Protein AF-0000000080256801 (afdb_homodimer)

pLDDT: mean 70.45, std 25.29, range [20.96, 97.7]

Radius of gyration: 27.66 Å; Cα contacts (8 Å, |Δi|>4): 1009; chains: 2; bounding box: 77×70×56 Å

InterPro domains:
  IPR000994 Peptidase M24 [PF00557] (257-322)
  IPR007865 Aminopeptidase P, N-terminal [PF05195] (69-191)
  IPR007865 Aminopeptidase P, N-terminal [SM01011] (62-204)
  IPR029149 Creatinase/Aminopeptidase P/Spt16, N-terminal [G3DSA:3.40.350.10] (63-247)
  IPR029149 Creatinase/Aminopeptidase P/Spt16, N-terminal [SSF53092] (61-250)
  IPR036005 Creatinase/aminopeptidase-like [G3DSA:3.90.230.10] (248-324)
  IPR036005 Creatinase/aminopeptidase-like [SSF55920] (249-323)
  IPR052433 Xaa-Pro dipeptidase-like [PTHR43226] (52-323)

Structure (mmCIF, N/CA/C/O backbone):
data_AF-0000000080256801-model_v1
#
loop_
_entity.id
_entity.type
_entity.pdbx_description
1 polymer 'Aminopeptidase P N-terminal domain-containing protein'
#
loop_
_atom_site.group_PDB
_atom_site.id
_atom_site.type_symbol
_atom_site.label_atom_id
_atom_site.label_alt_id
_atom_site.label_comp_id
_atom_site.label_asym_id
_atom_site.label_entity_id
_atom_site.label_seq_id
_atom_site.pdbx_PDB_ins_code
_atom_site.Cartn_x
_atom_site.Cartn_y
_atom_site.Cartn_z
_atom_site.occupancy
_atom_site.B_iso_or_equiv
_atom_site.auth_seq_id
_atom_site.auth_comp_id
_atom_site.auth_asym_id
_atom_site.auth_atom_id
_atom_site.pdbx_PDB_model_num
ATOM 1 N N . MET A 1 1 ? 8.638 17.352 -9.196 1 21.95 1 MET A N 1
ATOM 2 C CA . MET A 1 1 ? 9.673 17.448 -10.221 1 21.95 1 MET A CA 1
ATOM 3 C C . MET A 1 1 ? 9.98 16.078 -10.815 1 21.95 1 MET A C 1
ATOM 5 O O . MET A 1 1 ? 10.297 15.137 -10.085 1 21.95 1 MET A O 1
ATOM 9 N N . VAL A 1 2 ? 9.232 15.78 -11.795 1 25.19 2 VAL A N 1
ATOM 10 C CA . VAL A 1 2 ? 9.469 14.595 -12.612 1 25.19 2 VAL A CA 1
ATOM 11 C C . VAL A 1 2 ? 10.803 14.729 -13.343 1 25.19 2 VAL A C 1
ATOM 13 O O . VAL A 1 2 ? 11.047 15.727 -14.024 1 25.19 2 VAL A O 1
ATOM 16 N N . VAL A 1 3 ? 11.816 14.315 -12.749 1 25.26 3 VAL A N 1
ATOM 17 C CA . VAL A 1 3 ? 13.072 14.301 -13.49 1 25.26 3 VAL A CA 1
ATOM 18 C C . VAL A 1 3 ? 13.06 13.161 -14.506 1 25.26 3 VAL A C 1
ATOM 20 O O . VAL A 1 3 ? 12.772 12.014 -14.157 1 25.26 3 VAL A O 1
ATOM 23 N N . MET A 1 4 ? 12.731 13.602 -15.665 1 25.12 4 MET A N 1
ATOM 24 C CA . MET A 1 4 ? 12.805 12.647 -16.767 1 25.12 4 MET A CA 1
ATOM 25 C C . MET A 1 4 ? 14.249 12.436 -17.208 1 25.12 4 MET A C 1
ATOM 27 O O . MET A 1 4 ? 14.971 13.4 -17.465 1 25.12 4 MET A O 1
ATOM 31 N N . LEU A 1 5 ? 14.737 11.381 -16.824 1 28.13 5 LEU A N 1
ATOM 32 C CA . LEU A 1 5 ? 16.022 11.002 -17.401 1 28.13 5 LEU A CA 1
ATOM 33 C C . LEU A 1 5 ? 15.831 10.314 -18.749 1 28.13 5 LEU A C 1
ATOM 35 O O . LEU A 1 5 ? 15.152 9.288 -18.836 1 28.13 5 LEU A O 1
ATOM 39 N N . ASN A 1 6 ? 15.885 11.129 -19.812 1 26.08 6 ASN A N 1
ATOM 40 C CA . ASN A 1 6 ? 15.836 10.593 -21.168 1 26.08 6 ASN A CA 1
ATOM 41 C C . ASN A 1 6 ? 17.178 9.999 -21.586 1 26.08 6 ASN A C 1
ATOM 43 O O . ASN A 1 6 ? 18.187 10.705 -21.628 1 26.08 6 ASN A O 1
ATOM 47 N N . ALA A 1 7 ? 17.294 8.764 -21.337 1 29.44 7 ALA A N 1
ATOM 48 C CA . ALA A 1 7 ? 18.517 8.144 -21.839 1 29.44 7 ALA A CA 1
ATOM 49 C C . ALA A 1 7 ? 18.282 7.487 -23.197 1 29.44 7 ALA A C 1
ATOM 51 O O . ALA A 1 7 ? 17.227 6.893 -23.432 1 29.44 7 ALA A O 1
ATOM 52 N N . CYS A 1 8 ? 18.85 8.016 -24.273 1 26.58 8 CYS A N 1
ATOM 53 C CA . CYS A 1 8 ? 18.81 7.419 -25.603 1 26.58 8 CYS A CA 1
ATOM 54 C C . CYS A 1 8 ? 19.749 6.222 -25.692 1 26.58 8 CYS A C 1
ATOM 56 O O . CYS A 1 8 ? 20.941 6.34 -25.406 1 26.58 8 CYS A O 1
ATOM 58 N N . CYS A 1 9 ? 19.168 4.999 -25.738 1 28.13 9 CYS A N 1
ATOM 59 C CA . CYS A 1 9 ? 19.953 3.774 -25.835 1 28.13 9 CYS A CA 1
ATOM 60 C C . CYS A 1 9 ? 20.013 3.276 -27.274 1 28.13 9 CYS A C 1
ATOM 62 O O . CYS A 1 9 ? 19 3.269 -27.975 1 28.13 9 CYS A O 1
ATOM 64 N N . GLN A 1 10 ? 21.088 3.466 -27.921 1 29.06 10 GLN A N 1
ATOM 65 C CA . GLN A 1 10 ? 21.307 2.78 -29.19 1 29.06 10 GLN A CA 1
ATOM 66 C C . GLN A 1 10 ? 22.091 1.486 -28.989 1 29.06 10 GLN A C 1
ATOM 68 O O . GLN A 1 10 ? 23.2 1.503 -28.451 1 29.06 10 GLN A O 1
ATOM 73 N N . LYS A 1 11 ? 21.725 0.385 -29.58 1 36.53 11 LYS A N 1
ATOM 74 C CA . LYS A 1 11 ? 22.274 -0.968 -29.612 1 36.53 11 LYS A CA 1
ATOM 75 C C . LYS A 1 11 ? 22.63 -1.45 -28.209 1 36.53 11 LYS A C 1
ATOM 77 O O . LYS A 1 11 ? 23.699 -2.027 -27.997 1 36.53 11 LYS A O 1
ATOM 82 N N . GLY A 1 12 ? 21.955 -1.125 -27.191 1 32.61 12 GLY A N 1
ATOM 83 C CA . GLY A 1 12 ? 22.095 -1.633 -25.836 1 32.61 12 GLY A CA 1
ATOM 84 C C . GLY A 1 12 ? 22.946 -0.742 -24.95 1 32.61 12 GLY A C 1
ATOM 85 O O . GLY A 1 12 ? 23.181 -1.06 -23.783 1 32.61 12 GLY A O 1
ATOM 86 N N . VAL A 1 13 ? 23.737 0.177 -25.505 1 29.28 13 VAL A N 1
ATOM 87 C CA . VAL A 1 13 ? 24.659 1.073 -24.813 1 29.28 13 VAL A CA 1
ATOM 88 C C . VAL A 1 13 ? 24.029 2.457 -24.675 1 29.28 13 VAL A C 1
ATOM 90 O O . VAL A 1 13 ? 23.472 2.991 -25.637 1 29.28 13 VAL A O 1
ATOM 93 N N . VAL A 1 14 ? 23.853 2.89 -23.444 1 30.59 14 VAL A N 1
ATOM 94 C CA . VAL A 1 14 ? 23.447 4.276 -23.238 1 30.59 14 VAL A CA 1
ATOM 95 C C . VAL A 1 14 ? 24.475 5.214 -23.868 1 30.59 14 VAL A C 1
ATOM 97 O O . VAL A 1 14 ? 25.649 5.201 -23.491 1 30.59 14 VAL A O 1
ATOM 100 N N . ARG A 1 15 ? 24.216 5.844 -24.885 1 34.59 15 ARG A N 1
ATOM 101 C CA . ARG A 1 15 ? 25.122 6.763 -25.567 1 34.59 15 ARG A CA 1
ATOM 102 C C . ARG A 1 15 ? 25.025 8.166 -24.977 1 34.59 15 ARG A C 1
ATOM 104 O O . ARG A 1 15 ? 26.021 8.89 -24.916 1 34.59 15 ARG A O 1
ATOM 111 N N . SER A 1 16 ? 23.855 8.727 -24.698 1 29.38 16 SER A N 1
ATOM 112 C CA . SER A 1 16 ? 23.706 10.075 -24.16 1 29.38 16 SER A CA 1
ATOM 113 C C . SER A 1 16 ? 22.553 10.148 -23.165 1 29.38 16 SER A C 1
ATOM 115 O O . SER A 1 16 ? 21.594 9.379 -23.26 1 29.38 16 SER A O 1
ATOM 117 N N . ALA A 1 17 ? 22.828 10.48 -21.868 1 31.73 17 ALA A N 1
ATOM 118 C CA . ALA A 1 17 ? 21.737 10.714 -20.926 1 31.73 17 ALA A CA 1
ATOM 119 C C . ALA A 1 17 ? 21.54 12.206 -20.675 1 31.73 17 ALA A C 1
ATOM 121 O O . ALA A 1 17 ? 22.512 12.958 -20.569 1 31.73 17 ALA A O 1
ATOM 122 N N . ARG A 1 18 ? 20.42 12.758 -21.144 1 30.55 18 ARG A N 1
ATOM 123 C CA . ARG A 1 18 ? 20.075 14.156 -20.907 1 30.55 18 ARG A CA 1
ATOM 124 C C . ARG A 1 18 ? 19.08 14.287 -19.759 1 30.55 18 ARG A C 1
ATOM 126 O O . ARG A 1 18 ? 18.14 13.497 -19.652 1 30.55 18 ARG A O 1
ATOM 133 N N . ILE A 1 19 ? 19.529 15.015 -18.776 1 31.46 19 ILE A N 1
ATOM 134 C CA . ILE A 1 19 ? 18.597 15.396 -17.72 1 31.46 19 ILE A CA 1
ATOM 135 C C . ILE A 1 19 ? 17.804 16.627 -18.152 1 31.46 19 ILE A C 1
ATOM 137 O O . ILE A 1 19 ? 18.385 17.642 -18.542 1 31.46 19 ILE A O 1
ATOM 141 N N . CYS A 1 20 ? 16.684 16.355 -18.633 1 30.45 20 CYS A N 1
ATOM 142 C CA . CYS A 1 20 ? 15.888 17.511 -19.029 1 30.45 20 CYS A CA 1
ATOM 143 C C . CYS A 1 20 ? 15.007 17.987 -17.881 1 30.45 20 CYS A C 1
ATOM 145 O O . CYS A 1 20 ? 14.404 17.174 -17.177 1 30.45 20 CYS A O 1
ATOM 147 N N . GLU A 1 21 ? 15.303 19.176 -17.472 1 31.12 21 GLU A N 1
ATOM 148 C CA . GLU A 1 21 ? 14.326 19.826 -16.603 1 31.12 21 GLU A CA 1
ATOM 149 C C . GLU A 1 21 ? 12.962 19.92 -17.281 1 31.12 21 GLU A C 1
ATOM 151 O O . GLU A 1 21 ? 12.873 20.259 -18.463 1 31.12 21 GLU A O 1
ATOM 156 N N . ILE A 1 22 ? 12.015 19.421 -16.739 1 31.25 22 ILE A N 1
ATOM 157 C CA . ILE A 1 22 ? 10.69 19.6 -17.322 1 31.25 22 ILE A CA 1
ATOM 158 C C . ILE A 1 22 ? 10.353 21.088 -17.388 1 31.25 22 ILE A C 1
ATOM 160 O O . ILE A 1 22 ? 10.456 21.8 -16.386 1 31.25 22 ILE A O 1
ATOM 164 N N . GLY A 1 23 ? 10.055 21.73 -18.578 1 30.56 23 GLY A N 1
ATOM 165 C CA . GLY A 1 23 ? 9.77 23.083 -19.028 1 30.56 23 GLY A CA 1
ATOM 166 C C . GLY A 1 23 ? 10.955 23.75 -19.701 1 30.56 23 GLY A C 1
ATOM 167 O O . GLY A 1 23 ? 10.828 24.849 -20.245 1 30.56 23 GLY A O 1
ATOM 168 N N . SER A 1 24 ? 12.203 23.39 -19.226 1 28.2 24 SER A N 1
ATOM 169 C CA . SER A 1 24 ? 13.278 24.119 -19.89 1 28.2 24 SER A CA 1
ATOM 170 C C . SER A 1 24 ? 13.651 23.466 -21.217 1 28.2 24 SER A C 1
ATOM 172 O O . SER A 1 24 ? 13.55 22.246 -21.365 1 28.2 24 SER A O 1
ATOM 174 N N . THR A 1 25 ? 13.491 24.105 -22.355 1 30.94 25 THR A N 1
ATOM 175 C CA . THR A 1 25 ? 13.93 23.771 -23.705 1 30.94 25 THR A CA 1
ATOM 176 C C . THR A 1 25 ? 15.425 23.468 -23.729 1 30.94 25 THR A C 1
ATOM 178 O O . THR A 1 25 ? 15.966 23.061 -24.759 1 30.94 25 THR A O 1
ATOM 181 N N . ARG A 1 26 ? 16.208 24.02 -22.832 1 28.46 26 ARG A N 1
ATOM 182 C CA . ARG A 1 26 ? 17.653 23.955 -23.02 1 28.46 26 ARG A CA 1
ATOM 183 C C . ARG A 1 26 ? 18.223 22.663 -22.445 1 28.46 26 ARG A C 1
ATOM 185 O O . ARG A 1 26 ? 18.063 22.383 -21.255 1 28.46 26 ARG A O 1
ATOM 192 N N . CYS A 1 27 ? 18.219 21.627 -23.203 1 28.21 27 CYS A N 1
ATOM 193 C CA . CYS A 1 27 ? 18.828 20.356 -22.824 1 28.21 27 CYS A CA 1
ATOM 194 C C . CYS A 1 27 ? 20.348 20.434 -22.906 1 28.21 27 CYS A C 1
ATOM 196 O O . CYS A 1 27 ? 20.897 20.915 -23.899 1 28.21 27 CYS A O 1
ATOM 198 N N . ARG A 1 28 ? 21.059 20.773 -21.857 1 26.93 28 ARG A N 1
ATOM 199 C CA . ARG A 1 28 ? 22.514 20.801 -21.976 1 26.93 28 ARG A CA 1
ATOM 200 C C . ARG A 1 28 ? 23.067 19.407 -22.253 1 26.93 28 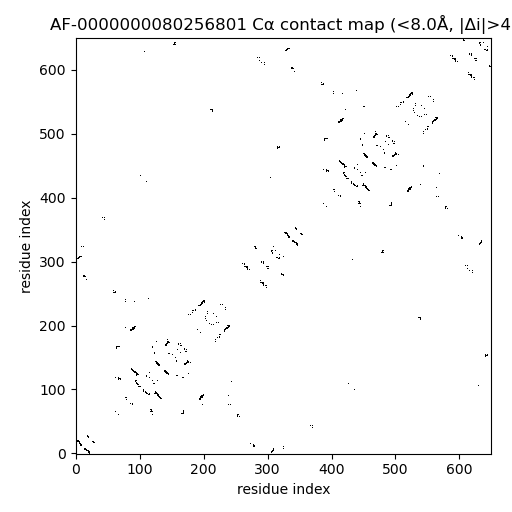ARG A C 1
ATOM 202 O O . ARG A 1 28 ? 22.718 18.446 -21.564 1 26.93 28 ARG A O 1
ATOM 209 N N . ALA A 1 29 ? 23.552 19.191 -23.417 1 28.1 29 ALA A N 1
ATOM 210 C CA . ALA A 1 29 ? 24.213 18.002 -23.951 1 28.1 29 ALA A CA 1
ATOM 211 C C . ALA A 1 29 ? 25.553 17.763 -23.263 1 28.1 29 ALA A C 1
ATOM 213 O O . ALA A 1 29 ? 26.356 18.687 -23.114 1 28.1 29 ALA A O 1
ATOM 214 N N . THR A 1 30 ? 25.694 16.974 -22.236 1 26.91 30 THR A N 1
ATOM 215 C CA . THR A 1 30 ? 27.069 16.696 -21.839 1 26.91 30 THR A CA 1
ATOM 216 C C . THR A 1 30 ? 27.727 15.722 -22.812 1 26.91 30 THR A C 1
ATOM 218 O O . THR A 1 30 ? 27.15 14.686 -23.148 1 26.91 30 THR A O 1
ATOM 221 N N . SER A 1 31 ? 28.476 16.173 -23.797 1 24.55 31 SER A N 1
ATOM 222 C CA . SER A 1 31 ? 29.257 15.444 -24.791 1 24.55 31 SER A CA 1
ATOM 223 C C . SER A 1 31 ? 30.285 14.533 -24.128 1 24.55 31 SER A C 1
ATOM 225 O O . SER A 1 31 ? 31.056 14.976 -23.275 1 24.55 31 SER A O 1
ATOM 227 N N . ALA A 1 32 ? 29.981 13.286 -24.036 1 27.27 32 ALA A N 1
ATOM 228 C CA . ALA A 1 32 ? 30.987 12.305 -23.638 1 27.27 32 ALA A CA 1
ATOM 229 C C . ALA A 1 32 ? 32.101 12.211 -24.677 1 27.27 32 ALA A C 1
ATOM 231 O O . ALA A 1 32 ? 31.835 12.032 -25.867 1 27.27 32 ALA A O 1
ATOM 232 N N . GLY A 1 33 ? 33.186 13.004 -24.577 1 23.32 33 GLY A N 1
ATOM 233 C CA . GLY A 1 33 ? 34.372 12.839 -25.402 1 23.32 33 GLY A CA 1
ATOM 234 C C . GLY A 1 33 ? 34.815 11.393 -25.527 1 23.32 33 GLY A C 1
ATOM 235 O O . GLY A 1 33 ? 34.421 10.546 -24.724 1 23.32 33 GLY A O 1
ATOM 236 N N . THR A 1 34 ? 35.571 11.044 -26.706 1 23.46 34 THR A N 1
ATOM 237 C CA . THR A 1 34 ? 36.05 9.819 -27.337 1 23.46 34 THR A CA 1
ATOM 238 C C . THR A 1 34 ? 36.771 8.935 -26.323 1 23.46 34 THR A C 1
ATOM 240 O O . THR A 1 34 ? 36.509 7.733 -26.243 1 23.46 34 THR A O 1
ATOM 243 N N . GLY A 1 35 ? 38.111 9.239 -26.111 1 20.96 35 GLY A N 1
ATOM 244 C CA . GLY A 1 35 ? 39.237 8.331 -25.961 1 20.96 35 GLY A CA 1
ATOM 245 C C . GLY A 1 35 ? 39.23 7.585 -24.639 1 20.96 35 GLY A C 1
ATOM 246 O O . GLY A 1 35 ? 39.441 6.371 -24.605 1 20.96 35 GLY A O 1
ATOM 247 N N . LYS A 1 36 ? 39.696 8.369 -23.47 1 22.21 36 LYS A N 1
ATOM 248 C CA . LYS A 1 36 ? 40.352 7.864 -22.267 1 22.21 36 LYS A CA 1
ATOM 249 C C . LYS A 1 36 ? 39.345 7.21 -21.326 1 22.21 36 LYS A C 1
ATOM 251 O O . LYS A 1 36 ? 38.663 7.897 -20.562 1 22.21 36 LYS A O 1
ATOM 256 N N . THR A 1 37 ? 38.605 6.282 -21.579 1 22.19 37 THR A N 1
ATOM 257 C CA . THR A 1 37 ? 37.393 5.597 -21.142 1 22.19 37 THR A CA 1
ATOM 258 C C . THR A 1 37 ? 37.591 4.974 -19.763 1 22.19 37 THR A C 1
ATOM 260 O O . THR A 1 37 ? 36.619 4.66 -19.073 1 22.19 37 THR A O 1
ATOM 263 N N . LEU A 1 38 ? 38.82 4.578 -19.419 1 23.33 38 LEU A N 1
ATOM 264 C CA . LEU A 1 38 ? 39.199 3.605 -18.4 1 23.33 38 LEU A CA 1
ATOM 265 C C . LEU A 1 38 ? 39.114 4.218 -17.006 1 23.33 38 LEU A C 1
ATOM 267 O O . LEU A 1 38 ? 38.755 3.535 -16.044 1 23.33 38 LEU A O 1
ATOM 271 N N . GLY A 1 39 ? 39.655 5.477 -16.837 1 22.94 39 GLY A N 1
ATOM 272 C CA . GLY A 1 39 ? 40.184 6.031 -15.601 1 22.94 39 GLY A CA 1
ATOM 273 C C . GLY A 1 39 ? 39.102 6.483 -14.639 1 22.94 39 GLY A C 1
ATOM 274 O O . GLY A 1 39 ? 39.393 6.849 -13.498 1 22.94 39 GLY A O 1
ATOM 275 N N . ILE A 1 40 ? 38.068 6.938 -15.195 1 23.06 40 ILE A N 1
ATOM 276 C CA . ILE A 1 40 ? 37.315 7.886 -14.382 1 23.06 40 ILE A CA 1
ATOM 277 C C . ILE A 1 40 ? 36.581 7.143 -13.269 1 23.06 40 ILE A C 1
ATOM 279 O O . ILE A 1 40 ? 35.856 7.753 -12.479 1 23.06 40 ILE A O 1
ATOM 283 N N . PHE A 1 41 ? 36.579 5.805 -13.275 1 25.96 41 PHE A N 1
ATOM 284 C CA . PHE A 1 41 ? 35.778 5.133 -12.257 1 25.96 41 PHE A CA 1
ATOM 285 C C . PHE A 1 41 ? 36.361 5.366 -10.869 1 25.96 41 PHE A C 1
ATOM 287 O O . PHE A 1 41 ? 35.846 4.845 -9.878 1 25.96 41 PHE A O 1
ATOM 294 N N . LYS A 1 42 ? 37.587 6.003 -10.745 1 23.96 42 LYS A N 1
ATOM 295 C CA . LYS A 1 42 ? 38.313 6.15 -9.487 1 23.96 42 LYS A CA 1
ATOM 296 C C . LYS A 1 42 ? 37.558 7.055 -8.518 1 23.96 42 LYS A C 1
ATOM 298 O O . LYS A 1 42 ? 37.564 6.82 -7.308 1 23.96 42 LYS A O 1
ATOM 303 N N . ARG A 1 43 ? 37.194 8.223 -8.885 1 23.86 43 ARG A N 1
ATOM 304 C CA . ARG A 1 43 ? 37.117 9.348 -7.96 1 23.86 43 ARG A CA 1
ATOM 305 C C . ARG A 1 43 ? 35.866 9.259 -7.092 1 23.86 43 ARG A C 1
ATOM 307 O O . ARG A 1 43 ? 35.756 9.954 -6.08 1 23.86 43 ARG A O 1
ATOM 314 N N . HIS A 1 44 ? 34.781 8.767 -7.529 1 25.63 44 HIS A N 1
ATOM 315 C CA . HIS A 1 44 ? 33.655 9.303 -6.772 1 25.63 44 HIS A CA 1
ATOM 316 C C . HIS A 1 44 ? 33.52 8.608 -5.421 1 25.63 44 HIS A C 1
ATOM 318 O O . HIS A 1 44 ? 32.449 8.631 -4.811 1 25.63 44 HIS A O 1
ATOM 324 N N . LEU A 1 45 ? 34.519 7.872 -4.904 1 28.06 45 LEU A N 1
ATOM 325 C CA . LEU A 1 45 ? 34.585 7.321 -3.555 1 28.06 45 LEU A CA 1
ATOM 326 C C . LEU A 1 45 ? 34.3 8.399 -2.514 1 28.06 45 LEU A C 1
ATOM 328 O O . LEU A 1 45 ? 34.597 8.218 -1.331 1 28.06 45 LEU A O 1
ATOM 332 N N . GLY A 1 46 ? 34.034 9.67 -2.909 1 27.62 46 GLY A N 1
ATOM 333 C CA . GLY A 1 46 ? 33.808 10.721 -1.93 1 27.62 46 GLY A CA 1
ATOM 334 C C . GLY A 1 46 ? 32.634 10.439 -1.011 1 27.62 46 GLY A C 1
ATOM 335 O O . GLY A 1 46 ? 31.635 11.161 -1.033 1 27.62 46 GLY A O 1
ATOM 336 N N . PHE A 1 47 ? 32.305 9.228 -0.929 1 28.62 47 PHE A N 1
ATOM 337 C CA . PHE A 1 47 ? 31.078 9.078 -0.156 1 28.62 47 PHE A CA 1
ATOM 338 C C . PHE A 1 47 ? 31.283 9.541 1.281 1 28.62 47 PHE A C 1
ATOM 340 O O . PHE A 1 47 ? 30.317 9.837 1.988 1 28.62 47 PHE A O 1
ATOM 347 N N . GLY A 1 48 ? 32.412 9.102 1.897 1 28.89 48 GLY A N 1
ATOM 348 C CA . GLY A 1 48 ? 32.613 9.473 3.289 1 28.89 48 GLY A CA 1
ATOM 349 C C . GLY A 1 48 ? 32.488 10.965 3.533 1 28.89 48 GLY A C 1
ATOM 350 O O . GLY A 1 48 ? 32.802 11.45 4.622 1 28.89 48 GLY A O 1
ATOM 351 N N . LEU A 1 49 ? 32.921 11.751 2.544 1 27.03 49 LEU A N 1
ATOM 352 C CA . LEU A 1 49 ? 32.81 13.155 2.922 1 27.03 49 LEU A CA 1
ATOM 353 C C . LEU A 1 49 ? 31.389 13.489 3.361 1 27.03 49 LEU A C 1
ATOM 355 O O . LEU A 1 49 ? 30.453 13.413 2.562 1 27.03 49 LEU A O 1
ATOM 359 N N . ALA A 1 50 ? 30.98 13.022 4.384 1 30.05 50 ALA A N 1
ATOM 360 C CA . ALA A 1 50 ? 30.142 14.079 4.943 1 30.05 50 ALA A CA 1
ATOM 361 C C . ALA A 1 50 ? 30.453 15.426 4.296 1 30.05 50 ALA A C 1
ATOM 363 O O . ALA A 1 50 ? 31.556 15.956 4.451 1 30.05 50 ALA A O 1
ATOM 364 N N . ARG A 1 51 ? 30.433 15.57 2.895 1 31.85 51 ARG A N 1
ATOM 365 C CA . ARG A 1 51 ? 30.78 16.861 2.31 1 31.85 51 ARG A CA 1
ATOM 366 C C . ARG A 1 51 ? 30.671 17.978 3.343 1 31.85 51 ARG A C 1
ATOM 368 O O . ARG A 1 51 ? 29.578 18.274 3.831 1 31.85 51 ARG A O 1
ATOM 375 N N . LYS A 1 52 ? 31.493 17.99 4.218 1 32.86 52 LYS A N 1
ATOM 376 C CA . LYS A 1 52 ? 31.761 19.129 5.091 1 32.86 52 LYS A CA 1
ATOM 377 C C . LYS A 1 52 ? 31.209 20.42 4.493 1 32.86 52 LYS A C 1
ATOM 379 O O . LYS A 1 52 ? 31.042 21.416 5.201 1 32.86 52 LYS A O 1
ATOM 384 N N . ASP A 1 53 ? 31.449 20.544 3.169 1 36.31 53 ASP A N 1
ATOM 385 C CA . ASP A 1 53 ? 31.193 21.915 2.737 1 36.31 53 ASP A CA 1
ATOM 386 C C . ASP A 1 53 ? 29.716 22.271 2.888 1 36.31 53 ASP A C 1
ATOM 388 O O . ASP A 1 53 ? 29.379 23.344 3.393 1 36.31 53 ASP A O 1
ATOM 392 N N . SER A 1 54 ? 28.804 21.774 1.858 1 38.25 54 SER A N 1
ATOM 393 C CA . SER A 1 54 ? 27.543 22.497 1.978 1 38.25 54 SER A CA 1
ATOM 394 C C . SER A 1 54 ? 26.729 21.997 3.167 1 38.25 54 SER A C 1
ATOM 396 O O . SER A 1 54 ? 25.888 21.108 3.02 1 38.25 54 SER A O 1
ATOM 398 N N . GLN A 1 55 ? 27.362 21.552 4.213 1 40.65 55 GLN A N 1
ATOM 399 C CA . GLN A 1 55 ? 26.666 21.329 5.476 1 40.65 55 GLN A CA 1
ATOM 400 C C . GLN A 1 55 ? 25.414 22.195 5.575 1 40.65 55 GLN A C 1
ATOM 402 O O . GLN A 1 55 ? 25.427 23.243 6.225 1 40.65 55 GLN A O 1
ATOM 407 N N . LYS A 1 56 ? 24.853 22.339 4.46 1 52.62 56 LYS A N 1
ATOM 408 C CA . LYS A 1 56 ? 23.658 23.122 4.759 1 52.62 56 LYS A CA 1
ATOM 409 C C . LYS A 1 56 ? 22.917 22.555 5.967 1 52.62 56 LYS A C 1
ATOM 411 O O . LYS A 1 56 ? 22.616 21.36 6.012 1 52.62 56 LYS A O 1
ATOM 416 N N . THR A 1 57 ? 23.151 23.023 7.072 1 64.08 57 THR A N 1
ATOM 417 C CA . THR A 1 57 ? 22.488 22.813 8.354 1 64.08 57 THR A CA 1
ATOM 418 C C . THR A 1 57 ? 21.032 22.406 8.149 1 64.08 57 THR A C 1
ATOM 420 O O . THR A 1 57 ? 20.33 22.989 7.32 1 64.08 57 THR A O 1
ATOM 423 N N . GLN A 1 58 ? 20.703 21.121 8.59 1 77.37 58 GLN A N 1
ATOM 424 C CA . GLN A 1 58 ? 19.31 20.687 8.601 1 77.37 58 GLN A CA 1
ATOM 425 C C . GLN A 1 58 ? 18.391 21.8 9.098 1 77.37 58 GLN A C 1
ATOM 427 O O . GLN A 1 58 ? 18.672 22.437 10.115 1 77.37 58 GLN A O 1
ATOM 432 N N . PRO A 1 59 ? 17.548 22.137 8.186 1 82.92 59 PRO A N 1
ATOM 433 C CA . PRO A 1 59 ? 16.606 23.171 8.623 1 82.92 59 PRO A CA 1
ATOM 434 C C . PRO A 1 59 ? 15.854 22.784 9.894 1 82.92 59 PRO A C 1
ATOM 436 O O . PRO A 1 59 ? 15.857 21.615 10.287 1 82.92 59 PRO A O 1
ATOM 439 N N . LYS A 1 60 ? 15.335 23.817 10.525 1 83.71 60 LYS A N 1
ATOM 440 C CA . LYS A 1 60 ? 14.481 23.586 11.686 1 83.71 60 LYS A CA 1
ATOM 441 C C . LYS A 1 60 ? 13.257 22.755 11.312 1 83.71 60 LYS A C 1
ATOM 443 O O . LYS A 1 60 ? 12.685 22.933 10.235 1 83.71 60 LYS A O 1
ATOM 448 N N . LYS A 1 61 ? 12.873 21.947 12.251 1 87.07 61 LYS A N 1
ATOM 449 C CA 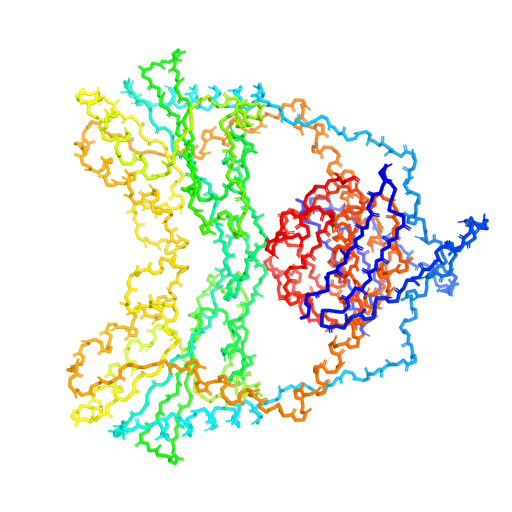. LYS A 1 61 ? 11.665 21.148 12.065 1 87.07 61 LYS A CA 1
ATOM 450 C C . LYS A 1 61 ? 10.411 22.002 12.227 1 87.07 61 LYS A C 1
ATOM 452 O O . LYS A 1 61 ? 10.422 23 12.951 1 87.07 61 LYS A O 1
ATOM 457 N N . ILE A 1 62 ? 9.436 21.686 11.528 1 92.34 62 ILE A N 1
ATOM 458 C CA . ILE A 1 62 ? 8.141 22.333 11.709 1 92.34 62 ILE A CA 1
ATOM 459 C C . ILE A 1 62 ? 7.603 22.028 13.106 1 92.34 62 ILE A C 1
ATOM 461 O O . ILE A 1 62 ? 7.506 20.864 13.5 1 92.34 62 ILE A O 1
ATOM 465 N N . GLY A 1 63 ? 7.299 23.033 13.865 1 91.92 63 GLY A N 1
ATOM 466 C CA . GLY A 1 63 ? 6.927 22.851 15.259 1 91.92 63 GLY A CA 1
ATOM 467 C C . GLY A 1 63 ? 5.441 23.025 15.508 1 91.92 63 GLY A C 1
ATOM 468 O O . GLY A 1 63 ? 4.68 23.312 14.581 1 91.92 63 GLY A O 1
ATOM 469 N N . ALA A 1 64 ? 5.067 22.883 16.729 1 95.2 64 ALA A N 1
ATOM 470 C CA . ALA A 1 64 ? 3.679 22.907 17.183 1 95.2 64 ALA A CA 1
ATOM 471 C C . ALA A 1 64 ? 3.007 24.228 16.82 1 95.2 64 ALA A C 1
ATOM 473 O O . ALA A 1 64 ? 1.852 24.246 16.386 1 95.2 64 ALA A O 1
ATOM 474 N N . ASP A 1 65 ? 3.728 25.29 16.952 1 95.52 65 ASP A N 1
ATO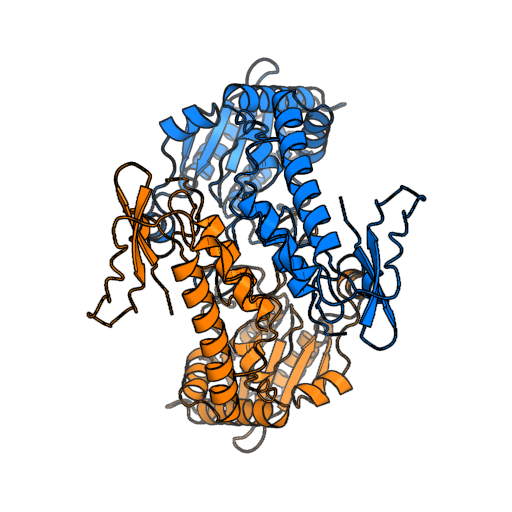M 475 C CA . ASP A 1 65 ? 3.166 26.61 16.686 1 95.52 65 ASP A CA 1
ATOM 476 C C . ASP A 1 65 ? 2.78 26.757 15.216 1 95.52 65 ASP A C 1
ATOM 478 O O . ASP A 1 65 ? 1.735 27.329 14.897 1 95.52 65 ASP A O 1
ATOM 482 N N . GLU A 1 66 ? 3.597 26.296 14.402 1 96.36 66 GLU A N 1
ATOM 483 C CA . GLU A 1 66 ? 3.314 26.387 12.973 1 96.36 66 GLU A CA 1
ATOM 484 C C . GLU A 1 66 ? 2.115 25.524 12.592 1 96.36 66 GLU A C 1
ATOM 486 O O . GLU A 1 66 ? 1.297 25.921 11.758 1 96.36 66 GLU A O 1
ATOM 491 N N . PHE A 1 67 ? 2.026 24.347 13.163 1 97.53 67 PHE A N 1
ATOM 492 C CA . PHE A 1 67 ? 0.862 23.511 12.892 1 97.53 67 PHE A CA 1
ATOM 493 C C . PHE A 1 67 ? -0.419 24.206 13.336 1 97.53 67 PHE A C 1
ATOM 495 O O . PHE A 1 67 ? -1.441 24.134 12.65 1 97.53 67 PHE A O 1
ATOM 502 N N . LYS A 1 68 ? -0.386 24.87 14.458 1 96.74 68 LYS A N 1
ATOM 503 C CA . LYS A 1 68 ? -1.543 25.623 14.933 1 96.74 68 LYS A CA 1
ATOM 504 C C . LYS A 1 68 ? -1.91 26.739 13.958 1 96.74 68 LYS A C 1
ATOM 506 O O . LYS A 1 68 ? -3.087 26.942 13.653 1 96.74 68 LYS A O 1
ATOM 511 N N . LEU A 1 69 ? -0.891 27.439 13.491 1 96.5 69 LEU A N 1
ATOM 512 C CA . LEU A 1 69 ? -1.127 28.518 12.537 1 96.5 69 LEU A CA 1
ATOM 513 C C . LEU A 1 69 ? -1.794 27.988 11.272 1 96.5 69 LEU A C 1
ATOM 515 O O . LEU A 1 69 ? -2.684 28.636 10.716 1 96.5 69 LEU A O 1
ATOM 519 N N . ARG A 1 70 ? -1.37 26.84 10.797 1 97.57 70 ARG A N 1
ATOM 520 C CA . ARG A 1 70 ? -1.954 26.21 9.617 1 97.57 70 ARG A CA 1
ATOM 521 C C . ARG A 1 70 ? -3.422 25.869 9.848 1 97.57 70 ARG A C 1
ATOM 523 O O . ARG A 1 70 ? -4.265 26.115 8.983 1 97.57 70 ARG A O 1
ATOM 530 N N . ARG A 1 71 ? -3.735 25.338 11.001 1 97.7 71 ARG A N 1
ATOM 531 C CA . ARG A 1 71 ? -5.117 25.004 11.328 1 97.7 71 ARG A CA 1
ATOM 532 C C . ARG A 1 71 ? -5.973 26.261 11.436 1 97.7 71 ARG A C 1
ATOM 534 O O . ARG A 1 71 ? -7.108 26.289 10.954 1 97.7 71 ARG A O 1
ATOM 541 N N . ASP A 1 72 ? -5.415 27.327 12.044 1 96.95 72 ASP A N 1
ATOM 542 C CA . ASP A 1 72 ? -6.113 28.607 12.117 1 96.95 72 ASP A CA 1
ATOM 543 C C . ASP A 1 72 ? -6.51 29.097 10.726 1 96.95 72 ASP A C 1
ATOM 545 O O . ASP A 1 72 ? -7.658 29.486 10.503 1 96.95 72 ASP A O 1
ATOM 549 N N . LYS A 1 73 ? -5.583 29.02 9.872 1 96.59 73 LYS A N 1
ATOM 550 C CA . LYS A 1 73 ? -5.808 29.512 8.517 1 96.59 73 LYS A CA 1
ATOM 551 C C . LYS A 1 73 ? -6.904 28.714 7.816 1 96.59 73 LYS A C 1
ATOM 553 O O . LYS A 1 73 ? -7.781 29.289 7.169 1 96.59 73 LYS A O 1
ATOM 558 N N . VAL A 1 74 ? -6.859 27.407 7.905 1 96.85 74 VAL A N 1
ATOM 559 C CA . VAL A 1 74 ? -7.823 26.549 7.223 1 96.85 74 VAL A CA 1
ATOM 560 C C . VAL A 1 74 ? -9.218 26.78 7.8 1 96.85 74 VAL A C 1
ATOM 562 O O . VAL A 1 74 ? -10.2 26.849 7.057 1 96.85 74 VAL A O 1
ATOM 565 N N . VAL A 1 75 ? -9.34 26.932 9.137 1 96.79 75 VAL A N 1
ATOM 566 C CA . VAL A 1 75 ? -10.623 27.195 9.781 1 96.79 75 VAL A CA 1
ATOM 567 C C . VAL A 1 75 ? -11.165 28.546 9.32 1 96.79 75 VAL A C 1
ATOM 569 O O . VAL A 1 75 ? -12.351 28.67 9.004 1 96.79 75 VAL A O 1
ATOM 572 N N . ASP A 1 76 ? -10.259 29.518 9.25 1 95.59 76 ASP A N 1
ATOM 573 C CA . ASP A 1 76 ? -10.657 30.841 8.777 1 95.59 76 ASP A CA 1
ATOM 574 C C . ASP A 1 76 ? -11.208 30.773 7.354 1 95.59 76 ASP A C 1
ATOM 576 O O . ASP A 1 76 ? -12.23 31.39 7.048 1 95.59 76 ASP A O 1
ATOM 580 N N . LEU A 1 77 ? -10.556 30.052 6.539 1 94.63 77 LEU A N 1
ATOM 581 C CA . LEU A 1 77 ? -10.982 29.903 5.152 1 94.63 77 LEU A CA 1
ATOM 582 C C . LEU A 1 77 ? -12.335 29.202 5.071 1 94.63 77 LEU A C 1
ATOM 584 O O . LEU A 1 77 ? -13.175 29.561 4.243 1 94.63 77 LEU A O 1
ATOM 588 N N . ALA A 1 78 ? -12.569 28.212 5.902 1 94.54 78 ALA A N 1
ATOM 589 C CA . ALA A 1 78 ? -13.843 27.498 5.921 1 94.54 78 ALA A CA 1
ATOM 590 C C . ALA A 1 78 ? -14.985 28.425 6.329 1 94.54 78 ALA A C 1
ATOM 592 O O . ALA A 1 78 ? -16.075 28.366 5.755 1 94.54 78 ALA A O 1
ATOM 593 N N . TRP A 1 79 ? -14.708 29.293 7.296 1 94.74 79 TRP A N 1
ATOM 594 C CA . TRP A 1 79 ? -15.715 30.246 7.752 1 94.74 79 TRP A CA 1
ATOM 595 C C . TRP A 1 79 ? -16.028 31.268 6.664 1 94.74 79 TRP A C 1
ATOM 597 O O . TRP A 1 79 ? -17.11 31.86 6.653 1 94.74 79 TRP A O 1
ATOM 607 N N . SER A 1 80 ? -15.075 31.453 5.79 1 90.19 80 SER A N 1
ATOM 608 C CA . SER A 1 80 ? -15.22 32.486 4.769 1 90.19 80 SER A CA 1
ATOM 609 C C . SER A 1 80 ? -15.842 31.921 3.496 1 90.19 80 SER A C 1
ATOM 611 O O . SER A 1 80 ? -15.925 32.613 2.48 1 90.19 80 SER A O 1
ATOM 613 N N . GLU A 1 81 ? -16.168 30.594 3.558 1 85.5 81 GLU A N 1
ATOM 614 C CA . GLU A 1 81 ? -16.817 29.991 2.398 1 85.5 81 GLU A CA 1
ATOM 615 C C . GLU A 1 81 ? -18.023 30.812 1.95 1 85.5 81 GLU A C 1
ATOM 617 O O . GLU A 1 81 ? -18.855 31.201 2.772 1 85.5 81 GLU A O 1
ATOM 622 N N . PRO A 1 82 ? -18.014 31.05 0.671 1 76.11 82 PRO A N 1
ATOM 623 C CA . PRO A 1 82 ? -19.089 31.92 0.191 1 76.11 82 PRO A CA 1
ATOM 624 C C . PRO A 1 82 ? -20.472 31.291 0.345 1 76.11 82 PRO A C 1
ATOM 626 O O . PRO A 1 82 ? -20.616 30.072 0.221 1 76.11 82 PRO A O 1
ATOM 629 N N . ASP A 1 83 ? -21.522 31.973 0.486 1 69.89 83 ASP A N 1
ATOM 630 C CA . ASP A 1 83 ? -22.948 31.668 0.428 1 69.89 83 ASP A CA 1
ATOM 631 C C . ASP A 1 83 ? -23.371 30.793 1.606 1 69.89 83 ASP A C 1
ATOM 633 O O . ASP A 1 83 ? -24.561 30.54 1.802 1 69.89 83 ASP A O 1
ATOM 637 N N . ALA A 1 84 ? -22.345 30.201 2.304 1 68.38 84 ALA A N 1
ATOM 638 C CA . ALA A 1 84 ? -22.831 29.31 3.354 1 68.38 84 ALA A CA 1
ATOM 639 C C . ALA A 1 84 ? -22.859 30.018 4.706 1 68.38 84 ALA A C 1
ATOM 641 O O . ALA A 1 84 ? -21.92 30.737 5.056 1 68.38 84 ALA A O 1
ATOM 642 N N . LYS A 1 85 ? -23.963 30.109 5.198 1 83.78 85 LYS A N 1
ATOM 643 C CA . LYS A 1 85 ? -24.16 30.654 6.538 1 83.78 85 LYS A CA 1
ATOM 644 C C . LYS A 1 85 ? -24.057 29.56 7.597 1 83.78 85 LYS A C 1
ATOM 646 O O . LYS A 1 85 ? -25.07 28.993 8.011 1 83.78 85 LYS A O 1
ATOM 651 N N . PHE A 1 86 ? -22.884 29.288 7.997 1 92.21 86 PHE A N 1
ATOM 652 C CA . PHE A 1 86 ? -22.661 28.259 9.007 1 92.21 86 PHE A CA 1
ATOM 653 C C . PHE A 1 86 ? -22.727 28.854 10.409 1 92.21 86 PHE A C 1
ATOM 655 O O . PHE A 1 86 ? -22.345 30.007 10.618 1 92.21 86 PHE A O 1
ATOM 662 N N . GLU A 1 87 ? -23.286 28.142 11.231 1 94.22 87 GLU A N 1
ATOM 663 C CA . GLU A 1 87 ? -23.258 28.489 12.649 1 94.22 87 GLU A CA 1
ATOM 664 C C . GLU A 1 87 ? -22.277 27.606 13.414 1 94.22 87 GLU A C 1
ATOM 666 O O . GLU A 1 87 ? -21.87 27.941 14.529 1 94.22 87 GLU A O 1
ATOM 671 N N . GLN A 1 88 ? -21.889 26.504 12.785 1 94.25 88 GLN A N 1
ATOM 672 C CA . GLN A 1 88 ? -20.896 25.572 13.307 1 94.25 88 GLN A CA 1
ATOM 673 C C . GLN A 1 88 ? -20.137 24.885 12.175 1 94.25 88 GLN A C 1
ATOM 675 O O . GLN A 1 88 ? -20.686 24.673 11.092 1 94.25 88 GLN A O 1
ATOM 680 N N . LEU A 1 89 ? -18.913 24.64 12.424 1 95.24 89 LEU A N 1
ATOM 681 C CA . LEU A 1 89 ? -18.081 23.947 11.447 1 95.24 89 LEU A CA 1
ATOM 682 C C . LEU A 1 89 ? -17.481 22.679 12.045 1 95.24 89 LEU A C 1
ATOM 684 O O . LEU A 1 89 ? -17.094 22.662 13.216 1 95.24 89 LEU A O 1
ATOM 688 N N . LEU A 1 90 ? -17.42 21.636 11.257 1 94.31 90 LEU A N 1
ATOM 689 C CA . LEU A 1 90 ? -16.706 20.398 11.549 1 94.31 90 LEU A CA 1
ATOM 690 C C . LEU A 1 90 ? -15.801 20.005 10.386 1 94.31 90 LEU A C 1
ATOM 692 O O . LEU A 1 90 ? -16.285 19.647 9.31 1 94.31 90 LEU A O 1
ATOM 696 N N . LEU A 1 91 ? -14.509 20.113 10.555 1 95.21 91 LEU A N 1
ATOM 697 C CA . LEU A 1 91 ? -13.53 19.706 9.553 1 95.21 91 LEU A CA 1
ATOM 698 C C . LEU A 1 91 ? -12.93 18.347 9.899 1 95.21 91 LEU A C 1
ATOM 700 O O . LEU A 1 91 ? -12.426 18.151 11.007 1 95.21 91 LEU A O 1
ATOM 704 N N . CYS A 1 92 ? -12.999 17.44 9.011 1 92.4 92 CYS A N 1
ATOM 705 C CA . CYS A 1 92 ? -12.555 16.066 9.215 1 92.4 92 CYS A CA 1
ATOM 706 C C . CYS A 1 92 ? -11.356 15.743 8.331 1 92.4 92 CYS A C 1
ATOM 708 O O . CYS A 1 92 ? -11.47 15.73 7.104 1 92.4 92 CYS A O 1
ATOM 710 N N . VAL A 1 93 ? -10.268 15.42 8.97 1 91.81 93 VAL A N 1
ATOM 711 C CA . VAL A 1 93 ? -9.031 15.15 8.244 1 91.81 93 VAL A CA 1
ATOM 712 C C . VAL A 1 93 ? -8.5 13.769 8.624 1 91.81 93 VAL A C 1
ATOM 714 O O . VAL A 1 93 ? -7.819 13.618 9.641 1 91.81 93 VAL A O 1
ATOM 717 N N . PRO A 1 94 ? -8.695 12.808 7.843 1 89.22 94 PRO A N 1
ATOM 718 C CA . PRO A 1 94 ? -8.221 11.458 8.157 1 89.22 94 PRO A CA 1
ATOM 719 C C . PRO A 1 94 ? -6.743 11.26 7.827 1 89.22 94 PRO A C 1
ATOM 721 O O . PRO A 1 94 ? -6.235 11.855 6.873 1 89.22 94 PRO A O 1
ATOM 724 N N . SER A 1 95 ? -6.157 10.409 8.654 1 88.65 95 SER A N 1
ATOM 725 C CA . SER A 1 95 ? -4.82 9.923 8.331 1 88.65 95 SER A CA 1
ATOM 726 C C . SER A 1 95 ? -4.868 8.858 7.24 1 88.65 95 SER A C 1
ATOM 728 O O . SER A 1 95 ? -5.947 8.405 6.854 1 88.65 95 SER A O 1
ATOM 730 N N . SER A 1 96 ? -3.652 8.532 6.776 1 85.12 96 SER A N 1
ATOM 731 C CA . SER A 1 96 ? -3.534 7.33 5.957 1 85.12 96 SER A CA 1
ATOM 732 C C . SER A 1 96 ? -3.65 6.069 6.806 1 85.12 96 SER A C 1
ATOM 734 O O . SER A 1 96 ? -3.507 6.123 8.029 1 85.12 96 SER A O 1
ATOM 736 N N . ARG A 1 97 ? -3.925 5.049 6.144 1 83.05 97 ARG A N 1
ATOM 737 C CA . ARG A 1 97 ? -3.961 3.739 6.787 1 83.05 97 ARG A CA 1
ATOM 738 C C . ARG A 1 97 ? -2.717 2.927 6.445 1 83.05 97 ARG A C 1
ATOM 740 O O . ARG A 1 97 ? -1.983 3.267 5.515 1 83.05 97 ARG A O 1
ATOM 747 N N . THR A 1 98 ? -2.521 1.911 7.222 1 80.03 98 THR A N 1
ATOM 748 C CA . THR A 1 98 ? -1.46 0.963 6.9 1 80.03 98 THR A CA 1
ATOM 749 C C . THR A 1 98 ? -1.919 -0.017 5.824 1 80.03 98 THR A C 1
ATOM 751 O O . THR A 1 98 ? -2.979 -0.633 5.949 1 80.03 98 THR A O 1
ATOM 754 N N . TYR A 1 99 ? -1.133 -0.017 4.773 1 78.92 99 TYR A N 1
ATOM 755 C CA . TYR A 1 99 ? -1.381 -1.001 3.725 1 78.92 99 TYR A CA 1
ATOM 756 C C . TYR A 1 99 ? -0.382 -2.15 3.808 1 78.92 99 TYR A C 1
ATOM 758 O O . TYR A 1 99 ? 0.802 -1.933 4.076 1 78.92 99 TYR A O 1
ATOM 766 N N . TYR A 1 100 ? -0.917 -3.298 3.59 1 77.74 100 TYR A N 1
ATOM 767 C CA . TYR A 1 100 ? -0.066 -4.479 3.676 1 77.74 100 TYR A CA 1
ATOM 768 C C . TYR A 1 100 ? 0.17 -5.083 2.297 1 77.74 100 TYR A C 1
ATOM 770 O O . TYR A 1 100 ? -0.77 -5.25 1.516 1 77.74 100 TYR A O 1
ATOM 778 N N . MET A 1 101 ? 1.387 -5.319 1.992 1 78.11 101 MET A N 1
ATOM 779 C CA . MET A 1 101 ? 1.739 -5.934 0.715 1 78.11 101 MET A CA 1
ATOM 780 C C . MET A 1 101 ? 1.613 -7.452 0.79 1 78.11 101 MET A C 1
ATOM 782 O O . MET A 1 101 ? 1.42 -8.114 -0.232 1 78.11 101 MET A O 1
ATOM 786 N N . ALA A 1 102 ? 1.859 -8.043 1.838 1 74.2 102 ALA A N 1
ATOM 787 C CA . ALA A 1 102 ? 1.678 -9.459 2.149 1 74.2 102 ALA A CA 1
ATOM 788 C C . ALA A 1 102 ? 1.22 -9.649 3.592 1 74.2 102 ALA A C 1
ATOM 790 O O . ALA A 1 102 ? 1.077 -8.677 4.338 1 74.2 102 ALA A O 1
ATOM 791 N N . ARG A 1 103 ? 0.887 -10.872 3.837 1 67.28 103 ARG A N 1
ATOM 792 C CA . ARG A 1 103 ? 0.439 -11.141 5.2 1 67.28 103 ARG A CA 1
ATOM 793 C C . ARG A 1 103 ? 1.442 -10.615 6.22 1 67.28 103 ARG A C 1
ATOM 795 O O . ARG A 1 103 ? 2.618 -10.984 6.189 1 67.28 103 ARG A O 1
ATOM 802 N N . ASP A 1 104 ? 1.091 -9.585 6.956 1 66.35 104 ASP A N 1
ATOM 803 C CA . ASP A 1 104 ? 1.813 -9.006 8.084 1 66.35 104 ASP A CA 1
ATOM 804 C C . ASP A 1 104 ? 3.023 -8.204 7.608 1 66.35 104 ASP A C 1
ATOM 806 O O . ASP A 1 104 ? 3.963 -7.976 8.372 1 66.35 104 ASP A O 1
ATOM 810 N N . ILE A 1 105 ? 3.118 -7.934 6.329 1 75.32 105 ILE A N 1
ATOM 811 C CA . ILE A 1 105 ? 4.189 -7.094 5.803 1 75.32 105 ILE A CA 1
ATOM 812 C C . ILE A 1 105 ? 3.602 -5.798 5.249 1 75.32 105 ILE A C 1
ATOM 814 O O . ILE A 1 105 ? 2.978 -5.796 4.185 1 75.32 105 ILE A O 1
ATOM 818 N N . PRO A 1 106 ? 3.856 -4.772 5.93 1 78.69 106 PRO A N 1
ATOM 819 C CA . PRO A 1 106 ? 3.277 -3.506 5.476 1 78.69 106 PRO A CA 1
ATOM 820 C C . PRO A 1 106 ? 4.131 -2.813 4.417 1 78.69 106 PRO A C 1
ATOM 822 O O . PRO A 1 106 ? 5.339 -3.048 4.342 1 78.69 106 PRO A O 1
ATOM 825 N N . TYR A 1 107 ? 3.478 -2.023 3.547 1 80.17 107 TYR A N 1
ATOM 826 C CA . TYR A 1 107 ? 4.19 -1.011 2.775 1 80.17 107 TYR A CA 1
ATOM 827 C C . TYR A 1 107 ? 4.817 0.033 3.691 1 80.17 107 TYR A C 1
ATOM 829 O O . TYR A 1 107 ? 4.392 0.197 4.838 1 80.17 107 TYR A O 1
ATOM 837 N N . VAL A 1 108 ? 5.815 0.624 3.222 1 81.65 108 VAL A N 1
ATOM 838 C CA . VAL A 1 108 ? 6.338 1.77 3.959 1 81.65 108 VAL A CA 1
ATOM 839 C C . VAL A 1 108 ? 5.249 2.83 4.107 1 81.65 108 VAL A C 1
ATOM 841 O O . VAL A 1 108 ? 4.666 3.272 3.115 1 81.65 108 VAL A O 1
ATOM 844 N N . PHE A 1 109 ? 5.045 3.169 5.298 1 82.53 109 PHE A N 1
ATOM 845 C CA . PHE A 1 109 ? 3.92 4.047 5.596 1 82.53 109 PHE A CA 1
ATOM 846 C C . PHE A 1 109 ? 4.159 5.443 5.033 1 82.53 109 PHE A C 1
ATOM 848 O O . PHE A 1 109 ? 5.246 6.004 5.189 1 82.53 109 PHE A O 1
ATOM 855 N N . ARG A 1 110 ? 3.178 5.909 4.353 1 85.02 110 ARG A N 1
ATOM 856 C CA . ARG A 1 110 ? 3.119 7.302 3.924 1 85.02 110 ARG A CA 1
ATOM 857 C C . ARG A 1 110 ? 1.875 7.993 4.472 1 85.02 110 ARG A C 1
ATOM 859 O O . ARG A 1 110 ? 0.752 7.55 4.223 1 85.02 110 ARG A O 1
ATOM 866 N N . GLN A 1 111 ? 2.055 9.018 5.112 1 88.16 111 GLN A N 1
ATOM 867 C CA . GLN A 1 111 ? 0.954 9.729 5.752 1 88.16 111 GLN A CA 1
ATOM 868 C C . GLN A 1 111 ? 0.152 10.533 4.733 1 88.16 111 GLN A C 1
ATOM 870 O O . GLN A 1 111 ? 0.679 10.923 3.689 1 88.16 111 GLN A O 1
ATOM 875 N N . ASN A 1 112 ? -1.088 10.692 5.036 1 88.57 112 ASN A N 1
ATOM 876 C CA . ASN A 1 112 ? -1.906 11.645 4.293 1 88.57 112 ASN A CA 1
ATOM 877 C C . ASN A 1 112 ? -1.312 13.05 4.34 1 88.57 112 ASN A C 1
ATOM 879 O O . ASN A 1 112 ? -1.035 13.576 5.419 1 88.57 112 ASN A O 1
ATOM 883 N N . ALA A 1 113 ? -1.123 13.628 3.181 1 89.84 113 ALA A N 1
ATOM 884 C CA . ALA A 1 113 ? -0.423 14.907 3.093 1 89.84 113 ALA A CA 1
ATOM 885 C C . ALA A 1 113 ? -1.166 15.993 3.864 1 89.84 113 ALA A C 1
ATOM 887 O O . ALA A 1 113 ? -0.545 16.845 4.503 1 89.84 113 ALA A O 1
ATOM 888 N N . ASN A 1 114 ? -2.493 15.976 3.812 1 92.6 114 ASN A N 1
ATOM 889 C CA . ASN A 1 114 ? -3.282 16.977 4.521 1 92.6 114 ASN A CA 1
ATOM 890 C C . ASN A 1 114 ? -3.216 16.776 6.032 1 92.6 114 ASN A C 1
ATOM 892 O O . ASN A 1 114 ? -3.059 17.74 6.784 1 92.6 114 ASN A O 1
ATOM 896 N N . PHE A 1 115 ? -3.302 15.553 6.445 1 93.01 115 PHE A N 1
ATOM 897 C CA . PHE A 1 115 ? -3.206 15.217 7.861 1 93.01 115 PHE A CA 1
ATOM 898 C C . PHE A 1 115 ? -1.844 15.608 8.419 1 93.01 115 PHE A C 1
ATOM 900 O O . PHE A 1 115 ? -1.757 16.232 9.479 1 93.01 115 PHE A O 1
ATOM 907 N N . ARG A 1 116 ? -0.851 15.294 7.673 1 93.82 116 ARG A N 1
ATOM 908 C CA . ARG A 1 116 ? 0.504 15.63 8.098 1 93.82 116 ARG A CA 1
ATOM 909 C C . ARG A 1 116 ? 0.71 17.14 8.129 1 93.82 116 ARG A C 1
ATOM 911 O O . ARG A 1 116 ? 1.358 17.665 9.037 1 93.82 116 ARG A O 1
ATOM 918 N N . TYR A 1 117 ? 0.226 17.84 7.158 1 95.68 117 TYR A N 1
ATOM 919 C CA . TYR A 1 117 ? 0.354 19.29 7.056 1 95.68 117 TYR A CA 1
ATOM 920 C C . TYR A 1 117 ? -0.264 19.978 8.268 1 95.68 117 TYR A C 1
ATOM 922 O O . TYR A 1 117 ? 0.281 20.96 8.777 1 95.68 117 TYR A O 1
ATOM 930 N N . LEU A 1 118 ? -1.34 19.414 8.767 1 97.25 118 LEU A N 1
ATOM 931 C CA . LEU A 1 118 ? -2.102 20.112 9.797 1 97.25 118 LEU A CA 1
ATOM 932 C C . LEU A 1 118 ? -1.698 19.635 11.188 1 97.25 118 LEU A C 1
ATOM 934 O O . LEU A 1 118 ? -1.998 20.294 12.186 1 97.25 118 LEU A O 1
ATOM 938 N N . SER A 1 119 ? -1.035 18.461 11.299 1 96.72 119 SER A N 1
ATOM 939 C CA . SER A 1 119 ? -0.86 17.898 12.635 1 96.72 119 SER A CA 1
ATOM 940 C C . SER A 1 119 ? 0.584 17.469 12.869 1 96.72 119 SER A C 1
ATOM 942 O O . SER A 1 119 ? 1.02 17.337 14.014 1 96.72 119 SER A O 1
ATOM 944 N N . GLY A 1 120 ? 1.275 17.09 11.785 1 95.15 120 GLY A N 1
ATOM 945 C CA . GLY A 1 120 ? 2.625 16.563 11.916 1 95.15 120 GLY A CA 1
ATOM 946 C C . GLY A 1 120 ? 2.663 15.153 12.475 1 95.15 120 GLY A C 1
ATOM 947 O O . GLY A 1 120 ? 3.737 14.566 12.62 1 95.15 120 GLY A O 1
ATOM 948 N N . ILE A 1 121 ? 1.541 14.561 12.795 1 93.22 121 ILE A N 1
ATOM 949 C CA . ILE A 1 121 ? 1.447 13.248 13.424 1 93.22 121 ILE A CA 1
ATOM 950 C C . ILE A 1 121 ? 1.608 12.157 12.369 1 93.22 121 ILE A C 1
ATOM 952 O O . ILE A 1 121 ? 1.046 12.254 11.275 1 93.22 121 ILE A O 1
ATOM 956 N N . MET A 1 122 ? 2.319 11.057 12.713 1 89.54 122 MET A N 1
ATOM 957 C CA . MET A 1 122 ? 2.64 10.012 11.745 1 89.54 122 MET A CA 1
ATOM 958 C C . MET A 1 122 ? 1.902 8.719 12.076 1 89.54 122 MET A C 1
ATOM 960 O O . MET A 1 122 ? 2.166 7.677 11.475 1 89.54 122 MET A O 1
ATOM 964 N N . GLU A 1 123 ? 0.972 8.801 12.96 1 86.72 123 GLU A N 1
ATOM 965 C CA . GLU A 1 123 ? 0.218 7.611 13.344 1 86.72 123 GLU A CA 1
ATOM 966 C C . GLU A 1 123 ? -0.842 7.269 12.301 1 86.72 123 GLU A C 1
ATOM 968 O O . GLU A 1 123 ? -1.657 8.118 11.935 1 86.72 123 GLU A O 1
ATOM 973 N N . PRO A 1 124 ? -0.802 6.051 11.789 1 84.47 124 PRO A N 1
ATOM 974 C CA . PRO A 1 124 ? -1.849 5.644 10.849 1 84.47 124 PRO A CA 1
ATOM 975 C C . PRO A 1 124 ? -3.215 5.495 11.516 1 84.47 124 PRO A C 1
ATOM 977 O O . PRO A 1 124 ? -3.313 5.527 12.745 1 84.47 124 PRO A O 1
ATOM 980 N N . ASP A 1 125 ? -4.27 5.395 10.658 1 82.71 125 ASP A N 1
ATOM 981 C CA . ASP A 1 125 ? -5.624 5.087 11.108 1 82.71 125 ASP A CA 1
ATOM 982 C C . ASP A 1 125 ? -6.077 6.062 12.193 1 82.71 125 ASP A C 1
ATOM 984 O O . ASP A 1 125 ? -6.636 5.649 13.211 1 82.71 125 ASP A O 1
ATOM 988 N N . SER A 1 126 ? -5.731 7.275 12.026 1 87.33 126 SER A N 1
ATOM 989 C CA . SER A 1 126 ? -6.061 8.363 12.941 1 87.33 126 SER A CA 1
ATOM 990 C C . SER A 1 126 ? -6.996 9.373 12.283 1 87.33 126 SER A C 1
ATOM 992 O O . SER A 1 126 ? -7.245 9.303 11.078 1 87.33 126 SER A O 1
ATOM 994 N N . LEU A 1 127 ? -7.556 10.26 13.081 1 91.48 127 LEU A N 1
ATOM 995 C CA . LEU A 1 127 ? -8.471 11.286 12.592 1 91.48 127 LEU A CA 1
ATOM 996 C C . LEU A 1 127 ? -8.276 12.594 13.351 1 91.48 127 LEU A C 1
ATOM 998 O O . LEU A 1 127 ? -8.274 12.607 14.584 1 91.48 127 LEU A O 1
ATOM 1002 N N . LEU A 1 128 ? -8.042 13.643 12.631 1 94.71 128 LEU A N 1
ATOM 1003 C CA . LEU A 1 128 ? -8.039 14.987 13.197 1 94.71 128 LEU A CA 1
ATOM 1004 C C . LEU A 1 128 ? -9.376 15.68 12.96 1 94.71 128 LEU A C 1
ATOM 1006 O O . LEU A 1 128 ? -9.838 15.774 11.821 1 94.71 128 LEU A O 1
ATOM 1010 N N . LEU A 1 129 ? -10.021 16.126 13.999 1 95.25 129 LEU A N 1
ATOM 1011 C CA . LEU A 1 129 ? -11.26 16.893 13.918 1 95.25 129 LEU A CA 1
ATOM 1012 C C . LEU A 1 129 ? -11.045 18.324 14.398 1 95.25 129 LEU A C 1
ATOM 1014 O O . LEU A 1 129 ? -10.485 18.545 15.474 1 95.25 129 LEU A O 1
ATOM 1018 N N . LEU A 1 130 ? -11.427 19.253 13.592 1 97.15 130 LEU A N 1
ATOM 1019 C CA . LEU A 1 130 ? -11.503 20.651 14.002 1 97.15 130 LEU A CA 1
ATOM 1020 C C . LEU A 1 130 ? -12.955 21.102 14.128 1 97.15 130 LEU A C 1
ATOM 1022 O O . LEU A 1 130 ? -13.69 21.128 13.138 1 97.15 130 LEU A O 1
ATOM 1026 N N . HIS A 1 131 ? -13.38 21.357 15.285 1 96.42 131 HIS A N 1
ATOM 1027 C CA . HIS A 1 131 ? -14.739 21.811 15.554 1 96.42 131 HIS A CA 1
ATOM 1028 C C . HIS A 1 131 ? -14.762 23.285 15.943 1 96.42 131 HIS A C 1
ATOM 1030 O O . HIS A 1 131 ? -14.077 23.694 16.883 1 96.42 131 HIS A O 1
ATOM 1036 N N . SER A 1 132 ? -15.538 24.05 15.236 1 95.89 132 SER A N 1
ATOM 1037 C CA . SER A 1 132 ? -15.626 25.482 15.498 1 95.89 132 SER A CA 1
ATOM 1038 C C . SER A 1 132 ? -17.077 25.928 15.649 1 95.89 132 SER A C 1
ATOM 1040 O O . SER A 1 132 ? -17.9 25.69 14.763 1 95.89 132 SER A O 1
ATOM 1042 N N . ASP A 1 133 ? -17.368 26.541 16.78 1 93.19 133 ASP A N 1
ATOM 1043 C CA . ASP A 1 133 ? -18.72 27.042 17.005 1 93.19 133 ASP A CA 1
ATOM 1044 C C . ASP A 1 133 ? -18.792 28.55 16.775 1 93.19 133 ASP A C 1
ATOM 1046 O O . ASP A 1 133 ? -19.844 29.163 16.967 1 93.19 133 ASP A O 1
ATOM 1050 N N . SER A 1 134 ? -17.668 29.133 16.455 1 90.98 134 SER A N 1
ATOM 1051 C CA . SER A 1 134 ? -17.595 30.55 16.115 1 90.98 134 SER A CA 1
ATOM 1052 C C . SER A 1 134 ? -16.353 30.856 15.284 1 90.98 134 SER A C 1
ATOM 1054 O O . SER A 1 134 ? -15.444 30.029 15.189 1 90.98 134 SER A O 1
ATOM 1056 N N . LYS A 1 135 ? -16.243 32.011 14.753 1 88.6 135 LYS A N 1
ATOM 1057 C CA . LYS A 1 135 ? -15.108 32.426 13.933 1 88.6 135 LYS A CA 1
ATOM 1058 C C . LYS A 1 135 ? -13.86 32.631 14.787 1 88.6 135 LYS A C 1
ATOM 1060 O O . LYS A 1 135 ? -12.741 32.63 14.269 1 88.6 135 LYS A O 1
ATOM 1065 N N . GLU A 1 136 ? -14.059 32.773 16.082 1 89.96 136 GLU A N 1
ATOM 1066 C CA . GLU A 1 136 ? -12.954 33.156 16.955 1 89.96 136 GLU A CA 1
ATOM 1067 C C . GLU A 1 136 ? -12.372 31.942 17.674 1 89.96 136 GLU A C 1
ATOM 1069 O O . GLU A 1 136 ? -11.273 32.009 18.228 1 89.96 136 GLU A O 1
ATOM 1074 N N . HIS A 1 137 ? -13.111 30.898 17.632 1 91.73 137 HIS A N 1
ATOM 1075 C CA . HIS A 1 137 ? -12.694 29.777 18.466 1 91.73 137 HIS A CA 1
ATOM 1076 C C . HIS A 1 137 ? -12.936 28.446 17.762 1 91.73 137 HIS A C 1
ATOM 1078 O O . HIS A 1 137 ? -13.97 28.259 17.117 1 91.73 137 HIS A O 1
ATOM 1084 N N . TYR A 1 138 ? -11.92 27.56 17.912 1 95.83 138 TYR A N 1
ATOM 1085 C CA . TYR A 1 138 ? -12.138 26.178 17.501 1 95.83 138 TYR A CA 1
ATOM 1086 C C . TYR A 1 138 ? -11.361 25.215 18.391 1 95.83 138 TYR A C 1
ATOM 1088 O O . TYR A 1 138 ? -10.409 25.614 19.065 1 95.83 138 TYR A O 1
ATOM 1096 N N . ARG A 1 139 ? -11.816 23.973 18.403 1 95.48 139 ARG A N 1
ATOM 1097 C CA . ARG A 1 139 ? -11.167 22.871 19.105 1 95.48 139 ARG A CA 1
ATOM 1098 C C . ARG A 1 139 ? -10.541 21.888 18.121 1 95.48 139 ARG A C 1
ATOM 1100 O O . ARG A 1 139 ? -11.142 21.56 17.096 1 95.48 139 ARG A O 1
ATOM 1107 N N . SER A 1 140 ? -9.295 21.523 18.448 1 97.36 140 SER A N 1
ATOM 1108 C CA . SER A 1 140 ? -8.625 20.458 17.707 1 97.36 140 SER A CA 1
ATOM 1109 C C . SER A 1 140 ? -8.612 19.156 18.5 1 97.36 140 SER A C 1
ATOM 1111 O O . SER A 1 140 ? -8.091 19.108 19.616 1 97.36 140 SER A O 1
ATOM 1113 N N . VAL A 1 141 ? -9.188 18.131 17.918 1 96.77 141 VAL A N 1
ATOM 1114 C CA . VAL A 1 141 ? -9.275 16.837 18.587 1 96.77 141 VAL A CA 1
ATOM 1115 C C . VAL A 1 141 ? -8.641 15.759 17.711 1 96.77 141 VAL A C 1
ATOM 1117 O O . VAL A 1 141 ? -8.945 15.66 16.52 1 96.77 141 VAL A O 1
ATOM 1120 N N . LEU A 1 142 ? -7.749 14.993 18.323 1 96 142 LEU A N 1
ATOM 1121 C CA . LEU A 1 142 ? -7.072 13.913 17.612 1 96 142 LEU A CA 1
ATOM 1122 C C . LEU A 1 142 ? -7.535 12.553 18.122 1 96 142 LEU A C 1
ATOM 1124 O O . LEU A 1 142 ? -7.558 12.313 19.331 1 96 142 LEU A O 1
ATOM 1128 N N . PHE A 1 143 ? -7.954 11.767 17.225 1 92.59 143 PHE A N 1
ATOM 1129 C CA . PHE A 1 143 ? -8.3 10.386 17.542 1 92.59 143 PHE A CA 1
ATOM 1130 C C . PHE A 1 143 ? -7.219 9.431 17.051 1 92.59 143 PHE A C 1
ATOM 1132 O O . PHE A 1 143 ? -6.885 9.419 15.864 1 92.59 143 PHE A O 1
ATOM 1139 N N . LEU A 1 144 ? -6.711 8.652 17.928 1 89.63 144 LEU A N 1
ATOM 1140 C CA . LEU A 1 144 ? -5.66 7.686 17.631 1 89.63 144 LEU A CA 1
ATOM 1141 C C . LEU A 1 144 ? -6.173 6.258 17.788 1 89.63 144 LEU A C 1
ATOM 1143 O O . LEU A 1 144 ? -7.142 6.019 18.512 1 89.63 144 LEU A O 1
ATOM 1147 N N . PRO A 1 145 ? -5.464 5.339 17.04 1 83.47 145 PRO A N 1
ATOM 1148 C CA . PRO A 1 145 ? -5.864 3.943 17.234 1 83.47 145 PRO A CA 1
ATOM 1149 C C . PRO A 1 145 ? -5.814 3.513 18.699 1 83.47 145 PRO A C 1
ATOM 1151 O O . PRO A 1 145 ? -4.952 3.973 19.452 1 83.47 145 PRO A O 1
ATOM 1154 N N . ASP A 1 146 ? -6.735 2.595 18.993 1 82.2 146 ASP A N 1
ATOM 1155 C CA . ASP A 1 146 ? -6.796 2.104 20.366 1 82.2 146 ASP A CA 1
ATOM 1156 C C . ASP A 1 146 ? -5.49 1.42 20.764 1 82.2 146 ASP A C 1
ATOM 1158 O O . ASP A 1 146 ? -4.865 0.74 19.947 1 82.2 146 ASP A O 1
ATOM 1162 N N . ALA A 1 147 ? -5.011 1.752 21.863 1 72.31 147 ALA A N 1
ATOM 1163 C CA . ALA A 1 147 ? -3.757 1.212 22.382 1 72.31 147 ALA A CA 1
ATOM 1164 C C . ALA A 1 147 ? -3.93 -0.234 22.838 1 72.31 147 ALA A C 1
ATOM 1166 O O . ALA A 1 147 ? -3.972 -0.512 24.039 1 72.31 147 ALA A O 1
ATOM 1167 N N . ASP A 1 148 ? -4.42 -1.047 21.959 1 65.58 148 ASP A N 1
ATOM 1168 C CA . ASP A 1 148 ? -4.527 -2.414 22.459 1 65.58 148 ASP A CA 1
ATOM 1169 C C . ASP A 1 148 ? -3.188 -3.141 22.362 1 65.58 148 ASP A C 1
ATOM 1171 O O . ASP A 1 148 ? -2.27 -2.674 21.685 1 65.58 148 ASP A O 1
ATOM 1175 N N . GLN A 1 149 ? -3.027 -4.066 23.225 1 57.69 149 GLN A N 1
ATOM 1176 C CA . GLN A 1 149 ? -1.789 -4.821 23.382 1 57.69 149 GLN A CA 1
ATOM 1177 C C . GLN A 1 149 ? -1.274 -5.32 22.035 1 57.69 149 GLN A C 1
ATOM 1179 O O . GLN A 1 149 ? -0.068 -5.309 21.782 1 57.69 149 GLN A O 1
ATOM 1184 N N . GLU A 1 150 ? -2.194 -5.672 21.282 1 57.32 150 GLU A N 1
ATOM 1185 C CA . GLU A 1 150 ? -1.795 -6.209 19.985 1 57.32 150 GLU A CA 1
ATOM 1186 C C . GLU A 1 150 ? -1.19 -5.123 19.1 1 57.32 150 GLU A C 1
ATOM 1188 O O . GLU A 1 150 ? -0.196 -5.359 18.41 1 57.32 150 GLU A O 1
ATOM 1193 N N . HIS A 1 151 ? -1.767 -4.046 19.261 1 61.12 151 HIS A N 1
ATOM 1194 C CA . HIS A 1 151 ? -1.258 -2.917 18.49 1 61.12 151 HIS A CA 1
ATOM 1195 C C . HIS A 1 151 ? 0.137 -2.515 18.957 1 61.12 151 HIS A C 1
ATOM 1197 O O . HIS A 1 151 ? 1.012 -2.23 18.137 1 61.12 151 HIS A O 1
ATOM 1203 N N . LYS A 1 152 ? 0.271 -2.501 20.258 1 61.89 152 LYS A N 1
ATOM 1204 C CA . LYS A 1 152 ? 1.543 -2.094 20.848 1 61.89 152 LYS A CA 1
ATOM 1205 C C . LYS A 1 152 ? 2.668 -3.036 20.43 1 61.89 152 LYS A C 1
ATOM 1207 O O . LYS A 1 152 ? 3.792 -2.596 20.18 1 61.89 152 LYS A O 1
ATOM 1212 N N . LYS A 1 153 ? 2.3 -4.277 20.383 1 58.32 153 LYS A N 1
ATOM 1213 C CA . LYS A 1 153 ? 3.292 -5.292 20.039 1 58.32 153 LYS A CA 1
ATOM 1214 C C . LYS A 1 153 ? 3.798 -5.104 18.612 1 58.32 153 LYS A C 1
ATOM 1216 O O . LYS A 1 153 ? 4.997 -5.229 18.352 1 58.32 153 LYS A O 1
ATOM 1221 N N . TRP A 1 154 ? 2.942 -4.701 17.809 1 56.03 154 TRP A N 1
ATOM 1222 C CA . TRP A 1 154 ? 3.282 -4.706 16.39 1 56.03 154 TRP A CA 1
ATOM 1223 C C . TRP A 1 154 ? 3.748 -3.327 15.936 1 56.03 154 TRP A C 1
ATOM 1225 O O . TRP A 1 154 ? 4.626 -3.213 15.077 1 56.03 154 TRP A O 1
ATOM 1235 N N . HIS A 1 155 ? 3.155 -2.382 16.66 1 58.57 155 HIS A N 1
ATOM 1236 C CA . HIS A 1 155 ? 3.374 -1.053 16.099 1 58.57 155 HIS A CA 1
ATOM 1237 C C . HIS A 1 155 ? 4.052 -0.133 17.109 1 58.57 155 HIS A C 1
ATOM 1239 O O . HIS A 1 155 ? 4.449 0.983 16.769 1 58.57 155 HIS A O 1
ATOM 1245 N N . GLY A 1 156 ? 4.321 -0.638 18.262 1 59.36 156 GLY A N 1
ATOM 1246 C CA . GLY A 1 156 ? 4.881 0.209 19.303 1 59.36 156 GLY A CA 1
ATOM 1247 C C . GLY A 1 156 ? 3.832 1.01 20.051 1 59.36 156 GLY A C 1
ATOM 1248 O O . GLY A 1 156 ? 2.641 0.918 19.748 1 59.36 156 GLY A O 1
ATOM 1249 N N . PRO A 1 157 ? 4.3 1.66 21.063 1 62.88 157 PRO A N 1
ATOM 1250 C CA . PRO A 1 157 ? 3.36 2.44 21.872 1 62.88 157 PRO A CA 1
ATOM 1251 C C . PRO A 1 157 ? 2.734 3.597 21.097 1 62.88 157 PRO A C 1
ATOM 1253 O O . PRO A 1 157 ? 3.369 4.16 20.202 1 62.88 157 PRO A O 1
ATOM 1256 N N . SER A 1 158 ? 1.462 3.731 21.369 1 70.13 158 SER A N 1
ATOM 1257 C CA . SER A 1 158 ? 0.777 4.886 20.797 1 70.13 158 SER A CA 1
ATOM 1258 C C . SER A 1 158 ? 1.327 6.191 21.364 1 70.13 158 SER A C 1
ATOM 1260 O O . SER A 1 158 ? 1.885 6.21 22.463 1 70.13 158 SER A O 1
ATOM 1262 N N . LEU A 1 159 ? 1.216 7.241 20.624 1 80.97 159 LEU A N 1
ATOM 1263 C CA . LEU A 1 159 ? 1.655 8.557 21.075 1 80.97 159 LEU A CA 1
ATOM 1264 C C . LEU A 1 159 ? 0.876 8.996 22.311 1 80.97 159 LEU A C 1
ATOM 1266 O O . LEU A 1 159 ? -0.346 8.847 22.365 1 80.97 159 LEU A O 1
ATOM 1270 N N . ALA A 1 160 ? 1.648 9.439 23.237 1 82.47 160 ALA A N 1
ATOM 1271 C CA . ALA A 1 160 ? 1.028 10.009 24.431 1 82.47 160 ALA A CA 1
ATOM 1272 C C . ALA A 1 160 ? 0.544 11.433 24.171 1 82.47 160 ALA A C 1
ATOM 1274 O O . ALA A 1 160 ? 1.024 12.1 23.251 1 82.47 160 ALA A O 1
ATOM 1275 N N . GLN A 1 161 ? -0.435 11.77 25.037 1 87.21 161 GLN A N 1
ATOM 1276 C CA . GLN A 1 161 ? -1.019 13.1 24.897 1 87.21 161 GLN A CA 1
ATOM 1277 C C . GLN A 1 161 ? 0.058 14.18 24.934 1 87.21 161 GLN A C 1
ATOM 1279 O O . GLN A 1 161 ? 0.025 15.126 24.144 1 87.21 161 GLN A O 1
ATOM 1284 N N . ASP A 1 162 ? 0.957 14.067 25.826 1 88.17 162 ASP A N 1
ATOM 1285 C CA . ASP A 1 162 ? 1.997 15.08 25.979 1 88.17 162 ASP A CA 1
ATOM 1286 C C . ASP A 1 162 ? 2.878 15.154 24.734 1 88.17 162 ASP A C 1
ATOM 1288 O O . ASP A 1 162 ? 3.302 16.24 24.331 1 88.17 162 ASP A O 1
ATOM 1292 N N . GLU A 1 163 ? 3.129 14.016 24.165 1 88.68 163 GLU A N 1
ATOM 1293 C CA . GLU A 1 163 ? 3.923 13.969 22.941 1 88.68 163 GLU A CA 1
ATOM 1294 C C . GLU A 1 163 ? 3.197 14.653 21.786 1 88.68 163 GLU A C 1
ATOM 1296 O O . GLU A 1 163 ? 3.81 15.388 21.009 1 88.68 163 GLU A O 1
ATOM 1301 N N . VAL A 1 164 ? 1.935 14.387 21.702 1 92.41 164 VAL A N 1
ATOM 1302 C CA . VAL A 1 164 ? 1.124 14.984 20.646 1 92.41 164 VAL A CA 1
ATOM 1303 C C . VAL A 1 164 ? 1.084 16.501 20.82 1 92.41 164 VAL A C 1
ATOM 1305 O O . VAL A 1 164 ? 1.275 17.248 19.857 1 92.41 164 VAL A O 1
ATOM 1308 N N . GLU A 1 165 ? 0.857 16.922 22.079 1 92.76 165 GLU A N 1
ATOM 1309 C CA . GLU A 1 165 ? 0.787 18.355 22.353 1 92.76 165 GLU A CA 1
ATOM 1310 C C . GLU A 1 165 ? 2.108 19.045 22.022 1 92.76 165 GLU A C 1
ATOM 1312 O O . GLU A 1 165 ? 2.119 20.11 21.402 1 92.76 165 GLU A O 1
ATOM 1317 N N . PHE A 1 166 ? 3.134 18.407 22.382 1 91.77 166 PHE A N 1
ATOM 1318 C CA . PHE A 1 166 ? 4.461 18.971 22.165 1 91.77 166 PHE A CA 1
ATOM 1319 C C . PHE A 1 166 ? 4.776 19.057 20.677 1 91.77 166 PHE A C 1
ATOM 1321 O O . PHE A 1 166 ? 5.323 20.058 20.21 1 91.77 166 PHE A O 1
ATOM 1328 N N . SER A 1 167 ? 4.377 18.131 19.96 1 91.73 167 SER A N 1
ATOM 1329 C CA . SER A 1 167 ? 4.812 18.028 18.571 1 91.73 167 SER A CA 1
ATOM 1330 C C . SER A 1 167 ? 3.823 18.709 17.63 1 91.73 167 SER A C 1
ATOM 1332 O O . SER A 1 167 ? 4.204 19.183 16.558 1 91.73 167 SER A O 1
ATOM 1334 N N . SER A 1 168 ? 2.517 18.828 18.007 1 95.67 168 SER A N 1
ATOM 1335 C CA . SER A 1 168 ? 1.51 19.25 17.039 1 95.67 168 SER A CA 1
ATOM 1336 C C . SER A 1 168 ? 0.674 20.406 17.58 1 95.67 168 SER A C 1
ATOM 1338 O O . SER A 1 168 ? -0.049 21.062 16.827 1 95.67 168 SER A O 1
ATOM 1340 N N . GLY A 1 169 ? 0.736 20.636 18.895 1 95.74 169 GLY A N 1
ATOM 1341 C CA . GLY A 1 169 ? -0.082 21.667 19.515 1 95.74 169 GLY A CA 1
ATOM 1342 C C . GLY A 1 169 ? -1.509 21.221 19.772 1 95.74 169 GLY A C 1
ATOM 1343 O O . GLY A 1 169 ? -2.334 22.006 20.246 1 95.74 169 GLY A O 1
ATOM 1344 N N . ILE A 1 170 ? -1.807 19.969 19.517 1 96.96 170 ILE A N 1
ATOM 1345 C CA . ILE A 1 170 ? -3.136 19.432 19.788 1 96.96 170 ILE A CA 1
ATOM 1346 C C . ILE A 1 170 ? -3.217 18.961 21.238 1 96.96 170 ILE A C 1
ATOM 1348 O O . ILE A 1 170 ? -2.386 18.167 21.687 1 96.96 170 ILE A O 1
ATOM 1352 N N . THR A 1 171 ? -4.203 19.435 21.958 1 93.15 171 THR A N 1
ATOM 1353 C CA . THR A 1 171 ? -4.225 19.187 23.395 1 93.15 171 THR A CA 1
ATOM 1354 C C . THR A 1 171 ? -5.307 18.172 23.752 1 93.15 171 THR A C 1
ATOM 1356 O O . THR A 1 171 ? -5.419 17.756 24.907 1 93.15 171 THR A O 1
ATOM 1359 N N . GLU A 1 172 ? -6.146 17.756 22.88 1 96.36 172 GLU A N 1
ATOM 1360 C CA . GLU A 1 172 ? -7.188 16.766 23.133 1 96.36 172 GLU A CA 1
ATOM 1361 C C . GLU A 1 172 ? -6.994 15.527 22.263 1 96.36 172 GLU A C 1
ATOM 1363 O O . GLU A 1 172 ? -7.075 15.605 21.035 1 96.36 172 GLU A O 1
ATOM 1368 N N . VAL A 1 173 ? -6.723 14.409 22.919 1 95.3 173 VAL A N 1
ATOM 1369 C CA . VAL A 1 173 ? -6.462 13.149 22.232 1 95.3 173 VAL A CA 1
ATOM 1370 C C . VAL A 1 173 ? -7.354 12.051 22.809 1 95.3 173 VAL A C 1
ATOM 1372 O O . VAL A 1 173 ? -7.474 11.918 24.029 1 95.3 173 VAL A O 1
ATOM 1375 N N . HIS A 1 174 ? -8.031 11.339 21.952 1 93.71 174 HIS A N 1
ATOM 1376 C CA . HIS A 1 174 ? -8.905 10.244 22.356 1 93.71 174 HIS A CA 1
ATOM 1377 C C . HIS A 1 174 ? -8.67 9.005 21.498 1 93.71 174 HIS A C 1
ATOM 1379 O O . HIS A 1 174 ? -8.123 9.103 20.397 1 93.71 174 HIS A O 1
ATOM 1385 N N . PRO A 1 175 ? -9.031 7.843 22.03 1 90.36 175 PRO A N 1
ATOM 1386 C CA . PRO A 1 175 ? -9.02 6.654 21.175 1 90.36 175 PRO A CA 1
ATOM 1387 C C . PRO A 1 175 ? -10.129 6.672 20.125 1 90.36 175 PRO A C 1
ATOM 1389 O O . PRO A 1 175 ? -11.193 7.252 20.356 1 90.36 175 PRO A O 1
ATOM 1392 N N . VAL A 1 176 ? -9.875 6.084 19.056 1 87.73 176 VAL A N 1
ATOM 1393 C CA . VAL A 1 176 ? -10.834 6.038 17.958 1 87.73 176 VAL A CA 1
ATOM 1394 C C . VAL A 1 176 ? -12.137 5.4 18.436 1 87.73 176 VAL A C 1
ATOM 1396 O O . VAL A 1 176 ? -13.218 5.744 17.952 1 87.73 176 VAL A O 1
ATOM 1399 N N . SER A 1 177 ? -12.117 4.557 19.384 1 86.67 177 SER A N 1
ATOM 1400 C CA . SER A 1 177 ? -13.311 3.904 19.91 1 86.67 177 SER A CA 1
ATOM 1401 C C . SER A 1 177 ? -14.264 4.916 20.537 1 86.67 177 SER A C 1
ATOM 1403 O O . SER A 1 177 ? -15.454 4.637 20.7 1 86.67 177 SER A O 1
ATOM 1405 N N . TYR A 1 178 ? -13.747 6.09 20.906 1 92.64 178 TYR A N 1
ATOM 1406 C CA . TYR A 1 178 ? -14.548 7.139 21.526 1 92.64 178 TYR A CA 1
ATOM 1407 C C . TYR A 1 178 ? -15.163 8.052 20.472 1 92.64 178 TYR A C 1
ATOM 1409 O O . TYR A 1 178 ? -15.966 8.93 20.794 1 92.64 178 TYR A O 1
ATOM 1417 N N . LEU A 1 179 ? -14.849 7.895 19.229 1 92.74 179 LEU A N 1
ATOM 1418 C CA . LEU A 1 179 ? -15.229 8.8 18.15 1 92.74 179 LEU A CA 1
ATOM 1419 C C . LEU A 1 179 ? -16.746 8.91 18.041 1 92.74 179 LEU A C 1
ATOM 1421 O O . LEU A 1 179 ? -17.286 10.012 17.922 1 92.74 179 LEU A O 1
ATOM 1425 N N . GLU A 1 180 ? -17.406 7.797 18.037 1 91.6 180 GLU A N 1
ATOM 1426 C CA . GLU A 1 180 ? -18.857 7.804 17.878 1 91.6 180 GLU A CA 1
ATOM 1427 C C . GLU A 1 180 ? -19.529 8.613 18.983 1 91.6 180 GLU A C 1
ATOM 1429 O O . GLU A 1 180 ? -20.385 9.457 18.709 1 91.6 180 GLU A O 1
ATOM 1434 N N . GLU A 1 181 ? -19.183 8.319 20.211 1 94.55 181 GLU A N 1
ATOM 1435 C CA . GLU A 1 181 ? -19.728 9.048 21.352 1 94.55 181 GLU A CA 1
ATOM 1436 C C . GLU A 1 181 ? -19.431 10.541 21.246 1 94.55 181 GLU A C 1
ATOM 1438 O O . GLU A 1 181 ? -20.307 11.372 21.493 1 94.55 181 GLU A O 1
ATOM 1443 N N . PHE A 1 182 ? -18.266 10.864 20.921 1 94.82 182 PHE A N 1
ATOM 1444 C CA . PHE A 1 182 ? -17.845 12.251 20.768 1 94.82 182 PHE A CA 1
ATOM 1445 C C . PHE A 1 182 ? -18.708 12.968 19.737 1 94.82 182 PHE A C 1
ATOM 1447 O O . PHE A 1 182 ? -19.206 14.067 19.993 1 94.82 182 PHE A O 1
ATOM 1454 N N . LEU A 1 183 ? -18.899 12.34 18.57 1 93.72 183 LEU A N 1
ATOM 1455 C CA . LEU A 1 183 ? -19.664 12.94 17.483 1 93.72 183 LEU A CA 1
ATOM 1456 C C . LEU A 1 183 ? -21.132 13.086 17.866 1 93.72 183 LEU A C 1
ATOM 1458 O O . LEU A 1 183 ? -21.765 14.095 17.547 1 93.72 183 LEU A O 1
ATOM 1462 N N . GLN A 1 184 ? -21.67 12.113 18.5 1 92.92 184 GLN A N 1
ATOM 1463 C CA . GLN A 1 184 ? -23.058 12.194 18.943 1 92.92 184 GLN A CA 1
ATOM 1464 C C . GLN A 1 184 ? -23.265 13.37 19.893 1 92.92 184 GLN A C 1
ATOM 1466 O O . GLN A 1 184 ? -24.24 14.113 19.767 1 92.92 184 GLN A O 1
ATOM 1471 N N . ASP A 1 185 ? -22.318 13.466 20.82 1 94.21 185 ASP A N 1
ATOM 1472 C CA . ASP A 1 185 ? -22.384 14.581 21.76 1 94.21 185 ASP A CA 1
ATOM 1473 C C . ASP A 1 185 ? -22.289 15.92 21.032 1 94.21 185 ASP A C 1
ATOM 1475 O O . ASP A 1 185 ? -23.08 16.83 21.29 1 94.21 185 ASP A O 1
ATOM 1479 N N . LEU A 1 186 ? -21.382 16.059 20.143 1 92.5 186 LEU A N 1
ATOM 1480 C CA . LEU A 1 186 ? -21.166 17.288 19.387 1 92.5 186 LEU A CA 1
ATOM 1481 C C . LEU A 1 186 ? -22.396 17.636 18.554 1 92.5 186 LEU A C 1
ATOM 1483 O O . LEU A 1 186 ? -22.852 18.781 18.563 1 92.5 186 LEU A O 1
ATOM 1487 N N . LEU A 1 187 ? -22.952 16.672 17.892 1 89.96 187 LEU A N 1
ATOM 1488 C CA . LEU A 1 187 ? -24.061 16.903 16.974 1 89.96 187 LEU A CA 1
ATOM 1489 C C . LEU A 1 187 ? -25.35 17.187 17.738 1 89.96 187 LEU A C 1
ATOM 1491 O O . LEU A 1 187 ? -26.219 17.913 17.251 1 89.96 187 LEU A O 1
ATOM 1495 N N . SER A 1 188 ? -25.452 16.574 18.906 1 90.56 188 SER A N 1
ATOM 1496 C CA . SER A 1 188 ? -26.599 16.885 19.753 1 90.56 188 SER A CA 1
ATOM 1497 C C . SER A 1 188 ? -26.596 18.352 20.171 1 90.56 188 SER A C 1
ATOM 1499 O O . SER A 1 188 ? -27.655 18.975 20.274 1 90.56 188 SER A O 1
ATOM 1501 N N . GLN A 1 189 ? -25.424 18.864 20.351 1 88.31 189 GLN A N 1
ATOM 1502 C CA . GLN A 1 189 ? -25.279 20.263 20.741 1 88.31 189 GLN A CA 1
ATOM 1503 C C . GLN A 1 189 ? -25.515 21.192 19.553 1 88.31 189 GLN A C 1
ATOM 1505 O O . GLN A 1 189 ? -25.763 22.386 19.733 1 88.31 189 GLN A O 1
ATOM 1510 N N . SER A 1 190 ? -25.506 20.658 18.36 1 86.71 190 SER A N 1
ATOM 1511 C CA . SER A 1 190 ? -25.639 21.457 17.146 1 86.71 190 SER A CA 1
ATOM 1512 C C . SER A 1 190 ? -27.052 21.368 16.578 1 86.71 190 SER A C 1
ATOM 1514 O O . SER A 1 190 ? -27.298 21.789 15.446 1 86.71 190 SER A O 1
ATOM 1516 N N . LYS A 1 191 ? -27.879 20.817 17.326 1 87.08 191 LYS A N 1
ATOM 1517 C CA . LYS A 1 191 ? -29.256 20.694 16.857 1 87.08 191 LYS A CA 1
ATOM 1518 C C . LYS A 1 191 ? -29.856 22.062 16.548 1 87.08 191 LYS A C 1
ATOM 1520 O O . LYS A 1 191 ? -29.754 22.988 17.356 1 87.08 191 LYS A O 1
ATOM 1525 N N . GLY A 1 192 ? -30.461 22.203 15.354 1 88.2 192 GLY A N 1
ATOM 1526 C CA . GLY A 1 192 ? -31.109 23.441 14.951 1 88.2 192 GLY A CA 1
ATOM 1527 C C . GLY A 1 192 ? -30.138 24.475 14.412 1 88.2 192 GLY A C 1
ATOM 1528 O O . GLY A 1 192 ? -30.523 25.614 14.141 1 88.2 192 GLY A O 1
ATOM 1529 N N . LEU A 1 193 ? -28.893 24.171 14.386 1 93.2 193 LEU A N 1
ATOM 1530 C CA . LEU A 1 193 ? -27.871 25.07 13.859 1 93.2 193 LEU A CA 1
ATOM 1531 C C . LEU A 1 193 ? -27.417 24.624 12.473 1 93.2 193 LEU A C 1
ATOM 1533 O O . LEU A 1 193 ? -27.439 23.431 12.162 1 93.2 193 LEU A O 1
ATOM 1537 N N . GLN A 1 194 ? -27.052 25.608 11.706 1 93.43 194 GLN A N 1
ATOM 1538 C CA . GLN A 1 194 ? -26.477 25.306 10.399 1 93.43 194 GLN A CA 1
ATOM 1539 C C . GLN A 1 194 ? -25.05 24.783 10.533 1 93.43 194 GLN A C 1
ATOM 1541 O O . GLN A 1 194 ? -24.146 25.525 10.922 1 93.43 194 GLN A O 1
ATOM 1546 N N . LEU A 1 195 ? -24.878 23.539 10.186 1 93.08 195 LEU A N 1
ATOM 1547 C CA . LEU A 1 195 ? -23.589 22.875 10.346 1 93.08 195 LEU A CA 1
ATOM 1548 C C . LEU A 1 195 ? -22.901 22.692 8.997 1 93.08 195 LEU A C 1
ATOM 1550 O O . LEU A 1 195 ? -23.496 22.153 8.06 1 93.08 195 LEU A O 1
ATOM 1554 N N . GLY A 1 196 ? -21.705 23.234 8.89 1 92.48 196 GLY A N 1
ATOM 1555 C CA . GLY A 1 196 ? -20.847 22.905 7.763 1 92.48 196 GLY A CA 1
ATOM 1556 C C . GLY A 1 196 ? -19.886 21.768 8.057 1 92.48 196 GLY A C 1
ATOM 1557 O O . GLY A 1 196 ? -19.098 21.844 9.002 1 92.48 196 GLY A O 1
ATOM 1558 N N . VAL A 1 197 ? -19.984 20.67 7.327 1 90.69 197 VAL A N 1
ATOM 1559 C CA . VAL A 1 197 ? -19.073 19.537 7.447 1 90.69 197 VAL A CA 1
ATOM 1560 C C . VAL A 1 197 ? -18.103 19.526 6.269 1 90.69 197 VAL A C 1
ATOM 1562 O O . VAL A 1 197 ? -18.519 19.39 5.115 1 90.69 197 VAL A O 1
ATOM 1565 N N . PHE A 1 198 ? -16.806 19.71 6.619 1 90.81 198 PHE A N 1
ATOM 1566 C CA . PHE A 1 198 ? -15.767 19.742 5.597 1 90.81 198 PHE A CA 1
ATOM 1567 C C . PHE A 1 198 ? -14.944 18.459 5.622 1 90.81 198 PHE A C 1
ATOM 1569 O O . PHE A 1 198 ? -14.395 18.088 6.662 1 90.81 198 PHE A O 1
ATOM 1576 N N . CYS A 1 199 ? -14.82 17.748 4.536 1 86.82 199 CYS A N 1
ATOM 1577 C CA . CYS A 1 199 ? -14.069 16.501 4.448 1 86.82 199 CYS A CA 1
ATOM 1578 C C . CYS A 1 199 ? -13.478 16.317 3.055 1 86.82 199 CYS A C 1
ATOM 1580 O O . CYS A 1 199 ? -13.728 17.124 2.159 1 86.82 199 CYS A O 1
ATOM 1582 N N . ASP A 1 200 ? -12.299 15.511 2.882 1 71.39 200 ASP A N 1
ATOM 1583 C CA . ASP A 1 200 ? -11.772 15.16 1.567 1 71.39 200 ASP A CA 1
ATOM 1584 C C . ASP A 1 200 ? -12.742 14.257 0.809 1 71.39 200 ASP A C 1
ATOM 1586 O O . ASP A 1 200 ? -13.071 13.163 1.273 1 71.39 200 ASP A O 1
ATOM 1590 N N . PRO A 1 201 ? -13.333 14.865 -0.341 1 53.58 201 PRO A N 1
ATOM 1591 C CA . PRO A 1 201 ? -14.331 14.09 -1.082 1 53.58 201 PRO A CA 1
ATOM 1592 C C . PRO A 1 201 ? -13.749 12.823 -1.706 1 53.58 201 PRO A C 1
ATOM 1594 O O . PRO A 1 201 ? -14.489 11.882 -2.004 1 53.58 201 PRO A O 1
ATOM 1597 N N . SER A 1 202 ? -12.514 13.097 -2.471 1 49.84 202 SER A N 1
ATOM 1598 C CA . SER A 1 202 ? -12.016 12.023 -3.324 1 49.84 202 SER A CA 1
ATOM 1599 C C . SER A 1 202 ? -12.236 10.658 -2.68 1 49.84 202 SER A C 1
ATOM 1601 O O . SER A 1 202 ? -12.142 9.628 -3.35 1 49.84 202 SER A O 1
ATOM 1603 N N . ARG A 1 203 ? -12.087 10.673 -1.43 1 45.7 203 ARG A N 1
ATOM 1604 C CA . ARG A 1 203 ? -12.408 9.41 -0.774 1 45.7 203 ARG A CA 1
ATOM 1605 C C . ARG A 1 203 ? -13.917 9.211 -0.677 1 45.7 203 ARG A C 1
ATOM 1607 O O . ARG A 1 203 ? -14.574 9.813 0.174 1 45.7 203 ARG A O 1
ATOM 1614 N N . SER A 1 204 ? -14.473 9.412 -1.894 1 40.78 204 SER A N 1
ATOM 1615 C CA . SER A 1 204 ? -15.909 9.158 -1.837 1 40.78 204 SER A CA 1
ATOM 1616 C C . SER A 1 204 ? -16.279 8.352 -0.597 1 40.78 204 SER A C 1
ATOM 1618 O O . SER A 1 204 ? -16.132 7.129 -0.578 1 40.78 204 SER A O 1
ATOM 1620 N N . TRP A 1 205 ? -15.916 8.651 0.471 1 39.95 205 TRP A N 1
ATOM 1621 C CA . TRP A 1 205 ? -16.277 8.171 1.801 1 39.95 205 TRP A CA 1
ATOM 1622 C C . TRP A 1 205 ? -17.754 7.796 1.862 1 39.95 205 TRP A C 1
ATOM 1624 O O . TRP A 1 205 ? -18.127 6.821 2.519 1 39.95 205 TRP A O 1
ATOM 1634 N N . LEU A 1 206 ? -18.565 8.814 1.485 1 35.08 206 LEU A N 1
ATOM 1635 C CA . LEU A 1 206 ? -20.008 8.635 1.606 1 35.08 206 LEU A CA 1
ATOM 1636 C C . LEU A 1 206 ? -20.537 7.73 0.498 1 35.08 206 LEU A C 1
ATOM 1638 O O . LEU A 1 206 ? -21.571 7.079 0.663 1 35.08 206 LEU A O 1
ATOM 1642 N N . THR A 1 207 ? -20.153 7.999 -0.751 1 31.83 207 THR A N 1
ATOM 1643 C CA . THR A 1 207 ? -20.669 7.148 -1.817 1 31.83 207 THR A CA 1
ATOM 1644 C C . THR A 1 207 ? -19.674 6.041 -2.154 1 31.83 207 THR A C 1
ATOM 1646 O O . THR A 1 207 ? -18.465 6.214 -1.987 1 31.83 207 THR A O 1
ATOM 1649 N N . ASN A 1 208 ? -19.892 4.754 -2.061 1 34.24 208 ASN A N 1
ATOM 1650 C CA . ASN A 1 208 ? -19.288 3.449 -2.308 1 34.24 208 ASN A CA 1
ATOM 1651 C C . ASN A 1 208 ? -18.336 3.488 -3.5 1 34.24 208 ASN A C 1
ATOM 1653 O O . ASN A 1 208 ? -17.945 2.443 -4.022 1 34.24 208 ASN A O 1
ATOM 1657 N N . ALA A 1 209 ? -18.342 4.501 -4.325 1 32.74 209 ALA A N 1
ATOM 1658 C CA . ALA A 1 209 ? -17.763 4.295 -5.65 1 32.74 209 ALA A CA 1
ATOM 1659 C C . ALA A 1 209 ? -16.274 3.972 -5.553 1 32.74 209 ALA A C 1
ATOM 1661 O O . ALA A 1 209 ? -15.75 3.187 -6.347 1 32.74 209 ALA A O 1
ATOM 1662 N N . TYR A 1 210 ? -15.448 4.988 -5.392 1 34.1 210 TYR A N 1
ATOM 1663 C CA . TYR A 1 210 ? -14.05 4.575 -5.438 1 34.1 210 TYR A CA 1
ATOM 1664 C C . TYR A 1 210 ? -13.729 3.607 -4.305 1 34.1 210 TYR A C 1
ATOM 1666 O O . TYR A 1 210 ? -13.924 3.93 -3.131 1 34.1 210 TYR A O 1
ATOM 1674 N N . SER A 1 211 ? -14.134 2.383 -4.346 1 38.34 211 SER A N 1
ATOM 1675 C CA . SER A 1 211 ? -13.72 1.17 -3.648 1 38.34 211 SER A CA 1
ATOM 1676 C C . SER A 1 211 ? -12.328 1.327 -3.046 1 38.34 211 SER A C 1
ATOM 1678 O O . SER A 1 211 ? -11.634 0.337 -2.804 1 38.34 211 SER A O 1
ATOM 1680 N N . HIS A 1 212 ? -11.678 2.409 -3.342 1 37.79 212 HIS A N 1
ATOM 1681 C CA . HIS A 1 212 ? -10.344 2.39 -2.754 1 37.79 212 HIS A CA 1
ATOM 1682 C C . HIS A 1 212 ? -10.369 1.793 -1.35 1 37.79 212 HIS A C 1
ATOM 1684 O O . HIS A 1 212 ? -11.442 1.582 -0.78 1 37.79 212 HIS A O 1
ATOM 1690 N N . ASP A 1 213 ? -9.305 2.192 -0.537 1 40.69 213 ASP A N 1
ATOM 1691 C CA . ASP A 1 213 ? -8.887 1.74 0.787 1 40.69 213 ASP A CA 1
ATOM 1692 C C . ASP A 1 213 ? -10.061 1.743 1.764 1 40.69 213 ASP A C 1
ATOM 1694 O O . ASP A 1 213 ? -10.977 2.559 1.64 1 40.69 213 ASP A O 1
ATOM 1698 N N . SER A 1 214 ? -10.485 0.605 2.297 1 42.5 214 SER A N 1
ATOM 1699 C CA . SER A 1 214 ? -11.313 0.467 3.491 1 42.5 214 SER A CA 1
ATOM 1700 C C . SER A 1 214 ? -11.475 1.802 4.209 1 42.5 214 SER A C 1
ATOM 1702 O O . SER A 1 214 ? -10.492 2.504 4.456 1 42.5 214 SER A O 1
ATOM 1704 N N . SER A 1 215 ? -12.548 2.54 3.764 1 49.36 215 SER A N 1
ATOM 1705 C CA . SER A 1 215 ? -12.837 3.664 4.648 1 49.36 215 SER A CA 1
ATOM 1706 C C . SER A 1 215 ? -12.444 3.351 6.087 1 49.36 215 SER A C 1
ATOM 1708 O O . SER A 1 215 ? -12.815 2.305 6.624 1 49.36 215 SER A O 1
ATOM 1710 N N . PRO A 1 216 ? -11.427 4.037 6.599 1 55.22 216 PRO A N 1
ATOM 1711 C CA . PRO A 1 216 ? -11.199 3.823 8.03 1 55.22 216 PRO A CA 1
ATOM 1712 C C . PRO A 1 216 ? -12.495 3.803 8.838 1 55.22 216 PRO A C 1
ATOM 1714 O O . PRO A 1 216 ? -13.478 4.44 8.45 1 55.22 216 PRO A O 1
ATOM 1717 N N . ALA A 1 217 ? -12.777 2.703 9.487 1 59.94 217 ALA A N 1
ATOM 1718 C CA . ALA A 1 217 ? -13.872 2.606 10.449 1 59.94 217 ALA A CA 1
ATOM 1719 C C . ALA A 1 217 ? -14.278 3.985 10.959 1 59.94 217 ALA A C 1
ATOM 1721 O O . ALA A 1 217 ? -15.463 4.25 11.177 1 59.94 217 ALA A O 1
ATOM 1722 N N . THR A 1 218 ? -13.375 4.864 10.794 1 70.03 218 THR A N 1
ATOM 1723 C CA . THR A 1 218 ? -13.604 6.208 11.313 1 70.03 218 THR A CA 1
ATOM 1724 C C . THR A 1 218 ? -14.545 6.988 10.399 1 70.03 218 THR A C 1
ATOM 1726 O O . THR A 1 218 ? -15.385 7.755 10.874 1 70.03 218 THR A O 1
ATOM 1729 N N . PHE A 1 219 ? -14.494 6.664 9.142 1 69.33 219 PHE A N 1
ATOM 1730 C CA . PHE A 1 219 ? -15.323 7.416 8.207 1 69.33 219 PHE A CA 1
ATOM 1731 C C . PHE A 1 219 ? -16.757 6.9 8.218 1 69.33 219 PHE A C 1
ATOM 1733 O O . PHE A 1 219 ? -17.702 7.673 8.049 1 69.33 219 PHE A O 1
ATOM 1740 N N . SER A 1 220 ? -16.797 5.635 8.374 1 73.02 220 SER A N 1
ATOM 1741 C CA . SER A 1 220 ? -18.143 5.086 8.497 1 73.02 220 SER A CA 1
ATOM 1742 C C . SER A 1 220 ? -18.878 5.684 9.692 1 73.02 220 SER A C 1
ATOM 1744 O O . SER A 1 220 ? -20.061 6.018 9.596 1 73.02 220 SER A O 1
ATOM 1746 N N . VAL A 1 221 ? -18.202 5.86 10.744 1 80.14 221 VAL A N 1
ATOM 1747 C CA . VAL A 1 221 ? -18.779 6.442 11.951 1 80.14 221 VAL A CA 1
ATOM 1748 C C . VAL A 1 221 ? -19.177 7.892 11.686 1 80.14 221 VAL A C 1
ATOM 1750 O O . VAL A 1 221 ? -20.269 8.322 12.065 1 80.14 221 VAL A O 1
ATOM 1753 N N . LEU A 1 222 ? -18.302 8.614 11.03 1 81.25 222 LEU A N 1
ATOM 1754 C CA . LEU A 1 222 ? -18.56 10.01 10.695 1 81.25 222 LEU A CA 1
ATOM 1755 C C . LEU A 1 222 ? -19.784 10.136 9.794 1 81.25 222 LEU A C 1
ATOM 1757 O O . LEU A 1 222 ? -20.662 10.964 10.044 1 81.25 222 LEU A O 1
ATOM 1761 N N . GLU A 1 223 ? -19.809 9.308 8.79 1 78.87 223 GLU A N 1
ATOM 1762 C CA . GLU A 1 223 ? -20.923 9.325 7.846 1 78.87 223 GLU A CA 1
ATOM 1763 C C . GLU A 1 223 ? -22.244 9.017 8.546 1 78.87 223 GLU A C 1
ATOM 1765 O O . GLU A 1 223 ? -23.234 9.726 8.355 1 78.87 223 GLU A O 1
ATOM 1770 N N . ASP A 1 224 ? -22.248 8.049 9.303 1 82.53 224 ASP A N 1
ATOM 1771 C CA . ASP A 1 224 ? -23.453 7.637 10.015 1 82.53 224 ASP A CA 1
ATOM 1772 C C . ASP A 1 224 ? -23.963 8.753 10.925 1 82.53 224 ASP A C 1
ATOM 1774 O O . ASP A 1 224 ? -25.163 9.03 10.963 1 82.53 224 ASP A O 1
ATOM 1778 N N . CYS A 1 225 ? -23.099 9.362 11.579 1 83.68 225 CYS A N 1
ATOM 1779 C CA . CYS A 1 225 ? -23.475 10.402 12.53 1 83.68 225 CYS A CA 1
ATOM 1780 C C . CYS A 1 225 ? -23.987 11.642 11.807 1 83.68 225 CYS A C 1
ATOM 1782 O O . CYS A 1 225 ? -24.984 12.239 12.219 1 83.68 225 CYS A O 1
ATOM 1784 N N . VAL A 1 226 ? -23.353 12.001 10.675 1 82.79 226 VAL A N 1
ATOM 1785 C CA . VAL A 1 226 ? -23.712 13.205 9.934 1 82.79 226 VAL A CA 1
ATOM 1786 C C . VAL A 1 226 ? -25.027 12.982 9.19 1 82.79 226 VAL A C 1
ATOM 1788 O O . VAL A 1 226 ? -25.865 13.883 9.114 1 82.79 226 VAL A O 1
ATOM 1791 N N . MET A 1 227 ? -25.184 11.776 8.685 1 80.52 227 MET A N 1
ATOM 1792 C CA . MET A 1 227 ? -26.368 11.46 7.891 1 80.52 227 MET A CA 1
ATOM 1793 C C . MET A 1 227 ? -27.614 11.408 8.769 1 80.52 227 MET A C 1
ATOM 1795 O O . MET A 1 227 ? -28.736 11.492 8.267 1 80.52 227 MET A O 1
ATOM 1799 N N . GLN A 1 228 ? -27.438 11.265 9.965 1 83.87 228 GLN A N 1
ATOM 1800 C CA . GLN A 1 228 ? -28.569 11.248 10.886 1 83.87 228 GLN A CA 1
ATOM 1801 C C . GLN A 1 228 ? -29.133 12.651 11.091 1 83.87 228 GLN A C 1
ATOM 1803 O O . GLN A 1 228 ? -30.247 12.811 11.594 1 83.87 228 GLN A O 1
ATOM 1808 N N . ARG A 1 229 ? -28.467 13.636 10.63 1 86.68 229 ARG A N 1
ATOM 1809 C CA . ARG A 1 229 ? -28.94 15.012 10.73 1 86.68 229 ARG A CA 1
ATOM 1810 C C . ARG A 1 229 ? -29.81 15.38 9.532 1 86.68 229 ARG A C 1
ATOM 1812 O O . ARG A 1 229 ? -29.599 14.877 8.427 1 86.68 229 ARG A O 1
ATOM 1819 N N . PRO A 1 230 ? -30.741 16.281 9.856 1 84.27 230 PRO A N 1
ATOM 1820 C CA . PRO A 1 230 ? -31.542 16.74 8.719 1 84.27 230 PRO A CA 1
ATOM 1821 C C . PRO A 1 230 ? -30.706 17.443 7.653 1 84.27 230 PRO A C 1
ATOM 1823 O O . PRO A 1 230 ? -29.866 18.287 7.98 1 84.27 230 PRO A O 1
ATOM 1826 N N . LYS A 1 231 ? -30.894 17.133 6.424 1 82.74 231 LYS A N 1
ATOM 1827 C CA . LYS A 1 231 ? -30.108 17.615 5.292 1 82.74 231 LYS A CA 1
ATOM 1828 C C . LYS A 1 231 ? -30.178 19.135 5.18 1 82.74 231 LYS A C 1
ATOM 1830 O O . LYS A 1 231 ? -29.222 19.776 4.739 1 82.74 231 LYS A O 1
ATOM 1835 N N . ASN A 1 232 ? -31.317 19.69 5.626 1 87.32 232 ASN A N 1
ATOM 1836 C CA . ASN A 1 232 ? -31.513 21.129 5.491 1 87.32 232 ASN A CA 1
ATOM 1837 C C . ASN A 1 232 ? -30.646 21.908 6.477 1 87.32 232 ASN A C 1
ATOM 1839 O O . ASN A 1 232 ? -30.481 23.121 6.341 1 87.32 232 ASN A O 1
ATOM 1843 N N . TRP A 1 233 ? -30.128 21.243 7.47 1 89.52 233 TRP A N 1
ATOM 1844 C CA . TRP A 1 233 ? -29.344 21.916 8.5 1 89.52 233 TRP A CA 1
ATOM 1845 C C . TRP A 1 233 ? -27.873 21.526 8.406 1 89.52 233 TRP A C 1
ATOM 1847 O O . TRP A 1 233 ? -27.076 21.87 9.282 1 89.52 233 TRP A O 1
ATOM 1857 N N . THR A 1 234 ? -27.524 20.778 7.379 1 89.15 234 THR A N 1
ATOM 1858 C CA . THR A 1 234 ? -26.153 20.297 7.247 1 89.15 234 THR A CA 1
ATOM 1859 C C . THR A 1 234 ? -25.662 20.451 5.81 1 89.15 234 THR A C 1
ATOM 1861 O O . THR A 1 234 ? -26.359 20.074 4.866 1 89.15 234 THR A O 1
ATOM 1864 N N . THR A 1 235 ? -24.56 21.065 5.653 1 87.45 235 THR A N 1
ATOM 1865 C CA . THR A 1 235 ? -23.893 21.163 4.359 1 87.45 235 THR A CA 1
ATOM 1866 C C . THR A 1 235 ? -22.562 20.418 4.379 1 87.45 235 THR A C 1
ATOM 1868 O O . THR A 1 235 ? -21.716 20.671 5.239 1 87.45 235 THR A O 1
ATOM 1871 N N . VAL A 1 236 ? -22.422 19.46 3.518 1 85.48 236 VAL A N 1
ATOM 1872 C CA . VAL A 1 236 ? -21.171 18.723 3.375 1 85.48 236 VAL A CA 1
ATOM 1873 C C . VAL A 1 236 ? -20.394 19.253 2.172 1 85.48 236 VAL A C 1
ATOM 1875 O O . VAL A 1 236 ? -20.938 19.356 1.07 1 85.48 236 VAL A O 1
ATOM 1878 N N . THR A 1 237 ? -19.194 19.656 2.37 1 85.02 237 THR A N 1
ATOM 1879 C CA . THR A 1 237 ? -18.398 20.208 1.279 1 85.02 237 THR A CA 1
ATOM 1880 C C . THR A 1 237 ? -16.944 19.761 1.391 1 85.02 237 THR A C 1
ATOM 1882 O O . THR A 1 237 ? -16.556 19.132 2.379 1 85.02 237 THR A O 1
ATOM 1885 N N . SER A 1 238 ? -16.1 20.048 0.4 1 86.03 238 SER A N 1
ATOM 1886 C CA . SER A 1 238 ? -14.713 19.6 0.332 1 86.03 238 SER A CA 1
ATOM 1887 C C . SER A 1 238 ? -13.804 20.487 1.176 1 86.03 238 SER A C 1
ATOM 1889 O O . SER A 1 238 ? -13.943 21.712 1.17 1 86.03 238 SER A O 1
ATOM 1891 N N . LEU A 1 239 ? -12.971 19.843 1.897 1 91.01 239 LEU A N 1
ATOM 1892 C CA . LEU A 1 239 ? -11.95 20.514 2.693 1 91.01 239 LEU A CA 1
ATOM 1893 C C . LEU A 1 239 ? -10.693 20.762 1.866 1 91.01 239 LEU A C 1
ATOM 1895 O O . LEU A 1 239 ? -9.886 21.633 2.201 1 91.01 239 LEU A O 1
ATOM 1899 N N . ASN A 1 240 ? -10.514 20.042 0.811 1 87.33 240 ASN A N 1
ATOM 1900 C CA . ASN A 1 240 ? -9.273 20.011 0.045 1 87.33 240 ASN A CA 1
ATOM 1901 C C . ASN A 1 240 ? -8.924 21.388 -0.512 1 87.33 240 ASN A C 1
ATOM 1903 O O . ASN A 1 240 ? -7.768 21.812 -0.453 1 87.33 240 ASN A O 1
ATOM 1907 N N . GLN A 1 241 ? -9.872 22.042 -1.007 1 87.08 241 GLN A N 1
ATOM 1908 C CA . GLN A 1 241 ? -9.613 23.341 -1.619 1 87.08 241 GLN A CA 1
ATOM 1909 C C . GLN A 1 241 ? -9.072 24.334 -0.594 1 87.08 241 GLN A C 1
ATOM 1911 O O . GLN A 1 241 ? -8.186 25.133 -0.903 1 87.08 241 GLN A O 1
ATOM 1916 N N . HIS A 1 242 ? -9.614 24.352 0.605 1 93.42 242 HIS A N 1
ATOM 1917 C CA . HIS A 1 242 ? -9.185 25.267 1.656 1 93.42 242 HIS A CA 1
ATOM 1918 C C . HIS A 1 242 ? -7.764 24.955 2.113 1 93.42 242 HIS A C 1
ATOM 1920 O O . HIS A 1 242 ? -6.969 25.867 2.349 1 93.42 242 HIS A O 1
ATOM 1926 N N . ILE A 1 243 ? -7.442 23.662 2.204 1 94.56 243 ILE A N 1
ATOM 1927 C CA . ILE A 1 243 ? -6.091 23.275 2.595 1 94.56 243 ILE A CA 1
ATOM 1928 C C . ILE A 1 243 ? -5.103 23.672 1.5 1 94.56 243 ILE A C 1
ATOM 1930 O O . ILE A 1 243 ? -4.017 24.178 1.789 1 94.56 243 ILE A O 1
ATOM 1934 N N . GLN A 1 244 ? -5.476 23.439 0.249 1 91.89 244 GLN A N 1
ATOM 1935 C CA . GLN A 1 244 ? -4.614 23.83 -0.862 1 91.89 244 GLN A CA 1
ATOM 1936 C C . GLN A 1 244 ? -4.361 25.334 -0.86 1 91.89 244 GLN A C 1
ATOM 1938 O O . GLN A 1 244 ? -3.235 25.78 -1.088 1 91.89 244 GLN A O 1
ATOM 1943 N N . GLU A 1 245 ? -5.41 26.043 -0.613 1 93.49 245 GLU A N 1
ATOM 1944 C CA . GLU A 1 245 ? -5.26 27.494 -0.548 1 93.49 245 GLU A CA 1
ATOM 1945 C C . GLU A 1 245 ? -4.311 27.9 0.576 1 93.49 245 GLU A C 1
ATOM 1947 O O . GLU A 1 245 ? -3.481 28.795 0.401 1 93.49 245 GLU A O 1
ATOM 1952 N N . ALA A 1 246 ? -4.434 27.27 1.717 1 95.08 246 ALA A N 1
ATOM 1953 C CA . ALA A 1 246 ? -3.565 27.563 2.855 1 95.08 246 ALA A CA 1
ATOM 1954 C C . ALA A 1 246 ? -2.111 27.232 2.534 1 95.08 246 ALA A C 1
ATOM 1956 O O . ALA A 1 246 ? -1.192 27.837 3.092 1 95.08 246 ALA A O 1
ATOM 1957 N N . ARG A 1 247 ? -1.898 26.296 1.556 1 93.47 247 ARG A N 1
ATOM 1958 C CA . ARG A 1 247 ? -0.571 25.771 1.252 1 93.47 247 ARG A CA 1
ATOM 1959 C C . ARG A 1 247 ? 0.111 26.6 0.169 1 93.47 247 ARG A C 1
ATOM 1961 O O . ARG A 1 247 ? 1.31 26.448 -0.074 1 93.47 247 ARG A O 1
ATOM 1968 N N . VAL A 1 248 ? -0.607 27.429 -0.468 1 92.42 248 VAL A N 1
ATOM 1969 C CA . VAL A 1 248 ? -0.094 28.135 -1.637 1 92.42 248 VAL A CA 1
ATOM 1970 C C . VAL A 1 248 ? 1.107 28.99 -1.239 1 92.42 248 VAL A C 1
ATOM 1972 O O . VAL A 1 248 ? 2.12 29.016 -1.943 1 92.42 248 VAL A O 1
ATOM 1975 N N . ILE A 1 249 ? 0.981 29.711 -0.137 1 92.57 249 ILE A N 1
ATOM 1976 C CA . ILE A 1 249 ? 2.097 30.514 0.351 1 92.57 249 ILE A CA 1
ATOM 1977 C C . ILE A 1 249 ? 2.83 29.76 1.458 1 92.57 249 ILE A C 1
ATOM 1979 O O . ILE A 1 249 ? 2.278 29.54 2.539 1 92.57 249 ILE A O 1
ATOM 1983 N N . LYS A 1 250 ? 4.021 29.426 1.166 1 92.96 250 LYS A N 1
ATOM 1984 C CA . LYS A 1 250 ? 4.813 28.645 2.112 1 92.96 250 LYS A CA 1
ATOM 1985 C C . LYS A 1 250 ? 5.347 29.524 3.239 1 92.96 250 LYS A C 1
ATOM 1987 O O . LYS A 1 250 ? 5.721 30.676 3.011 1 92.96 250 LYS A O 1
ATOM 1992 N N . SER A 1 251 ? 5.364 28.967 4.422 1 94.05 251 SER A N 1
ATOM 1993 C CA . SER A 1 251 ? 6.076 29.629 5.51 1 94.05 251 SER A CA 1
ATOM 1994 C C . SER A 1 251 ? 7.582 29.626 5.268 1 94.05 251 SER A C 1
ATOM 1996 O O . SER A 1 251 ? 8.076 28.896 4.406 1 94.05 251 SER A O 1
ATOM 1998 N N . GLN A 1 252 ? 8.24 30.452 6.018 1 94.04 252 GLN A N 1
ATOM 1999 C CA . GLN A 1 252 ? 9.695 30.484 5.91 1 94.04 252 GLN A CA 1
ATOM 2000 C C . GLN A 1 252 ? 10.303 29.133 6.276 1 94.04 252 GLN A C 1
ATOM 2002 O O . GLN A 1 252 ? 11.223 28.658 5.606 1 94.04 252 GLN A O 1
ATOM 2007 N N . THR A 1 253 ? 9.792 28.562 7.314 1 92.95 253 THR A N 1
ATOM 2008 C CA . THR A 1 253 ? 10.29 27.255 7.729 1 92.95 253 THR A CA 1
ATOM 2009 C C . THR A 1 253 ? 10.071 26.219 6.63 1 92.95 253 THR A C 1
ATOM 2011 O O . THR A 1 253 ? 10.957 25.41 6.347 1 92.95 253 THR A O 1
ATOM 2014 N N . GLU A 1 254 ? 8.928 26.205 6.028 1 91.2 254 GLU A N 1
ATOM 2015 C CA . GLU A 1 254 ? 8.633 25.291 4.928 1 91.2 254 GLU A CA 1
ATOM 2016 C C . GLU A 1 254 ? 9.579 25.518 3.753 1 91.2 254 GLU A C 1
ATOM 2018 O O . GLU A 1 254 ? 10.082 24.561 3.161 1 91.2 254 GLU A O 1
ATOM 2023 N N . ALA A 1 255 ? 9.763 26.729 3.428 1 92.56 255 ALA A N 1
ATOM 2024 C CA . ALA A 1 255 ? 10.663 27.072 2.329 1 92.56 255 ALA A CA 1
ATOM 2025 C C . ALA A 1 255 ? 12.075 26.56 2.597 1 92.56 255 ALA A C 1
ATOM 2027 O O . ALA A 1 255 ? 12.739 26.051 1.691 1 92.56 255 ALA A O 1
ATOM 2028 N N . ASP A 1 256 ? 12.491 26.725 3.798 1 91.85 256 ASP A N 1
ATOM 2029 C CA . ASP A 1 256 ? 13.825 26.264 4.169 1 91.85 256 ASP A CA 1
ATOM 2030 C C . ASP A 1 256 ? 13.945 24.75 4.016 1 91.85 256 ASP A C 1
ATOM 2032 O O . ASP A 1 256 ? 14.949 24.25 3.504 1 91.85 256 ASP A O 1
ATOM 2036 N N . VAL A 1 257 ? 12.97 24.038 4.44 1 90.17 257 VAL A N 1
ATOM 2037 C CA . VAL A 1 257 ? 12.96 22.584 4.323 1 90.17 257 VAL A CA 1
ATOM 2038 C C . VAL A 1 257 ? 12.939 22.184 2.85 1 90.17 257 VAL A C 1
ATOM 2040 O O . VAL A 1 257 ? 13.645 21.258 2.441 1 90.17 257 VAL A O 1
ATOM 2043 N N . MET A 1 258 ? 12.15 22.878 2.069 1 89.17 258 MET A N 1
ATOM 2044 C CA . MET A 1 258 ? 12.044 22.575 0.645 1 89.17 258 MET A CA 1
ATOM 2045 C C . MET A 1 258 ? 13.37 22.83 -0.065 1 89.17 258 MET A C 1
ATOM 2047 O O . MET A 1 258 ? 13.763 22.065 -0.948 1 89.17 258 MET A O 1
ATOM 2051 N N . ARG A 1 259 ? 14.02 23.885 0.294 1 90.73 259 ARG A N 1
ATOM 2052 C CA . ARG A 1 259 ? 15.332 24.173 -0.275 1 90.73 259 ARG A CA 1
ATOM 2053 C C . ARG A 1 259 ? 16.337 23.085 0.089 1 90.73 259 ARG A C 1
ATOM 2055 O O . ARG A 1 259 ? 17.132 22.66 -0.752 1 90.73 259 ARG A O 1
ATOM 2062 N N . TYR A 1 260 ? 16.238 22.702 1.335 1 89.36 260 TYR A N 1
ATOM 2063 C CA . TYR A 1 260 ? 17.106 21.625 1.797 1 89.36 260 TYR A CA 1
ATOM 2064 C C . TYR A 1 260 ? 16.847 20.342 1.015 1 89.36 260 TYR A C 1
ATOM 2066 O O . TYR A 1 260 ? 17.784 19.706 0.526 1 89.36 260 TYR A O 1
ATOM 2074 N N . ALA A 1 261 ? 15.619 19.952 0.856 1 87.78 261 ALA A N 1
ATOM 2075 C CA . ALA A 1 261 ? 15.234 18.765 0.096 1 87.78 261 ALA A CA 1
ATOM 2076 C C . ALA A 1 261 ? 15.709 18.863 -1.351 1 87.78 261 ALA A C 1
ATOM 2078 O O . ALA A 1 261 ? 16.199 17.883 -1.918 1 87.78 261 ALA A O 1
ATOM 2079 N N . SER A 1 262 ? 15.532 20.032 -1.915 1 86.65 262 SER A N 1
ATOM 2080 C CA . SER A 1 262 ? 15.955 20.256 -3.293 1 86.65 262 SER A CA 1
ATOM 2081 C C . SER A 1 262 ? 17.464 20.094 -3.442 1 86.65 262 SER A C 1
ATOM 2083 O O . SER A 1 262 ? 17.941 19.575 -4.454 1 86.65 262 SER A O 1
ATOM 2085 N N . SER A 1 263 ? 18.141 20.543 -2.489 1 88.05 263 SER A N 1
ATOM 2086 C CA . SER A 1 263 ? 19.593 20.403 -2.527 1 88.05 263 SER A CA 1
ATOM 2087 C C . SER A 1 263 ? 20.008 18.936 -2.487 1 88.05 263 SER A C 1
ATOM 2089 O O . SER A 1 263 ? 20.939 18.529 -3.186 1 88.05 263 SER A O 1
ATOM 2091 N N . ILE A 1 264 ? 19.336 18.15 -1.649 1 88.04 264 ILE A N 1
ATOM 2092 C CA . ILE A 1 264 ? 19.592 16.716 -1.563 1 88.04 264 ILE A CA 1
ATOM 2093 C C . ILE A 1 264 ? 19.3 16.059 -2.911 1 88.04 264 ILE A C 1
ATOM 2095 O O . ILE A 1 264 ? 20.104 15.268 -3.409 1 88.04 264 ILE A O 1
ATOM 2099 N N . ALA A 1 265 ? 18.177 16.437 -3.469 1 82.66 265 ALA A N 1
ATOM 2100 C CA . ALA A 1 265 ? 17.783 15.884 -4.762 1 82.66 265 ALA A CA 1
ATOM 2101 C C . ALA A 1 265 ? 18.794 16.248 -5.845 1 82.66 265 ALA A C 1
ATOM 2103 O O . ALA A 1 265 ? 19.16 15.406 -6.67 1 82.66 265 ALA A O 1
ATOM 2104 N N . ALA A 1 266 ? 19.224 17.455 -5.819 1 83.85 266 ALA A N 1
ATOM 2105 C CA . ALA A 1 266 ? 20.2 17.919 -6.802 1 83.85 266 ALA A CA 1
ATOM 2106 C C . ALA A 1 266 ? 21.496 17.118 -6.708 1 83.85 266 ALA A C 1
ATOM 2108 O O . ALA A 1 266 ? 22.081 16.751 -7.73 1 83.85 266 ALA A O 1
ATOM 2109 N N . MET A 1 267 ? 21.893 16.849 -5.582 1 84.7 267 MET A N 1
ATOM 2110 C CA . MET A 1 267 ? 23.102 16.058 -5.374 1 84.7 267 MET A CA 1
ATOM 2111 C C . MET A 1 267 ? 22.924 14.641 -5.908 1 84.7 267 MET A C 1
ATOM 2113 O O . MET A 1 267 ? 23.824 14.096 -6.549 1 84.7 267 MET A O 1
ATOM 2117 N N . ALA A 1 268 ? 21.784 14.098 -5.596 1 82.42 268 ALA A N 1
ATOM 2118 C CA . ALA A 1 268 ? 21.494 12.742 -6.055 1 82.42 268 ALA A CA 1
ATOM 2119 C C . ALA A 1 268 ? 21.467 12.673 -7.579 1 82.42 268 ALA A C 1
ATOM 2121 O O . ALA A 1 268 ? 22.002 11.734 -8.173 1 82.42 268 ALA A O 1
ATOM 2122 N N . PHE A 1 269 ? 20.889 13.656 -8.163 1 79.34 269 PHE A N 1
ATOM 2123 C CA . PHE A 1 269 ? 20.801 13.689 -9.618 1 79.34 269 PHE A CA 1
ATOM 2124 C C . PHE A 1 269 ? 22.178 13.892 -10.24 1 79.34 269 PHE A C 1
ATOM 2126 O O . PHE A 1 269 ? 22.495 13.291 -11.268 1 79.34 269 PHE A O 1
ATOM 2133 N N . LYS A 1 270 ? 22.891 14.735 -9.678 1 78.44 270 LYS A N 1
ATOM 2134 C CA . LYS A 1 270 ? 24.255 14.936 -10.159 1 78.44 270 LYS A CA 1
ATOM 2135 C C . LYS A 1 270 ? 25.048 13.633 -10.124 1 78.44 270 LYS A C 1
ATOM 2137 O O . LYS A 1 270 ? 25.751 13.303 -11.082 1 78.44 270 LYS A O 1
ATOM 2142 N N . LYS A 1 271 ? 24.907 12.955 -9.068 1 79.25 271 LYS A N 1
ATOM 2143 C CA . LYS A 1 271 ? 25.584 11.668 -8.935 1 79.25 271 LYS A CA 1
ATOM 2144 C C . LYS A 1 271 ? 25.086 10.675 -9.981 1 79.25 271 LYS A C 1
ATOM 2146 O O . LYS A 1 271 ? 25.88 9.949 -10.584 1 79.25 271 LYS A O 1
ATOM 2151 N N . ALA A 1 272 ? 23.782 10.617 -10.118 1 73.05 272 ALA A N 1
ATOM 2152 C CA . ALA A 1 272 ? 23.203 9.73 -11.124 1 73.05 272 ALA A CA 1
ATOM 2153 C C . ALA A 1 272 ? 23.731 10.062 -12.516 1 73.05 272 ALA A C 1
ATOM 2155 O O . ALA A 1 272 ? 24.041 9.162 -13.3 1 73.05 272 ALA A O 1
ATOM 2156 N N . MET A 1 273 ? 23.829 11.275 -12.753 1 72.59 273 MET A N 1
ATOM 2157 C CA . MET A 1 273 ? 24.318 11.715 -14.057 1 72.59 273 MET A CA 1
ATOM 2158 C C . MET A 1 273 ? 25.774 11.309 -14.257 1 72.59 273 MET A C 1
ATOM 2160 O O . MET A 1 273 ? 26.162 10.89 -15.349 1 72.59 273 MET A O 1
ATOM 2164 N N . THR A 1 274 ? 26.467 11.361 -13.265 1 71.8 274 THR A N 1
ATOM 2165 C CA . THR A 1 274 ? 27.897 11.085 -13.356 1 71.8 274 THR A CA 1
ATOM 2166 C C . THR A 1 274 ? 28.157 9.581 -13.385 1 71.8 274 THR A C 1
ATOM 2168 O O . THR A 1 274 ? 29.071 9.118 -14.069 1 71.8 274 THR A O 1
ATOM 2171 N N . ASP A 1 275 ? 27.242 8.881 -12.723 1 70.32 275 ASP A N 1
ATOM 2172 C CA . ASP A 1 275 ? 27.564 7.478 -12.475 1 70.32 275 ASP A CA 1
ATOM 2173 C C . ASP A 1 275 ? 26.758 6.56 -13.391 1 70.32 275 ASP A C 1
ATOM 2175 O O . ASP A 1 275 ? 26.987 5.349 -13.423 1 70.32 275 ASP A O 1
ATOM 2179 N N . THR A 1 276 ? 25.809 7.132 -14.081 1 68.14 276 THR A N 1
ATOM 2180 C CA . THR A 1 276 ? 25.026 6.312 -14.999 1 68.14 276 THR A CA 1
ATOM 2181 C C . THR A 1 276 ? 25.893 5.812 -16.151 1 68.14 276 THR A C 1
ATOM 2183 O O . THR A 1 276 ? 26.666 6.578 -16.73 1 68.14 276 THR A O 1
ATOM 2186 N N . GLU A 1 277 ? 25.869 4.526 -16.315 1 64.12 277 GLU A N 1
ATOM 2187 C CA . GLU A 1 277 ? 26.63 3.898 -17.39 1 64.12 277 GLU A CA 1
ATOM 2188 C C . GLU A 1 277 ? 25.731 3.036 -18.272 1 64.12 277 GLU A C 1
ATOM 2190 O O . GLU A 1 277 ? 24.641 2.639 -17.855 1 64.12 277 GLU A O 1
ATOM 2195 N N . ALA A 1 278 ? 26.279 2.76 -19.468 1 64.27 278 ALA A N 1
ATOM 2196 C CA . ALA A 1 278 ? 25.562 1.856 -20.364 1 64.27 278 ALA A CA 1
ATOM 2197 C C . ALA A 1 278 ? 25.373 0.484 -19.722 1 64.27 278 ALA A C 1
ATOM 2199 O O . ALA A 1 278 ? 26.286 -0.038 -19.079 1 64.27 278 ALA A O 1
ATOM 2200 N N . GLY A 1 279 ? 24.151 0.012 -19.822 1 62.97 279 GLY A N 1
ATOM 2201 C CA . GLY A 1 279 ? 23.864 -1.305 -19.276 1 62.97 279 GLY A CA 1
ATOM 2202 C C . GLY A 1 279 ? 23.075 -1.256 -17.981 1 62.97 279 GLY A C 1
ATOM 2203 O O . GLY A 1 279 ? 22.47 -2.252 -17.579 1 62.97 279 GLY A O 1
ATOM 2204 N N . MET A 1 280 ? 23.083 -0.074 -17.433 1 66.79 280 MET A N 1
ATOM 2205 C CA . MET A 1 280 ? 22.298 0.05 -16.209 1 66.79 280 MET A CA 1
ATOM 2206 C C . MET A 1 280 ? 20.805 0.069 -16.52 1 66.79 280 MET A C 1
ATOM 2208 O O . MET A 1 280 ? 20.379 0.678 -17.503 1 66.79 280 MET A O 1
ATOM 2212 N N . ASN A 1 281 ? 20.158 -0.68 -15.726 1 68.72 281 ASN A N 1
ATOM 2213 C CA . ASN A 1 281 ? 18.711 -0.663 -15.91 1 68.72 281 ASN A CA 1
ATOM 2214 C C . ASN A 1 281 ? 18.048 0.405 -15.045 1 68.72 281 ASN A C 1
ATOM 2216 O O . ASN A 1 281 ? 18.712 1.05 -14.231 1 68.72 281 ASN A O 1
ATOM 2220 N N . GLU A 1 282 ? 16.766 0.574 -15.284 1 68.74 282 GLU A N 1
ATOM 2221 C CA . GLU A 1 282 ? 15.998 1.622 -14.619 1 68.74 282 GLU A CA 1
ATOM 2222 C C . GLU A 1 282 ? 15.991 1.425 -13.105 1 68.74 282 GLU A C 1
ATOM 2224 O O . GLU A 1 282 ? 16.039 2.396 -12.348 1 68.74 282 GLU A O 1
ATOM 2229 N N . ARG A 1 283 ? 16.029 0.262 -12.728 1 75.81 283 ARG A N 1
ATOM 2230 C CA . ARG A 1 283 ? 15.987 -0.03 -11.298 1 75.81 283 ARG A CA 1
ATOM 2231 C C . ARG A 1 283 ? 17.309 0.328 -10.627 1 75.81 283 ARG A C 1
ATOM 2233 O O . ARG A 1 283 ? 17.327 0.768 -9.476 1 75.81 283 ARG A O 1
ATOM 2240 N N . GLN A 1 284 ? 18.295 0.138 -11.33 1 76.81 284 GLN A N 1
ATOM 2241 C CA . GLN A 1 284 ? 19.607 0.504 -10.807 1 76.81 284 GLN A CA 1
ATOM 2242 C C . GLN A 1 284 ? 19.727 2.015 -10.63 1 76.81 284 GLN A C 1
ATOM 2244 O O . GLN A 1 284 ? 20.264 2.487 -9.626 1 76.81 284 GLN A O 1
ATOM 2249 N N . LEU A 1 285 ? 19.177 2.697 -11.582 1 78.2 285 LEU A N 1
ATOM 2250 C CA . LEU A 1 285 ? 19.193 4.151 -11.473 1 78.2 285 LEU A CA 1
ATOM 2251 C C . LEU A 1 285 ? 18.345 4.618 -10.294 1 78.2 285 LEU A C 1
ATOM 2253 O O . LEU A 1 285 ? 18.748 5.516 -9.552 1 78.2 285 LEU A O 1
ATOM 2257 N N . TRP A 1 286 ? 17.214 3.975 -10.163 1 79.95 286 TRP A N 1
ATOM 2258 C CA . TRP A 1 286 ? 16.35 4.272 -9.025 1 79.95 286 TRP A CA 1
ATOM 2259 C C . TRP A 1 286 ? 17.082 4.031 -7.709 1 79.95 286 TRP A C 1
ATOM 2261 O O . TRP A 1 286 ? 17.073 4.887 -6.82 1 79.95 286 TRP A O 1
ATOM 2271 N N . ALA A 1 287 ? 17.729 2.966 -7.662 1 82.71 287 ALA A N 1
ATOM 2272 C CA . ALA A 1 287 ? 18.435 2.598 -6.437 1 82.71 287 ALA A CA 1
ATOM 2273 C C . ALA A 1 287 ? 19.544 3.597 -6.122 1 82.71 287 ALA A C 1
ATOM 2275 O O . ALA A 1 287 ? 19.775 3.932 -4.958 1 82.71 287 ALA A O 1
ATOM 2276 N N . MET A 1 288 ? 20.142 4.036 -7.121 1 82.66 288 MET A N 1
ATOM 2277 C CA . MET A 1 288 ? 21.219 5.005 -6.939 1 82.66 288 MET A CA 1
ATOM 2278 C C . MET A 1 288 ? 20.679 6.323 -6.396 1 82.66 288 MET A C 1
ATOM 2280 O O . MET A 1 288 ? 21.235 6.885 -5.45 1 82.66 288 MET A O 1
ATOM 2284 N N . ILE A 1 289 ? 19.673 6.774 -7.043 1 83.81 289 ILE A N 1
ATOM 2285 C CA . ILE A 1 289 ? 19.085 8.044 -6.629 1 83.81 289 ILE A CA 1
ATOM 2286 C C . ILE A 1 289 ? 18.571 7.932 -5.196 1 83.81 289 ILE A C 1
ATOM 2288 O O . ILE A 1 289 ? 18.801 8.825 -4.376 1 83.81 289 ILE A O 1
ATOM 2292 N N . ASP A 1 290 ? 17.899 6.861 -4.923 1 85.07 290 ASP A N 1
ATOM 2293 C CA . ASP A 1 290 ? 17.374 6.636 -3.58 1 85.07 290 ASP A CA 1
ATOM 2294 C C . ASP A 1 290 ? 18.501 6.588 -2.551 1 85.07 290 ASP A C 1
ATOM 2296 O O . ASP A 1 290 ? 18.426 7.242 -1.508 1 85.07 290 ASP A O 1
ATOM 2300 N N . TYR A 1 291 ? 19.485 5.876 -2.865 1 84.8 291 TYR A N 1
ATOM 2301 C CA . TYR A 1 291 ? 20.652 5.74 -2.001 1 84.8 291 TYR A CA 1
ATOM 2302 C C . TYR A 1 291 ? 21.27 7.1 -1.7 1 84.8 291 TYR A C 1
ATOM 2304 O O . TYR A 1 291 ? 21.509 7.437 -0.538 1 84.8 291 TYR A O 1
ATOM 2312 N N . GLU A 1 292 ? 21.453 7.841 -2.678 1 84.7 292 GLU A N 1
ATOM 2313 C CA . GLU A 1 292 ? 22.083 9.149 -2.523 1 84.7 292 GLU A CA 1
ATOM 2314 C C . GLU A 1 292 ? 21.205 10.091 -1.704 1 84.7 292 GLU A C 1
ATOM 2316 O O . GLU A 1 292 ? 21.708 10.861 -0.884 1 84.7 292 GLU A O 1
ATOM 2321 N N . CYS A 1 293 ? 19.99 10.065 -1.954 1 87.13 293 CYS A N 1
ATOM 2322 C CA . CYS A 1 293 ? 19.077 10.923 -1.207 1 87.13 293 CYS A CA 1
ATOM 2323 C C . CYS A 1 293 ? 19.123 10.601 0.282 1 87.13 293 CYS A C 1
ATOM 2325 O O . CYS A 1 293 ? 19.229 11.504 1.113 1 87.13 293 CYS A O 1
ATOM 2327 N N . VAL A 1 294 ? 19.058 9.326 0.577 1 85.15 294 VAL A N 1
ATOM 2328 C CA . VAL A 1 294 ? 19.026 8.893 1.97 1 85.15 294 VAL A CA 1
ATOM 2329 C C . VAL A 1 294 ? 20.355 9.224 2.645 1 85.15 294 VAL A C 1
ATOM 2331 O O . VAL A 1 294 ? 20.379 9.71 3.779 1 85.15 294 VAL A O 1
ATOM 2334 N N . PHE A 1 295 ? 21.335 9.043 1.967 1 83.45 295 PHE A N 1
ATOM 2335 C CA . PHE A 1 295 ? 22.654 9.265 2.547 1 83.45 295 PHE A CA 1
ATOM 2336 C C . PHE A 1 295 ? 22.927 10.754 2.721 1 83.45 295 PHE A C 1
ATOM 2338 O O . PHE A 1 295 ? 23.774 11.145 3.526 1 83.45 295 PHE A O 1
ATOM 2345 N N . ASN A 1 296 ? 22.224 11.492 2.009 1 83.78 296 ASN A N 1
ATOM 2346 C CA . ASN A 1 296 ? 22.388 12.934 2.16 1 83.78 296 ASN A CA 1
ATOM 2347 C C . ASN A 1 296 ? 21.34 13.523 3.1 1 83.78 296 ASN A C 1
ATOM 2349 O O . ASN A 1 296 ? 21.212 14.744 3.208 1 83.78 296 ASN A O 1
ATOM 2353 N N . GLY A 1 297 ? 20.557 12.641 3.696 1 82.2 297 GLY A N 1
ATOM 2354 C CA . GLY A 1 297 ? 19.758 13.127 4.81 1 82.2 297 GLY A CA 1
ATOM 2355 C C . GLY A 1 297 ? 18.266 12.994 4.577 1 82.2 297 GLY A C 1
ATOM 2356 O O . GLY A 1 297 ? 17.464 13.295 5.463 1 82.2 297 GLY A O 1
ATOM 2357 N N . ALA A 1 298 ? 17.878 12.613 3.401 1 84.78 298 ALA A N 1
ATOM 2358 C CA . ALA A 1 298 ? 16.452 12.414 3.157 1 84.78 298 ALA A CA 1
ATOM 2359 C C . ALA A 1 298 ? 15.964 11.114 3.79 1 84.78 298 ALA A C 1
ATOM 2361 O O . ALA A 1 298 ? 16.737 10.167 3.953 1 84.78 298 ALA A O 1
ATOM 2362 N N . GLU A 1 299 ? 14.776 11.121 4.209 1 78.25 299 GLU A N 1
ATOM 2363 C CA . GLU A 1 299 ? 14.169 9.89 4.707 1 78.25 299 GLU A CA 1
ATOM 2364 C C . GLU A 1 299 ? 13.886 8.914 3.569 1 78.25 299 GLU A C 1
ATOM 2366 O O . GLU A 1 299 ? 14.118 7.711 3.704 1 78.25 299 GLU A O 1
ATOM 2371 N N . ARG A 1 300 ? 13.358 9.392 2.558 1 77.61 300 ARG A N 1
ATOM 2372 C CA . ARG A 1 300 ? 13.002 8.608 1.379 1 77.61 300 ARG A CA 1
ATOM 2373 C C . ARG A 1 300 ? 12.633 9.514 0.21 1 77.61 300 ARG A C 1
ATOM 2375 O O . ARG A 1 300 ? 12.475 10.725 0.381 1 77.61 300 ARG A O 1
ATOM 2382 N N . LEU A 1 301 ? 12.521 8.797 -0.907 1 76.63 301 LEU A N 1
ATOM 2383 C CA . LEU A 1 301 ? 11.953 9.505 -2.049 1 76.63 301 LEU A CA 1
ATOM 2384 C C . LEU A 1 301 ? 10.465 9.765 -1.842 1 76.63 301 LEU A C 1
ATOM 2386 O O . LEU A 1 301 ? 9.764 8.942 -1.248 1 76.63 301 LEU A O 1
ATOM 2390 N N . ALA A 1 302 ? 10.074 10.927 -2.267 1 70.38 302 ALA A N 1
ATOM 2391 C CA . ALA A 1 302 ? 8.672 11.3 -2.095 1 70.38 302 ALA A CA 1
ATOM 2392 C C . ALA A 1 302 ? 7.759 10.395 -2.916 1 70.38 302 ALA A C 1
ATOM 2394 O O . ALA A 1 302 ? 6.59 10.205 -2.572 1 70.38 302 ALA A O 1
ATOM 2395 N N . PHE A 1 303 ? 8.189 9.944 -3.989 1 66.04 303 PHE A N 1
ATOM 2396 C CA . PHE A 1 303 ? 7.434 9.055 -4.864 1 66.04 303 PHE A CA 1
ATOM 2397 C C . PHE A 1 303 ? 8.373 8.167 -5.673 1 66.04 303 PHE A C 1
ATOM 2399 O O . PHE A 1 303 ? 9.564 8.461 -5.793 1 66.04 303 PHE A O 1
ATOM 2406 N N . PRO A 1 304 ? 7.788 6.981 -6.006 1 60.74 304 PRO A N 1
ATOM 2407 C CA . PRO A 1 304 ? 8.616 6.16 -6.893 1 60.74 304 PRO A CA 1
ATOM 2408 C C . PRO A 1 304 ? 9.045 6.903 -8.156 1 60.74 304 PRO A C 1
ATOM 2410 O O . PRO A 1 304 ? 8.214 7.524 -8.824 1 60.74 304 PRO A O 1
ATOM 2413 N N . PRO A 1 305 ? 10.364 6.9 -8.273 1 53.3 305 PRO A N 1
ATOM 2414 C CA . PRO A 1 305 ? 10.831 7.649 -9.442 1 53.3 305 PRO A CA 1
ATOM 2415 C C . PRO A 1 305 ? 10.407 7.008 -10.762 1 53.3 305 PRO A C 1
ATOM 2417 O O . PRO A 1 305 ? 10.242 5.788 -10.835 1 53.3 305 PRO A O 1
ATOM 2420 N N . VAL A 1 306 ? 9.929 7.779 -11.65 1 48.84 306 VAL A N 1
ATOM 2421 C CA . VAL A 1 306 ? 9.705 7.318 -13.016 1 48.84 306 VAL A CA 1
ATOM 2422 C C . VAL A 1 306 ? 11.024 7.321 -13.785 1 48.84 306 VAL A C 1
ATOM 2424 O O . VAL A 1 306 ? 11.609 8.38 -14.023 1 48.84 306 VAL A O 1
ATOM 2427 N N . VAL A 1 307 ? 11.621 6.099 -13.793 1 48.01 307 VAL A N 1
ATOM 2428 C CA . VAL A 1 307 ? 12.85 5.955 -14.566 1 48.01 307 VAL A CA 1
ATOM 2429 C C . VAL A 1 307 ? 12.544 5.283 -15.903 1 48.01 307 VAL A C 1
ATOM 2431 O O . VAL A 1 307 ? 12.123 4.124 -15.94 1 48.01 307 VAL A O 1
ATOM 2434 N N . ALA A 1 308 ? 12.223 5.949 -16.942 1 42.43 308 ALA A N 1
ATOM 2435 C CA . ALA A 1 308 ? 11.809 5.343 -18.204 1 42.43 308 ALA A CA 1
ATOM 2436 C C . ALA A 1 308 ? 12.902 5.475 -19.261 1 42.43 308 ALA A C 1
ATOM 2438 O O . ALA A 1 308 ? 13.529 6.53 -19.386 1 42.43 308 ALA A O 1
ATOM 2439 N N . SER A 1 309 ? 13.443 4.274 -19.69 1 42.95 309 SER A N 1
ATOM 2440 C CA . SER A 1 309 ? 14.327 4.302 -20.85 1 42.95 309 SER A CA 1
ATOM 2441 C C . SER A 1 309 ? 13.55 4.074 -22.143 1 42.95 309 SER A C 1
ATOM 2443 O O . SER A 1 309 ? 12.535 3.375 -22.147 1 42.95 309 SER A O 1
ATOM 2445 N N . GLY A 1 310 ? 13.812 4.805 -23.324 1 40.41 310 GLY A N 1
ATOM 2446 C CA . GLY A 1 310 ? 13.279 4.656 -24.668 1 40.41 310 GLY A CA 1
ATOM 2447 C C . GLY A 1 310 ? 11.816 5.043 -24.776 1 40.41 310 GLY A C 1
ATOM 2448 O O . GLY A 1 310 ? 11.385 6.032 -24.181 1 40.41 310 GLY A O 1
ATOM 2449 N N . PRO A 1 311 ? 11.018 4.211 -25.582 1 37.87 311 PRO A N 1
ATOM 2450 C CA . PRO A 1 311 ? 9.627 4.553 -25.888 1 37.87 311 PRO A CA 1
ATOM 2451 C C . PRO A 1 311 ? 8.746 4.615 -24.642 1 37.87 311 PRO A C 1
ATOM 2453 O O . PRO A 1 311 ? 7.67 5.217 -24.671 1 37.87 311 PRO A O 1
ATOM 2456 N N . ARG A 1 312 ? 9.152 4.044 -23.622 1 42.42 312 ARG A N 1
ATOM 2457 C CA . ARG A 1 312 ? 8.329 3.941 -22.422 1 42.42 312 ARG A CA 1
ATOM 2458 C C . ARG A 1 312 ? 8.407 5.218 -21.592 1 42.42 312 ARG A C 1
ATOM 2460 O O . ARG A 1 312 ? 7.591 5.432 -20.693 1 42.42 312 ARG A O 1
ATOM 2467 N N . ALA A 1 313 ? 9.374 5.973 -21.906 1 40.49 313 ALA A N 1
ATOM 2468 C CA . ALA A 1 313 ? 9.478 7.306 -21.317 1 40.49 313 ALA A CA 1
ATOM 2469 C C . ALA A 1 313 ? 8.19 8.098 -21.522 1 40.49 313 ALA A C 1
ATOM 2471 O O . ALA A 1 313 ? 7.91 9.043 -20.78 1 40.49 313 ALA A O 1
ATOM 2472 N N . ALA A 1 314 ? 7.463 7.591 -22.5 1 35.81 314 ALA A N 1
ATOM 2473 C CA . ALA A 1 314 ? 6.226 8.305 -22.805 1 35.81 314 ALA A CA 1
ATOM 2474 C C . ALA A 1 314 ? 5.079 7.813 -21.927 1 35.81 314 ALA A C 1
ATOM 2476 O O . ALA A 1 314 ? 3.989 8.39 -21.938 1 35.81 314 ALA A O 1
ATOM 2477 N N . THR A 1 315 ? 5.326 6.688 -21.319 1 35.68 315 THR A N 1
ATOM 2478 C CA . THR A 1 315 ? 4.266 6.221 -20.433 1 35.68 315 THR A CA 1
ATOM 2479 C C . THR A 1 315 ? 4.394 6.858 -19.053 1 35.68 315 THR A C 1
ATOM 2481 O O . THR A 1 315 ? 5.392 6.655 -18.359 1 35.68 315 THR A O 1
ATOM 2484 N N . ILE A 1 316 ? 3.596 7.811 -18.772 1 40.48 316 ILE A N 1
ATOM 2485 C CA . ILE A 1 316 ? 3.681 8.74 -17.65 1 40.48 316 ILE A CA 1
ATOM 2486 C C . ILE A 1 316 ? 3.909 7.965 -16.354 1 40.48 316 ILE A C 1
ATOM 2488 O O . ILE A 1 316 ? 4.752 8.344 -15.538 1 40.48 316 ILE A O 1
ATOM 2492 N N . HIS A 1 317 ? 3.077 6.969 -16.112 1 41.99 317 HIS A N 1
ATOM 2493 C CA . HIS A 1 317 ? 3.117 6.272 -14.832 1 41.99 317 HIS A CA 1
ATOM 2494 C C . HIS A 1 317 ? 3.823 4.926 -14.958 1 41.99 317 HIS A C 1
ATOM 2496 O O . HIS A 1 317 ? 3.416 3.945 -14.331 1 41.99 317 HIS A O 1
ATOM 2502 N N . TYR A 1 318 ? 4.802 4.93 -15.863 1 39.15 318 TYR A N 1
ATOM 2503 C CA . TYR A 1 318 ? 5.511 3.67 -16.055 1 39.15 318 TYR A CA 1
ATOM 2504 C C . TYR A 1 318 ? 6.295 3.288 -14.806 1 39.15 318 TYR A C 1
ATOM 2506 O O . TYR A 1 318 ? 7.321 3.9 -14.499 1 39.15 318 TYR A O 1
ATOM 2514 N N . ILE A 1 319 ? 5.751 2.625 -13.851 1 40.67 319 ILE A N 1
ATOM 2515 C CA . ILE A 1 319 ? 6.361 2.25 -12.58 1 40.67 319 ILE A CA 1
ATOM 2516 C C . ILE A 1 319 ? 6.942 0.841 -12.682 1 40.67 319 ILE A C 1
ATOM 2518 O O . ILE A 1 319 ? 7.557 0.347 -11.735 1 40.67 319 ILE A O 1
ATOM 2522 N N . LYS A 1 320 ? 6.683 0.097 -13.806 1 45.57 320 LYS A N 1
ATOM 2523 C CA . LYS A 1 320 ? 7.136 -1.291 -13.824 1 45.57 320 LYS A CA 1
ATOM 2524 C C . LYS A 1 320 ? 8.659 -1.372 -13.864 1 45.57 320 LYS A C 1
ATOM 2526 O O . LYS A 1 320 ? 9.254 -2.279 -13.279 1 45.57 320 LYS A O 1
ATOM 2531 N N . ASN A 1 321 ? 9.331 -0.371 -14.138 1 35.93 321 ASN A N 1
ATOM 2532 C CA . ASN A 1 321 ? 10.77 -0.133 -14.148 1 35.93 321 ASN A CA 1
ATOM 2533 C C . ASN A 1 321 ? 11.551 -1.425 -14.375 1 35.93 321 ASN A C 1
ATOM 2535 O O . ASN A 1 321 ? 12.516 -1.706 -13.662 1 35.93 321 ASN A O 1
ATOM 2539 N N . SER A 1 322 ? 11.065 -2.536 -14.949 1 36.66 322 SER A N 1
ATOM 2540 C CA . SER A 1 322 ? 11.663 -3.865 -15.03 1 36.66 322 SER A CA 1
ATOM 2541 C C . SER A 1 322 ? 12.407 -4.056 -16.347 1 36.66 322 SER A C 1
ATOM 2543 O O . SER A 1 322 ? 13.044 -5.09 -16.562 1 36.66 322 SER A O 1
ATOM 2545 N N . GLU A 1 323 ? 12.337 -3.406 -17.236 1 34.4 323 GLU A N 1
ATOM 2546 C CA . GLU A 1 323 ? 12.863 -3.84 -18.527 1 34.4 323 GLU A CA 1
ATOM 2547 C C . GLU A 1 323 ? 14.355 -3.54 -18.644 1 34.4 323 GLU A C 1
ATOM 2549 O O . GLU A 1 323 ? 14.833 -2.529 -18.126 1 34.4 323 GLU A O 1
ATOM 2554 N N . VAL A 1 324 ? 15.151 -4.674 -18.778 1 28.97 324 VAL A N 1
ATOM 2555 C CA . VAL A 1 324 ? 16.544 -4.566 -19.2 1 28.97 324 VAL A CA 1
ATOM 2556 C C . VAL A 1 324 ? 16.608 -4.144 -20.666 1 28.97 324 VAL A C 1
ATOM 2558 O O . VAL A 1 324 ? 15.843 -4.64 -21.496 1 28.97 324 VAL A O 1
ATOM 2561 N N . ARG A 1 325 ? 16.949 -2.935 -20.933 1 29.18 325 ARG A N 1
ATOM 2562 C CA . ARG A 1 325 ? 17.309 -2.741 -22.334 1 29.18 325 ARG A CA 1
ATOM 2563 C C . ARG A 1 325 ? 18.756 -3.148 -22.589 1 29.18 325 ARG A C 1
ATOM 2565 O O . ARG A 1 325 ? 19.633 -2.895 -21.761 1 29.18 325 ARG A O 1
ATOM 2572 N N . MET B 1 1 ? 14.661 -14.401 6.075 1 21.95 1 MET B N 1
ATOM 2573 C CA . MET B 1 1 ? 15.905 -14.206 6.813 1 21.95 1 MET B CA 1
ATOM 2574 C C . MET B 1 1 ? 15.989 -12.79 7.373 1 21.95 1 MET B C 1
ATOM 2576 O O . MET B 1 1 ? 15.863 -11.816 6.629 1 21.95 1 MET B O 1
ATOM 2580 N N . VAL B 1 2 ? 15.44 -12.668 8.506 1 25.22 2 VAL B N 1
ATOM 2581 C CA . VAL B 1 2 ? 15.573 -11.444 9.289 1 25.22 2 VAL B CA 1
ATOM 2582 C C . VAL B 1 2 ? 17.035 -11.235 9.676 1 25.22 2 VAL B C 1
ATOM 2584 O O . VAL B 1 2 ? 17.669 -12.13 10.24 1 25.22 2 VAL B O 1
ATOM 2587 N N . VAL B 1 3 ? 17.736 -10.571 8.88 1 25.15 3 VAL B N 1
ATOM 2588 C CA . VAL B 1 3 ? 19.092 -10.236 9.302 1 25.15 3 VAL B CA 1
ATOM 2589 C C . VAL B 1 3 ? 19.049 -9.117 10.34 1 25.15 3 VAL B C 1
ATOM 2591 O O . VAL B 1 3 ? 18.414 -8.082 10.121 1 25.15 3 VAL B O 1
ATOM 2594 N N . MET B 1 4 ? 19.127 -9.613 11.525 1 24.87 4 MET B N 1
ATOM 2595 C CA . MET B 1 4 ? 19.229 -8.65 12.619 1 24.87 4 MET B CA 1
ATOM 2596 C C . MET B 1 4 ? 20.641 -8.08 12.711 1 24.87 4 MET B C 1
ATOM 2598 O O . MET B 1 4 ? 21.617 -8.83 12.753 1 24.87 4 MET B O 1
ATOM 2602 N N . LEU B 1 5 ? 20.752 -6.932 12.259 1 28.07 5 LEU B N 1
ATOM 2603 C CA . LEU B 1 5 ? 22.005 -6.235 12.527 1 28.07 5 LEU B CA 1
ATOM 2604 C C . LEU B 1 5 ? 21.978 -5.577 13.903 1 28.07 5 LEU B C 1
ATOM 2606 O O . LEU B 1 5 ? 21.103 -4.755 14.185 1 28.07 5 LEU B O 1
ATOM 2610 N N . ASN B 1 6 ? 22.492 -6.312 14.886 1 26.11 6 ASN B N 1
ATOM 2611 C CA . ASN B 1 6 ? 22.639 -5.765 16.231 1 26.11 6 ASN B CA 1
ATOM 2612 C C . ASN B 1 6 ? 23.86 -4.855 16.335 1 26.11 6 ASN B C 1
ATOM 2614 O O . ASN B 1 6 ? 24.99 -5.299 16.128 1 26.11 6 ASN B O 1
ATOM 2618 N N . ALA B 1 7 ? 23.61 -3.626 16.114 1 29.01 7 ALA B N 1
ATOM 2619 C CA . ALA B 1 7 ? 24.731 -2.714 16.324 1 29.01 7 ALA B CA 1
ATOM 2620 C C . ALA B 1 7 ? 24.681 -2.096 17.718 1 29.01 7 ALA B C 1
ATOM 2622 O O . ALA B 1 7 ? 23.603 -1.774 18.223 1 29.01 7 ALA B O 1
ATOM 2623 N N . CYS B 1 8 ? 25.603 -2.425 18.608 1 26.63 8 CYS B N 1
ATOM 2624 C CA . CYS B 1 8 ? 25.743 -1.822 19.928 1 26.63 8 CYS B CA 1
ATOM 2625 C C . CYS B 1 8 ? 26.369 -0.436 19.832 1 26.63 8 CYS B C 1
ATOM 2627 O O . CYS B 1 8 ? 27.455 -0.279 19.272 1 26.63 8 CYS B O 1
ATOM 2629 N N . CYS B 1 9 ? 25.552 0.615 20.036 1 27.77 9 CYS B N 1
ATOM 2630 C CA . CYS B 1 9 ? 26.033 1.99 19.984 1 27.77 9 CYS B CA 1
ATOM 2631 C C . CYS B 1 9 ? 26.324 2.52 21.383 1 27.77 9 CYS B C 1
ATOM 2633 O O . CYS B 1 9 ? 25.533 2.315 22.306 1 27.77 9 CYS B O 1
ATOM 2635 N N . GLN B 1 10 ? 27.535 2.584 21.771 1 29 10 GLN B N 1
ATOM 2636 C CA . GLN B 1 10 ? 27.893 3.332 22.971 1 29 10 GLN B CA 1
ATOM 2637 C C . GLN B 1 10 ? 28.299 4.762 22.628 1 29 10 GLN B C 1
ATOM 2639 O O . GLN B 1 10 ? 29.226 4.979 21.845 1 29 10 GLN B O 1
ATOM 2644 N N . LYS B 1 11 ? 27.863 5.785 23.302 1 36.1 11 LYS B N 1
ATOM 2645 C CA . LYS B 1 11 ? 28.097 7.225 23.246 1 36.1 11 LYS B CA 1
ATOM 2646 C C . LYS B 1 11 ? 28.001 7.742 21.813 1 36.1 11 LYS B C 1
ATOM 2648 O O . LYS B 1 11 ? 28.839 8.534 21.377 1 36.1 11 LYS B O 1
ATOM 2653 N N . GLY B 1 12 ? 27.187 7.277 20.985 1 32.37 12 GLY B N 1
ATOM 2654 C CA . GLY B 1 12 ? 26.891 7.774 19.651 1 32.37 12 GLY B CA 1
ATOM 2655 C C . GLY B 1 12 ? 27.678 7.069 18.563 1 32.37 12 GLY B C 1
ATOM 2656 O O . GLY B 1 12 ? 27.552 7.402 17.383 1 32.37 12 GLY B O 1
ATOM 2657 N N . VAL B 1 13 ? 28.769 6.367 18.876 1 29.04 13 VAL B N 1
ATOM 2658 C CA . VAL B 1 13 ? 29.673 5.686 17.955 1 29.04 13 VAL B CA 1
ATOM 2659 C C . VAL B 1 13 ? 29.353 4.193 17.925 1 29.04 13 VAL B C 1
ATOM 2661 O O . VAL B 1 13 ? 29.178 3.569 18.973 1 29.04 13 VAL B O 1
ATOM 2664 N N . VAL B 1 14 ? 28.978 3.712 16.769 1 30.42 14 VAL B N 1
ATOM 2665 C CA . VAL B 1 14 ? 28.857 2.266 16.614 1 30.42 14 VAL B CA 1
ATOM 2666 C C . VAL B 1 14 ? 30.195 1.599 16.925 1 30.42 14 VAL B C 1
ATOM 2668 O O . VAL B 1 14 ? 31.201 1.874 16.267 1 30.42 14 VAL B O 1
ATOM 2671 N N . ARG B 1 15 ? 30.35 0.946 17.962 1 34.68 15 ARG B N 1
ATOM 2672 C CA . ARG B 1 15 ? 31.587 0.28 18.358 1 34.68 15 ARG B CA 1
ATOM 2673 C C . ARG B 1 15 ? 31.674 -1.117 17.753 1 34.68 15 ARG B C 1
ATOM 2675 O O . ARG B 1 15 ? 32.763 -1.586 17.416 1 34.68 15 ARG B O 1
ATOM 2682 N N . SER B 1 16 ? 30.648 -1.957 17.763 1 29.41 16 SER B N 1
ATOM 2683 C CA . SER B 1 16 ? 30.698 -3.314 17.229 1 29.41 16 SER B CA 1
ATOM 2684 C C . SER B 1 16 ? 29.383 -3.692 16.555 1 29.41 16 SER B C 1
ATOM 2686 O O . SER B 1 16 ? 28.323 -3.177 16.919 1 29.41 16 SER B O 1
ATOM 2688 N N . ALA B 1 17 ? 29.394 -3.988 15.212 1 31.51 17 ALA B N 1
ATOM 2689 C CA . ALA B 1 17 ? 28.188 -4.505 14.57 1 31.51 17 ALA B CA 1
ATOM 2690 C C . ALA B 1 17 ? 28.301 -6.005 14.318 1 31.51 17 ALA B C 1
ATOM 2692 O O . ALA B 1 17 ? 29.369 -6.501 13.951 1 31.51 17 ALA B O 1
ATOM 2693 N N . ARG B 1 18 ? 27.505 -6.811 15.031 1 30.85 18 ARG B N 1
ATOM 2694 C CA . ARG B 1 18 ? 27.462 -8.257 14.839 1 30.85 18 ARG B CA 1
ATOM 2695 C C . ARG B 1 18 ? 26.282 -8.658 13.96 1 30.85 18 ARG B C 1
ATOM 2697 O O . ARG B 1 18 ? 25.183 -8.119 14.104 1 30.85 18 ARG B O 1
ATOM 2704 N N . ILE B 1 19 ? 26.645 -9.302 12.879 1 31.53 19 ILE B N 1
ATOM 2705 C CA . ILE B 1 19 ? 25.609 -9.924 12.062 1 31.53 19 ILE B CA 1
ATOM 2706 C C . ILE B 1 19 ? 25.273 -11.306 12.618 1 31.53 19 ILE B C 1
ATOM 2708 O O . ILE B 1 19 ? 26.164 -12.137 12.813 1 31.53 19 ILE B O 1
ATOM 2712 N N . CYS B 1 20 ? 24.267 -11.306 13.357 1 30.77 20 CYS B N 1
ATOM 2713 C CA . CYS B 1 20 ? 23.901 -12.617 13.883 1 30.77 20 CYS B CA 1
ATOM 2714 C C . CYS B 1 20 ? 22.913 -13.318 12.958 1 30.77 20 CYS B C 1
ATOM 2716 O O . CYS B 1 20 ? 21.977 -12.695 12.455 1 30.77 20 CYS B O 1
ATOM 2718 N N . GLU B 1 21 ? 23.398 -14.409 12.441 1 31.29 21 GLU B N 1
ATOM 2719 C CA . GLU B 1 21 ? 22.43 -15.295 11.801 1 31.29 21 GLU B CA 1
ATOM 2720 C C . GLU B 1 21 ? 21.334 -15.713 12.778 1 31.29 21 GLU B C 1
ATOM 2722 O O . GLU B 1 21 ? 21.618 -16.048 13.93 1 31.29 21 GLU B O 1
ATOM 2727 N N . ILE B 1 22 ? 20.187 -15.48 12.496 1 31.52 22 ILE B N 1
ATOM 2728 C CA . ILE B 1 22 ? 19.127 -15.967 13.372 1 31.52 22 ILE B CA 1
ATOM 2729 C C . ILE B 1 22 ? 19.192 -17.49 13.463 1 31.52 22 ILE B C 1
ATOM 2731 O O . ILE B 1 22 ? 19.221 -18.178 12.44 1 31.52 22 ILE B O 1
ATOM 2735 N N . GLY B 1 23 ? 19.354 -18.157 14.654 1 31.09 23 GLY B N 1
ATOM 2736 C CA . GLY B 1 23 ? 19.529 -19.527 15.108 1 31.09 23 GLY B CA 1
ATOM 2737 C C . GLY B 1 23 ? 20.97 -19.866 15.441 1 31.09 23 GLY B C 1
ATOM 2738 O O . GLY B 1 23 ? 21.255 -20.948 15.958 1 31.09 23 GLY B O 1
ATOM 2739 N N . SER B 1 24 ? 21.933 -19.222 14.685 1 28.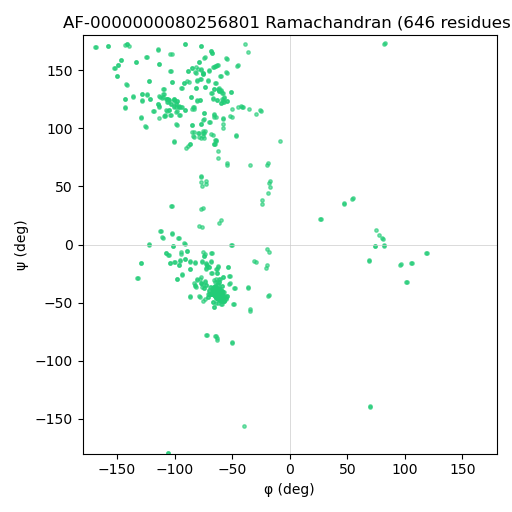44 24 SER B N 1
ATOM 2740 C CA . SER B 1 24 ? 23.285 -19.645 15.035 1 28.44 24 SER B CA 1
ATOM 2741 C C . SER B 1 24 ? 23.807 -18.883 16.247 1 28.44 24 SER B C 1
ATOM 2743 O O . SER B 1 24 ? 23.444 -17.725 16.463 1 28.44 24 SER B O 1
ATOM 2745 N N . THR B 1 25 ? 24.128 -19.507 17.372 1 31.35 25 THR B N 1
ATOM 2746 C CA . THR B 1 25 ? 24.796 -19.043 18.583 1 31.35 25 THR B CA 1
ATOM 2747 C C . THR B 1 25 ? 26.124 -18.372 18.244 1 31.35 25 THR B C 1
ATOM 2749 O O . THR B 1 25 ? 26.789 -17.819 19.123 1 31.35 25 THR B O 1
ATOM 2752 N N . ARG B 1 26 ? 26.764 -18.714 17.158 1 28.56 26 ARG B N 1
ATOM 2753 C CA . ARG B 1 26 ? 28.147 -18.282 16.982 1 28.56 26 ARG B CA 1
ATOM 2754 C C . ARG B 1 26 ? 28.211 -16.897 16.345 1 28.56 26 ARG B C 1
ATOM 2756 O O . ARG B 1 26 ? 27.688 -16.688 15.249 1 28.56 26 ARG B O 1
ATOM 2763 N N . CYS B 1 27 ? 28.143 -15.873 17.133 1 28.62 27 CYS B N 1
ATOM 2764 C CA . CYS B 1 27 ? 28.297 -14.496 16.677 1 28.62 27 CYS B CA 1
ATOM 2765 C C . CYS B 1 27 ? 29.759 -14.179 16.385 1 28.62 27 CYS B C 1
ATOM 2767 O O . CYS B 1 27 ? 30.64 -14.496 17.187 1 28.62 27 CYS B O 1
ATOM 2769 N N . ARG B 1 28 ? 30.248 -14.314 15.175 1 26.96 28 ARG B N 1
ATOM 2770 C CA . ARG B 1 28 ? 31.644 -13.963 14.937 1 26.96 28 ARG B CA 1
ATOM 2771 C C . ARG B 1 28 ? 31.875 -12.469 15.139 1 26.96 28 ARG B C 1
ATOM 2773 O O . ARG B 1 28 ? 31.138 -11.643 14.597 1 26.96 28 ARG B O 1
ATOM 2780 N N . ALA B 1 29 ? 32.59 -12.117 16.165 1 28.17 29 ALA B N 1
ATOM 2781 C CA . ALA B 1 29 ? 33.033 -10.787 16.576 1 28.17 29 ALA B CA 1
ATOM 2782 C C . ALA B 1 29 ? 34.062 -10.226 15.598 1 28.17 29 ALA B C 1
ATOM 2784 O O . ALA B 1 29 ? 35.01 -10.917 15.219 1 28.17 29 ALA B O 1
ATOM 2785 N N . THR B 1 30 ? 33.744 -9.429 14.611 1 26.78 30 THR B N 1
ATOM 2786 C CA . THR B 1 30 ? 34.868 -8.828 13.903 1 26.78 30 THR B CA 1
ATOM 2787 C C . THR B 1 30 ? 35.49 -7.706 14.728 1 26.78 30 THR B C 1
ATOM 2789 O O . THR B 1 30 ? 34.781 -6.832 15.232 1 26.78 30 THR B O 1
ATOM 2792 N N . SER B 1 31 ? 36.547 -7.946 15.495 1 24.6 31 SER B N 1
ATOM 2793 C CA . SER B 1 31 ? 37.345 -7.031 16.304 1 24.6 31 SER B CA 1
ATOM 2794 C C . SER B 1 31 ? 37.935 -5.912 15.453 1 24.6 31 SER B C 1
ATOM 2796 O O . SER B 1 31 ? 38.53 -6.17 14.404 1 24.6 31 SER B O 1
ATOM 2798 N N . ALA B 1 32 ? 37.368 -4.749 15.549 1 27.54 32 ALA B N 1
ATOM 2799 C CA . ALA B 1 32 ? 37.966 -3.543 14.982 1 27.54 32 ALA B CA 1
ATOM 2800 C C . ALA B 1 32 ? 39.286 -3.209 15.671 1 27.54 32 ALA B C 1
ATOM 2802 O O . ALA B 1 32 ? 39.34 -3.087 16.897 1 27.54 32 ALA B O 1
ATOM 2803 N N . GLY B 1 33 ? 40.442 -3.758 15.242 1 23.43 33 GLY B N 1
ATOM 2804 C CA . GLY B 1 33 ? 41.735 -3.31 15.734 1 23.43 33 GLY B CA 1
ATOM 2805 C C . GLY B 1 33 ? 41.868 -1.799 15.77 1 23.43 33 GLY B C 1
ATOM 2806 O O . GLY B 1 33 ? 41.106 -1.087 15.111 1 23.43 33 GLY B O 1
ATOM 2807 N N . THR B 1 34 ? 42.804 -1.239 16.735 1 23.69 34 THR B N 1
ATOM 2808 C CA . THR B 1 34 ? 43.151 0.084 17.243 1 23.69 34 THR B CA 1
ATOM 2809 C C . THR B 1 34 ? 43.398 1.057 16.094 1 23.69 34 THR B C 1
ATOM 2811 O O . THR B 1 34 ? 42.872 2.171 16.094 1 23.69 34 THR B O 1
ATOM 2814 N N . GLY B 1 35 ? 44.681 1.053 15.551 1 21.08 35 GLY B N 1
ATOM 2815 C CA . GLY B 1 35 ? 45.514 2.167 15.127 1 21.08 35 GLY B CA 1
ATOM 2816 C C . GLY B 1 35 ? 45.034 2.815 13.842 1 21.08 35 GLY B C 1
ATOM 2817 O O . GLY B 1 35 ? 44.955 4.042 13.75 1 21.08 35 GLY B O 1
ATOM 2818 N N . LYS B 1 36 ? 45.354 2.114 12.597 1 21.94 36 LYS B N 1
ATOM 2819 C CA . LYS B 1 36 ? 45.571 2.694 11.274 1 21.94 36 LYS B CA 1
ATOM 2820 C C . LYS B 1 36 ? 44.246 3.068 10.615 1 21.94 36 LYS B C 1
ATOM 2822 O O . LYS B 1 36 ? 43.572 2.214 10.036 1 21.94 36 LYS B O 1
ATOM 2827 N N . THR B 1 37 ? 43.389 3.854 11.045 1 22.26 37 THR B N 1
ATOM 2828 C CA . THR B 1 37 ? 41.995 4.26 10.907 1 22.26 37 THR B CA 1
ATOM 2829 C C . THR B 1 37 ? 41.729 4.816 9.511 1 22.26 37 THR B C 1
ATOM 2831 O O . THR B 1 37 ? 40.588 4.817 9.045 1 22.26 37 THR B O 1
ATOM 2834 N N . LEU B 1 38 ? 42.716 5.459 8.898 1 23.76 38 LEU B N 1
ATOM 2835 C CA . LEU B 1 38 ? 42.619 6.413 7.798 1 23.76 38 LEU B CA 1
ATOM 2836 C C . LEU B 1 38 ? 42.411 5.692 6.47 1 23.76 38 LEU B C 1
ATOM 2838 O O . LEU B 1 38 ? 41.735 6.209 5.578 1 23.76 38 LEU B O 1
ATOM 2842 N N . GLY B 1 39 ? 43.186 4.571 6.217 1 22.61 39 GLY B N 1
ATOM 2843 C CA . GLY B 1 39 ? 43.549 4.045 4.911 1 22.61 39 GLY B CA 1
ATOM 2844 C C . GLY B 1 39 ? 42.413 3.309 4.227 1 22.61 39 GLY B C 1
ATOM 2845 O O . GLY B 1 39 ? 42.505 2.977 3.043 1 22.61 39 GLY B O 1
ATOM 2846 N N . ILE B 1 40 ? 41.636 2.679 5.026 1 23.52 40 ILE B N 1
ATOM 2847 C CA . ILE B 1 40 ? 40.943 1.547 4.419 1 23.52 40 ILE B CA 1
ATOM 2848 C C . ILE B 1 40 ? 39.812 2.053 3.527 1 23.52 40 ILE B C 1
ATOM 2850 O O . ILE B 1 40 ? 39.082 1.259 2.929 1 23.52 40 ILE B O 1
ATOM 2854 N N . PHE B 1 41 ? 39.551 3.374 3.547 1 25.53 41 PHE B N 1
ATOM 2855 C CA . PHE B 1 41 ? 38.393 3.811 2.776 1 25.53 41 PHE B CA 1
ATOM 2856 C C . PHE B 1 41 ? 38.641 3.642 1.282 1 25.53 41 PHE B C 1
ATOM 2858 O O . PHE B 1 41 ? 37.79 3.993 0.463 1 25.53 41 PHE B O 1
ATOM 2865 N N . LYS B 1 42 ? 39.907 3.277 0.828 1 23.7 42 LYS B N 1
ATOM 2866 C CA . LYS B 1 42 ? 40.267 3.25 -0.587 1 23.7 42 LYS B CA 1
ATOM 2867 C C . LYS B 1 42 ? 39.483 2.176 -1.334 1 23.7 42 LYS B C 1
ATOM 2869 O O . LYS B 1 42 ? 39.071 2.383 -2.477 1 23.7 42 LYS B O 1
ATOM 2874 N N . ARG B 1 43 ? 39.514 0.952 -0.895 1 24.41 43 ARG B N 1
ATOM 2875 C CA . ARG B 1 43 ? 39.422 -0.189 -1.801 1 24.41 43 ARG B CA 1
ATOM 2876 C C . ARG B 1 43 ? 37.986 -0.399 -2.271 1 24.41 43 ARG B C 1
ATOM 2878 O O . ARG B 1 43 ? 37.749 -1.07 -3.278 1 24.41 43 ARG B O 1
ATOM 2885 N N . HIS B 1 44 ? 37.01 -0.206 -1.499 1 25.37 44 HIS B N 1
ATOM 2886 C CA . HIS B 1 44 ? 35.864 -0.985 -1.954 1 25.37 44 HIS B CA 1
ATOM 2887 C C . HIS B 1 44 ? 35.202 -0.335 -3.165 1 25.37 44 HIS B C 1
ATOM 2889 O O . HIS B 1 44 ? 34.034 -0.602 -3.457 1 25.37 44 HIS B O 1
ATOM 2895 N N . LEU B 1 45 ? 35.816 0.625 -3.871 1 27.81 45 LEU B N 1
ATOM 2896 C CA . LEU B 1 45 ? 35.419 1.186 -5.158 1 27.81 45 LEU B CA 1
ATOM 2897 C C . LEU B 1 45 ? 35.137 0.081 -6.17 1 27.81 45 LEU B C 1
ATOM 2899 O O . LEU B 1 45 ? 35.072 0.338 -7.374 1 27.81 45 LEU B O 1
ATOM 2903 N N . GLY B 1 46 ? 35.278 -1.233 -5.807 1 27.39 46 GLY B N 1
ATOM 2904 C CA . GLY B 1 46 ? 35.092 -2.326 -6.748 1 27.39 46 GLY B CA 1
ATOM 2905 C C . GLY B 1 46 ? 33.692 -2.383 -7.328 1 27.39 46 GLY B C 1
ATOM 2906 O O . GLY B 1 46 ? 32.958 -3.347 -7.098 1 27.39 46 GLY B O 1
ATOM 2907 N N . PHE B 1 47 ? 33.025 -1.298 -7.219 1 28.35 47 PHE B N 1
ATOM 2908 C CA . PHE B 1 47 ? 31.653 -1.531 -7.654 1 28.35 47 PHE B CA 1
ATOM 2909 C C . PHE B 1 47 ? 31.606 -1.873 -9.138 1 28.35 47 PHE B C 1
ATOM 2911 O O . PHE B 1 47 ? 30.59 -2.364 -9.636 1 28.35 47 PHE B O 1
ATOM 2918 N N . GLY B 1 48 ? 32.388 -1.129 -9.963 1 28.68 48 GLY B N 1
ATOM 2919 C CA . GLY B 1 48 ? 32.323 -1.424 -11.385 1 28.68 48 GLY B CA 1
ATOM 2920 C C . GLY B 1 48 ? 32.527 -2.894 -11.7 1 28.68 48 GLY B C 1
ATOM 2921 O O . GLY B 1 48 ? 32.698 -3.268 -12.862 1 28.68 48 GLY B O 1
ATOM 2922 N N . LEU B 1 49 ? 33.355 -3.548 -10.889 1 26.94 49 LEU B N 1
ATOM 2923 C CA . LEU B 1 49 ? 33.502 -4.938 -11.307 1 26.94 49 LEU B CA 1
ATOM 2924 C C . LEU B 1 49 ? 32.141 -5.617 -11.424 1 26.94 49 LEU B C 1
ATOM 2926 O O . LEU B 1 49 ? 31.429 -5.766 -10.429 1 26.94 49 LEU B O 1
ATOM 2930 N N . ALA B 1 50 ? 31.41 -5.271 -12.334 1 30.06 50 ALA B N 1
ATOM 2931 C CA . ALA B 1 50 ? 30.74 -6.509 -12.724 1 30.06 50 ALA B CA 1
ATOM 2932 C C . ALA B 1 50 ? 31.49 -7.729 -12.196 1 30.06 50 ALA B C 1
ATOM 2934 O O . ALA B 1 50 ? 32.63 -7.984 -12.593 1 30.06 50 ALA B O 1
ATOM 2935 N N . ARG B 1 51 ? 31.775 -7.842 -10.832 1 32.33 51 ARG B N 1
ATOM 2936 C CA . ARG B 1 51 ? 32.519 -9.017 -10.389 1 32.33 51 ARG B CA 1
ATOM 2937 C C . ARG B 1 51 ? 32.435 -10.138 -11.42 1 32.33 51 ARG B C 1
ATOM 2939 O O . ARG B 1 51 ? 31.363 -10.702 -11.646 1 32.33 51 ARG B O 1
ATOM 2946 N N . LYS B 1 52 ? 33.011 -9.971 -12.487 1 33.26 52 LYS B N 1
ATOM 2947 C CA . LYS B 1 52 ? 33.332 -11.025 -13.445 1 33.26 52 LYS B CA 1
ATOM 2948 C C . LYS B 1 52 ? 33.285 -12.4 -12.786 1 33.26 52 LYS B C 1
ATOM 2950 O O . LYS B 1 52 ? 33.183 -13.42 -13.472 1 33.26 52 LYS B O 1
ATOM 2955 N N . ASP B 1 53 ? 33.882 -12.414 -11.583 1 36.27 53 ASP B N 1
ATOM 2956 C CA . ASP B 1 53 ? 34.091 -13.8 -11.175 1 36.27 53 ASP B CA 1
ATOM 2957 C C . ASP B 1 53 ? 32.76 -14.524 -10.99 1 36.27 53 ASP B C 1
ATOM 2959 O O . ASP B 1 53 ? 32.586 -15.647 -11.469 1 36.27 53 ASP B O 1
ATOM 2963 N N . SER B 1 54 ? 32.041 -14.261 -9.737 1 37.9 54 SER B N 1
ATOM 2964 C CA . SER B 1 54 ? 31.011 -15.283 -9.582 1 37.9 54 SER B CA 1
ATOM 2965 C C . SER B 1 54 ? 29.815 -15.004 -10.486 1 37.9 54 SER B C 1
ATOM 2967 O O . SER B 1 54 ? 28.846 -14.37 -10.065 1 37.9 54 SER B O 1
ATOM 2969 N N . GLN B 1 55 ? 29.996 -14.387 -11.637 1 40.92 55 GLN B N 1
ATOM 2970 C CA . GLN B 1 55 ? 28.947 -14.347 -12.65 1 40.92 55 GLN B CA 1
ATOM 2971 C C . GLN B 1 55 ? 27.973 -15.509 -12.481 1 40.92 55 GLN B C 1
ATOM 2973 O O . GLN B 1 55 ? 28.073 -16.517 -13.183 1 40.92 55 GLN B O 1
ATOM 2978 N N . LYS B 1 56 ? 27.758 -15.748 -11.283 1 52.9 56 LYS B N 1
ATOM 2979 C CA . LYS B 1 56 ? 26.763 -16.816 -11.3 1 52.9 56 LYS B CA 1
ATOM 2980 C C . LYS B 1 56 ? 25.63 -16.496 -12.272 1 52.9 56 LYS B C 1
ATOM 2982 O O . LYS B 1 56 ? 25.055 -15.407 -12.226 1 52.9 56 LYS B O 1
ATOM 2987 N N . THR B 1 57 ? 25.711 -16.929 -13.421 1 64.33 57 THR B N 1
ATOM 2988 C CA . THR B 1 57 ? 24.721 -16.937 -14.492 1 64.33 57 THR B CA 1
ATOM 2989 C C . THR B 1 57 ? 23.306 -16.895 -13.921 1 64.33 57 THR B C 1
ATOM 2991 O O . THR B 1 57 ? 22.997 -17.608 -12.964 1 64.33 57 THR B O 1
ATOM 2994 N N . GLN B 1 58 ? 22.584 -15.722 -14.226 1 77.59 58 GLN B N 1
ATOM 2995 C CA . GLN B 1 58 ? 21.168 -15.652 -13.88 1 77.59 58 GLN B CA 1
ATOM 2996 C C . GLN B 1 58 ? 20.464 -16.974 -14.171 1 77.59 58 GLN B C 1
ATOM 2998 O O . GLN B 1 58 ? 20.641 -17.554 -15.245 1 77.59 58 GLN B O 1
ATOM 3003 N N . PRO B 1 59 ? 19.986 -17.48 -13.09 1 83.15 59 PRO B N 1
ATOM 3004 C CA . PRO B 1 59 ? 19.254 -18.729 -13.315 1 83.15 59 PRO B CA 1
ATOM 3005 C C . PRO B 1 59 ? 18.147 -18.585 -14.356 1 83.15 59 PRO B C 1
ATOM 3007 O O . PRO B 1 59 ? 17.768 -17.465 -14.709 1 83.15 59 PRO B O 1
ATOM 3010 N N . LYS B 1 60 ? 17.769 -19.73 -14.88 1 83.99 60 LYS B N 1
ATOM 3011 C CA . LYS B 1 60 ? 16.631 -19.757 -15.793 1 83.99 60 LYS B CA 1
ATOM 3012 C C . LYS B 1 60 ? 15.365 -19.247 -15.11 1 83.99 60 LYS B C 1
ATOM 3014 O O . LYS B 1 60 ? 15.134 -19.528 -13.932 1 83.99 60 LYS B O 1
ATOM 3019 N N . LYS B 1 61 ? 14.584 -18.59 -15.901 1 86.98 61 LYS B N 1
ATOM 3020 C CA . LYS B 1 61 ? 13.296 -18.116 -15.403 1 86.98 61 LYS B CA 1
ATOM 3021 C C . LYS B 1 61 ? 12.293 -19.261 -15.293 1 86.98 61 LYS B C 1
ATOM 3023 O O . LYS B 1 61 ? 12.382 -20.244 -16.031 1 86.98 61 LYS B O 1
ATOM 3028 N N . ILE B 1 62 ? 11.461 -19.178 -14.371 1 92.35 62 ILE B N 1
ATOM 3029 C CA . ILE B 1 62 ? 10.367 -20.136 -14.262 1 92.35 62 ILE B CA 1
ATOM 3030 C C . ILE B 1 62 ? 9.456 -20.021 -15.481 1 92.35 62 ILE B C 1
ATOM 3032 O O . ILE B 1 62 ? 8.981 -18.931 -15.809 1 92.35 62 ILE B O 1
ATOM 3036 N N . GLY B 1 63 ? 9.235 -21.1 -16.179 1 91.99 63 GLY B N 1
ATOM 3037 C CA . GLY B 1 63 ? 8.508 -21.062 -17.438 1 91.99 63 GLY B CA 1
ATOM 3038 C C . GLY B 1 63 ? 7.098 -21.61 -17.329 1 91.99 63 GLY B C 1
ATOM 3039 O O . GLY B 1 63 ? 6.677 -22.047 -16.256 1 91.99 63 GLY B O 1
ATOM 3040 N N . ALA B 1 64 ? 6.419 -21.6 -18.424 1 95.19 64 ALA B N 1
ATOM 3041 C CA . ALA B 1 64 ? 5.014 -21.983 -18.534 1 95.19 64 ALA B CA 1
ATOM 3042 C C . ALA B 1 64 ? 4.797 -23.417 -18.06 1 95.19 64 ALA B C 1
ATOM 3044 O O . ALA B 1 64 ? 3.823 -23.707 -17.362 1 95.19 64 ALA B O 1
ATOM 3045 N N . ASP B 1 65 ? 5.707 -24.275 -18.392 1 95.53 65 ASP B N 1
ATOM 3046 C CA . ASP B 1 65 ? 5.571 -25.685 -18.04 1 95.53 65 ASP B CA 1
ATOM 3047 C C . ASP B 1 65 ? 5.595 -25.877 -16.525 1 95.53 65 ASP B C 1
ATOM 3049 O O . ASP B 1 65 ? 4.834 -26.681 -15.984 1 95.53 65 ASP B O 1
ATOM 3053 N N . GLU B 1 66 ? 6.446 -25.199 -15.921 1 96.34 66 GLU B N 1
ATOM 3054 C CA . GLU B 1 66 ? 6.546 -25.314 -14.469 1 96.34 66 GLU B CA 1
ATOM 3055 C C . GLU B 1 66 ? 5.298 -24.765 -13.785 1 96.34 66 GLU B C 1
ATOM 3057 O O . GLU B 1 66 ? 4.831 -25.326 -12.791 1 96.34 66 GLU B O 1
ATOM 3062 N N . PHE B 1 67 ? 4.775 -23.673 -14.281 1 97.5 67 PHE B N 1
ATOM 3063 C CA . PHE B 1 67 ? 3.54 -23.146 -13.713 1 97.5 67 PHE B CA 1
ATOM 3064 C C . PHE B 1 67 ? 2.405 -24.153 -13.858 1 97.5 67 PHE B C 1
ATOM 3066 O O . PHE B 1 67 ? 1.594 -24.317 -12.944 1 97.5 67 PHE B O 1
ATOM 3073 N N . LYS B 1 68 ? 2.336 -24.815 -14.975 1 96.74 68 LYS B N 1
ATOM 3074 C CA . LYS B 1 68 ? 1.325 -25.849 -15.181 1 96.74 68 LYS B CA 1
ATOM 3075 C C . LYS B 1 68 ? 1.493 -26.989 -14.181 1 96.74 68 LYS B C 1
ATOM 3077 O O . LYS B 1 68 ? 0.512 -27.47 -13.61 1 96.74 68 LYS B O 1
ATOM 3082 N N . LEU B 1 69 ? 2.733 -27.391 -13.993 1 96.47 69 LEU B N 1
ATOM 3083 C CA . LEU B 1 69 ? 3.009 -28.463 -13.043 1 96.47 69 LEU B CA 1
ATOM 3084 C C . LEU B 1 69 ? 2.553 -28.078 -11.64 1 96.47 69 LEU B C 1
ATOM 3086 O O . LEU B 1 69 ? 2.011 -28.91 -10.909 1 96.47 69 LEU B O 1
ATOM 3090 N N . ARG B 1 70 ? 2.776 -26.848 -11.24 1 97.55 70 ARG B N 1
ATOM 3091 C CA . ARG B 1 70 ? 2.352 -26.347 -9.937 1 97.55 70 ARG B CA 1
ATOM 3092 C C . ARG B 1 70 ? 0.834 -26.391 -9.8 1 97.55 70 ARG B C 1
ATOM 3094 O O . ARG B 1 70 ? 0.31 -26.816 -8.768 1 97.55 70 ARG B O 1
ATOM 3101 N N . ARG B 1 71 ? 0.141 -26 -10.836 1 97.7 71 ARG B N 1
ATOM 3102 C CA . ARG B 1 71 ? -1.318 -26.032 -10.815 1 97.7 71 ARG B CA 1
ATOM 3103 C C . ARG B 1 71 ? -1.834 -27.466 -10.754 1 97.7 71 ARG B C 1
ATOM 3105 O O . ARG B 1 71 ? -2.777 -27.761 -10.017 1 97.7 71 ARG B O 1
ATOM 3112 N N . ASP B 1 72 ? -1.189 -28.374 -11.515 1 96.95 72 ASP B N 1
ATOM 3113 C CA . ASP B 1 72 ? -1.542 -29.789 -11.46 1 96.95 72 ASP B CA 1
ATOM 3114 C C . ASP B 1 72 ? -1.46 -30.32 -10.03 1 96.95 72 ASP B C 1
ATOM 3116 O O . ASP B 1 72 ? -2.387 -30.978 -9.553 1 96.95 72 ASP B O 1
ATOM 3120 N N . LYS B 1 73 ? -0.407 -29.98 -9.418 1 96.57 73 LYS B N 1
ATOM 3121 C CA . LYS B 1 73 ? -0.173 -30.472 -8.063 1 96.57 73 LYS B CA 1
ATOM 3122 C C . LYS B 1 73 ? -1.234 -29.951 -7.098 1 96.57 73 LYS B C 1
ATOM 3124 O O . LYS B 1 73 ? -1.764 -30.708 -6.282 1 96.57 73 LYS B O 1
ATOM 3129 N N . VAL B 1 74 ? -1.542 -28.68 -7.153 1 96.87 74 VAL B N 1
ATOM 3130 C CA . VAL B 1 74 ? -2.498 -28.07 -6.236 1 96.87 74 VAL B CA 1
ATOM 3131 C C . VAL B 1 74 ? -3.887 -28.66 -6.47 1 96.87 74 VAL B C 1
ATOM 3133 O O . VAL B 1 74 ? -4.615 -28.948 -5.516 1 96.87 74 VAL B O 1
ATOM 3136 N N . VAL B 1 75 ? -4.282 -28.885 -7.742 1 96.84 75 VAL B N 1
ATOM 3137 C CA . VAL B 1 75 ? -5.572 -29.482 -8.068 1 96.84 75 VAL B CA 1
ATOM 3138 C C . VAL B 1 75 ? -5.633 -30.91 -7.529 1 96.84 75 VAL B C 1
ATOM 3140 O O . VAL B 1 75 ? -6.638 -31.316 -6.942 1 96.84 75 VAL B O 1
ATOM 3143 N N . ASP B 1 76 ? -4.525 -31.622 -7.709 1 95.64 76 ASP B N 1
ATOM 3144 C CA . ASP B 1 76 ? -4.454 -32.986 -7.193 1 95.64 76 ASP B CA 1
ATOM 3145 C C . ASP B 1 76 ? -4.647 -33.011 -5.678 1 95.64 76 ASP B C 1
ATOM 3147 O O . ASP B 1 76 ? -5.378 -33.854 -5.155 1 95.64 76 ASP B O 1
ATOM 3151 N N . LEU B 1 77 ? -4.021 -32.131 -5.015 1 94.67 77 LEU B N 1
ATOM 3152 C CA . LEU B 1 77 ? -4.127 -32.045 -3.563 1 94.67 77 LEU B CA 1
ATOM 3153 C C . LEU B 1 77 ? -5.553 -31.705 -3.141 1 94.67 77 LEU B C 1
ATOM 3155 O O . LEU B 1 77 ? -6.054 -32.236 -2.147 1 94.67 77 LEU B O 1
ATOM 3159 N N . ALA B 1 78 ? -6.227 -30.831 -3.873 1 94.54 78 ALA B N 1
ATOM 3160 C CA . ALA B 1 78 ? -7.606 -30.46 -3.566 1 94.54 78 ALA B CA 1
ATOM 3161 C C . ALA B 1 78 ? -8.542 -31.656 -3.714 1 94.54 78 ALA B C 1
ATOM 3163 O O . ALA B 1 78 ? -9.443 -31.851 -2.895 1 94.54 78 ALA B O 1
ATOM 3164 N N . TRP B 1 79 ? -8.284 -32.464 -4.74 1 94.79 79 TRP B N 1
ATOM 3165 C CA . TRP B 1 79 ? -9.098 -33.653 -4.968 1 94.79 79 TRP B CA 1
ATOM 3166 C C . TRP B 1 79 ? -8.871 -34.686 -3.869 1 94.79 79 TRP B C 1
ATOM 3168 O O . TRP B 1 79 ? -9.732 -35.533 -3.617 1 94.79 79 TRP B O 1
ATOM 3178 N N . SER B 1 80 ? -7.718 -34.591 -3.254 1 90.38 80 SER B N 1
ATOM 3179 C CA . SER B 1 80 ? -7.346 -35.593 -2.26 1 90.38 80 SER B CA 1
ATOM 3180 C C . SER B 1 80 ? -7.782 -35.172 -0.861 1 90.38 80 SER B C 1
ATOM 3182 O O . SER B 1 80 ? -7.453 -35.837 0.124 1 90.38 80 SER B O 1
ATOM 3184 N N . GLU B 1 81 ? -8.436 -33.972 -0.798 1 85.47 81 GLU B N 1
ATOM 3185 C CA . GLU B 1 81 ? -8.931 -33.525 0.5 1 85.47 81 GLU B CA 1
ATOM 3186 C C . GLU B 1 81 ? -9.751 -34.615 1.184 1 85.47 81 GLU B C 1
ATOM 3188 O O . GLU B 1 81 ? -10.628 -35.22 0.565 1 85.47 81 GLU B O 1
ATOM 3193 N N . PRO B 1 82 ? -9.395 -34.809 2.421 1 76.19 82 PRO B N 1
ATOM 3194 C CA . PRO B 1 82 ? -10.08 -35.908 3.106 1 76.19 82 PRO B CA 1
ATOM 3195 C C . PRO B 1 82 ? -11.569 -35.638 3.312 1 76.19 82 PRO B C 1
ATOM 3197 O O . PRO B 1 82 ? -11.971 -34.488 3.503 1 76.19 82 PRO B O 1
ATOM 3200 N N . ASP B 1 83 ? -12.433 -36.562 3.394 1 69.98 83 ASP B N 1
ATOM 3201 C CA . ASP B 1 83 ? -13.834 -36.604 3.8 1 69.98 83 ASP B CA 1
ATOM 3202 C C . ASP B 1 83 ? -14.721 -35.883 2.788 1 69.98 83 ASP B C 1
ATOM 3204 O O . ASP B 1 83 ? -15.949 -35.919 2.894 1 69.98 83 ASP B O 1
ATOM 3208 N N . ALA B 1 84 ? -14.052 -35.109 1.885 1 68.51 84 ALA B N 1
ATOM 3209 C CA . ALA B 1 84 ? -14.962 -34.386 1 1 68.51 84 ALA B CA 1
ATOM 3210 C C . ALA B 1 84 ? -15.151 -35.13 -0.319 1 68.51 84 ALA B C 1
ATOM 3212 O O . ALA B 1 84 ? -14.184 -35.626 -0.903 1 68.51 84 ALA B O 1
ATOM 3213 N N . LYS B 1 85 ? -16.286 -35.472 -0.537 1 84.13 85 LYS B N 1
ATOM 3214 C CA . LYS B 1 85 ? -16.66 -36.101 -1.8 1 84.13 85 LYS B CA 1
ATOM 3215 C C . LYS B 1 85 ? -17.089 -35.058 -2.828 1 84.13 85 LYS B C 1
ATOM 3217 O O . LYS B 1 85 ? -18.284 -34.82 -3.018 1 84.13 85 LYS B O 1
ATOM 3222 N N . PHE B 1 86 ? -16.15 -34.488 -3.465 1 92.25 86 PHE B N 1
ATOM 3223 C CA . PHE B 1 86 ? -16.432 -33.466 -4.466 1 92.25 86 PHE B CA 1
ATOM 3224 C C . PHE B 1 86 ? -16.678 -34.099 -5.83 1 92.25 86 PHE B C 1
ATOM 3226 O O . PHE B 1 86 ? -16.076 -35.122 -6.163 1 92.25 86 PHE B O 1
ATOM 3233 N N . GLU B 1 87 ? -17.584 -33.578 -6.467 1 94.24 87 GLU B N 1
ATOM 3234 C CA . GLU B 1 87 ? -17.813 -33.952 -7.86 1 94.24 87 GLU B CA 1
ATOM 3235 C C . GLU B 1 87 ? -17.293 -32.878 -8.812 1 94.24 87 GLU B C 1
ATOM 3237 O O . GLU B 1 87 ? -17.101 -33.137 -10.002 1 94.24 87 GLU B O 1
ATOM 3242 N N . GLN B 1 88 ? -17.047 -31.703 -8.263 1 94.23 88 GLN B N 1
ATOM 3243 C CA . GLN B 1 88 ? -16.471 -30.57 -8.98 1 94.23 88 GLN B CA 1
ATOM 3244 C C . GLN B 1 88 ? -15.659 -29.682 -8.043 1 94.23 88 GLN B C 1
ATOM 3246 O O . GLN B 1 88 ? -15.967 -29.579 -6.854 1 94.23 88 GLN B O 1
ATOM 3251 N N . LEU B 1 89 ? -14.619 -29.152 -8.566 1 95.22 89 LEU B N 1
ATOM 3252 C CA . LEU B 1 89 ? -13.775 -28.246 -7.795 1 95.22 89 LEU B CA 1
ATOM 3253 C C . LEU B 1 89 ? -13.67 -26.887 -8.479 1 95.22 89 LEU B C 1
ATOM 3255 O O . LEU B 1 89 ? -13.592 -26.81 -9.707 1 95.22 89 LEU B O 1
ATOM 3259 N N . LEU B 1 90 ? -13.685 -25.833 -7.695 1 94.19 90 LEU B N 1
ATOM 3260 C CA . LEU B 1 90 ? -13.395 -24.465 -8.111 1 94.19 90 LEU B CA 1
ATOM 3261 C C . LEU B 1 90 ? -12.363 -23.824 -7.189 1 94.19 90 LEU B C 1
ATOM 3263 O O . LEU B 1 90 ? -12.651 -23.557 -6.02 1 94.19 90 LEU B O 1
ATOM 3267 N N . LEU B 1 91 ? -11.159 -23.624 -7.664 1 95.08 91 LEU B N 1
ATOM 3268 C CA . LEU B 1 91 ? -10.101 -22.955 -6.916 1 95.08 91 LEU B CA 1
ATOM 3269 C C . LEU B 1 91 ? -9.957 -21.503 -7.357 1 95.08 91 LEU B C 1
ATOM 3271 O O . LEU B 1 91 ? -9.795 -21.224 -8.547 1 95.08 91 LEU B O 1
ATOM 3275 N N . CYS B 1 92 ? -10.037 -20.614 -6.452 1 92.15 92 CYS B N 1
ATOM 3276 C CA . CYS B 1 92 ? -10.017 -19.18 -6.717 1 92.15 92 CYS B CA 1
ATOM 3277 C C . CYS B 1 92 ? -8.763 -18.535 -6.137 1 92.15 92 CYS B C 1
ATOM 3279 O O . CYS B 1 92 ? -8.577 -18.515 -4.919 1 92.15 92 CYS B O 1
ATOM 3281 N N . VAL B 1 93 ? -7.978 -17.965 -6.996 1 91.43 93 VAL B N 1
ATOM 3282 C CA . VAL B 1 93 ? -6.715 -17.365 -6.58 1 91.43 93 VAL B CA 1
ATOM 3283 C C . VAL B 1 93 ? -6.656 -15.91 -7.041 1 91.43 93 VAL B C 1
ATOM 3285 O O . VAL B 1 93 ? -6.306 -15.63 -8.19 1 91.43 93 VAL B O 1
ATOM 3288 N N . PRO B 1 94 ? -6.879 -14.999 -6.212 1 88.75 94 PRO B N 1
ATOM 3289 C CA . PRO B 1 94 ? -6.849 -13.587 -6.598 1 88.75 94 PRO B CA 1
ATOM 3290 C C . PRO B 1 94 ? -5.434 -13.014 -6.634 1 88.75 94 PRO B C 1
ATOM 3292 O O . PRO B 1 94 ? -4.573 -13.437 -5.857 1 88.75 94 PRO B O 1
ATOM 3295 N N . SER B 1 95 ? -5.295 -12.065 -7.539 1 88.37 95 SER B N 1
ATOM 3296 C CA . SER B 1 95 ? -4.086 -11.247 -7.532 1 88.37 95 SER B CA 1
ATOM 3297 C C . SER B 1 95 ? -4.138 -10.192 -6.432 1 88.37 95 SER B C 1
ATOM 3299 O O . SER B 1 95 ? -5.173 -10.011 -5.787 1 88.37 95 SER B O 1
ATOM 3301 N N . SER B 1 96 ? -2.976 -9.547 -6.257 1 84.77 96 SER B N 1
ATOM 3302 C CA . SER B 1 96 ? -2.97 -8.332 -5.449 1 84.77 96 SER B CA 1
ATOM 3303 C C . SER B 1 96 ? -3.595 -7.163 -6.203 1 84.77 96 SER B C 1
ATOM 3305 O O . SER B 1 96 ? -3.727 -7.207 -7.428 1 84.77 96 SER B O 1
ATOM 3307 N N . ARG B 1 97 ? -3.961 -6.225 -5.466 1 82.88 97 ARG B N 1
ATOM 3308 C CA . ARG B 1 97 ? -4.46 -4.978 -6.037 1 82.88 97 ARG B CA 1
ATOM 3309 C C . ARG B 1 97 ? -3.4 -3.884 -5.976 1 82.88 97 ARG B C 1
ATOM 3311 O O . ARG B 1 97 ? -2.404 -4.017 -5.262 1 82.88 97 ARG B O 1
ATOM 3318 N N . THR B 1 98 ? -3.636 -2.882 -6.734 1 80.11 98 THR B N 1
ATOM 3319 C CA . THR B 1 98 ? -2.787 -1.7 -6.641 1 80.11 98 THR B CA 1
ATOM 3320 C C . THR B 1 98 ? -3.2 -0.828 -5.458 1 80.11 98 THR B C 1
ATOM 3322 O O . THR B 1 98 ? -4.377 -0.493 -5.309 1 80.11 98 THR B O 1
ATOM 3325 N N . TYR B 1 99 ? -2.205 -0.6 -4.619 1 78.98 99 TYR B N 1
ATOM 3326 C CA . TYR B 1 99 ? -2.431 0.326 -3.514 1 78.98 99 TYR B CA 1
ATOM 3327 C C . TYR B 1 99 ? -1.801 1.683 -3.802 1 78.98 99 TYR B C 1
ATOM 3329 O O . TYR B 1 99 ? -0.703 1.76 -4.358 1 78.98 99 TYR B O 1
ATOM 3337 N N . TYR B 1 100 ? -2.529 2.666 -3.42 1 77.91 100 TYR B N 1
ATOM 3338 C CA . TYR B 1 100 ? -2.046 4.019 -3.673 1 77.91 100 TYR B CA 1
ATOM 3339 C C . TYR B 1 100 ? -1.65 4.708 -2.373 1 77.91 100 TYR B C 1
ATOM 3341 O O . TYR B 1 100 ? -2.389 4.66 -1.387 1 77.91 100 TYR B O 1
ATOM 3349 N N . MET B 1 101 ? -0.49 5.25 -2.339 1 78.05 101 MET B N 1
ATOM 3350 C CA . MET B 1 101 ? -0.012 5.977 -1.167 1 78.05 101 MET B CA 1
ATOM 3351 C C . MET B 1 101 ? -0.533 7.41 -1.165 1 78.05 101 MET B C 1
ATOM 3353 O O . MET B 1 101 ? -0.644 8.033 -0.107 1 78.05 101 MET B O 1
ATOM 3357 N N . ALA B 1 102 ? -0.669 8.027 -2.211 1 73.89 102 ALA B N 1
ATOM 3358 C CA . ALA B 1 102 ? -1.275 9.338 -2.429 1 73.89 102 ALA B CA 1
ATOM 3359 C C . ALA B 1 102 ? -2.112 9.35 -3.704 1 73.89 102 ALA B C 1
ATOM 3361 O O . ALA B 1 102 ? -2.178 8.349 -4.421 1 73.89 102 ALA B O 1
ATOM 3362 N N . ARG B 1 103 ? -2.811 10.456 -3.811 1 66.69 103 ARG B N 1
ATOM 3363 C CA . ARG B 1 103 ? -3.637 10.556 -5.01 1 66.69 103 ARG B CA 1
ATOM 3364 C C . ARG B 1 103 ? -2.825 10.24 -6.262 1 66.69 103 ARG B C 1
ATOM 3366 O O . ARG B 1 103 ? -1.787 10.86 -6.508 1 66.69 103 ARG B O 1
ATOM 3373 N N . ASP B 1 104 ? -3.051 9.128 -6.905 1 66.7 104 ASP B N 1
ATOM 3374 C CA . ASP B 1 104 ? -2.52 8.706 -8.197 1 66.7 104 ASP B CA 1
ATOM 3375 C C . ASP B 1 104 ? -1.079 8.218 -8.066 1 66.7 104 ASP B C 1
ATOM 3377 O O . ASP B 1 104 ? -0.342 8.169 -9.054 1 66.7 104 ASP B O 1
ATOM 3381 N N . ILE B 1 105 ? -0.567 8.084 -6.859 1 74.97 105 ILE B N 1
ATOM 3382 C CA . ILE B 1 105 ? 0.771 7.541 -6.649 1 74.97 105 ILE B CA 1
ATOM 3383 C C . ILE B 1 105 ? 0.672 6.153 -6.02 1 74.97 105 ILE B C 1
ATOM 3385 O O . ILE B 1 105 ? 0.337 6.022 -4.84 1 74.97 105 ILE B O 1
ATOM 3389 N N . PRO B 1 106 ? 1.007 5.213 -6.777 1 79.03 106 PRO B N 1
ATOM 3390 C CA . PRO B 1 106 ? 0.886 3.854 -6.243 1 79.03 106 PRO B CA 1
ATOM 3391 C C . PRO B 1 106 ? 2.112 3.425 -5.44 1 79.03 106 PRO B C 1
ATOM 3393 O O . PRO B 1 106 ? 3.206 3.957 -5.645 1 79.03 106 PRO B O 1
ATOM 3396 N N . TYR B 1 107 ? 1.899 2.525 -4.471 1 80.24 107 TYR B N 1
ATOM 3397 C CA . TYR B 1 107 ? 3.003 1.744 -3.924 1 80.24 107 TYR B CA 1
ATOM 3398 C C . TYR B 1 107 ? 3.63 0.86 -4.996 1 80.24 107 TYR B C 1
ATOM 3400 O O . TYR B 1 107 ? 2.999 0.567 -6.014 1 80.24 107 TYR B O 1
ATOM 3408 N N . VAL B 1 108 ? 4.833 0.551 -4.793 1 81.7 108 VAL B N 1
ATOM 3409 C CA . VAL B 1 108 ? 5.43 -0.45 -5.672 1 81.7 108 VAL B CA 1
ATOM 3410 C C . VAL B 1 108 ? 4.631 -1.748 -5.595 1 81.7 108 VAL B C 1
ATOM 3412 O O . VAL B 1 108 ? 4.43 -2.298 -4.509 1 81.7 108 VAL B O 1
ATOM 3415 N N . PHE B 1 109 ? 4.224 -2.156 -6.719 1 82.58 109 PHE B N 1
ATOM 3416 C CA . PHE B 1 109 ? 3.314 -3.294 -6.772 1 82.58 109 PHE B CA 1
ATOM 3417 C C . PHE B 1 109 ? 4.018 -4.571 -6.329 1 82.58 109 PHE B C 1
ATOM 3419 O O . PHE B 1 109 ? 5.139 -4.85 -6.759 1 82.58 109 PHE B O 1
ATOM 3426 N N . ARG B 1 110 ? 3.371 -5.242 -5.447 1 85.23 110 ARG B N 1
ATOM 3427 C CA . ARG B 1 110 ? 3.764 -6.593 -5.061 1 85.23 110 ARG B CA 1
ATOM 3428 C C . ARG B 1 110 ? 2.635 -7.586 -5.317 1 85.23 110 ARG B C 1
ATOM 3430 O O . ARG B 1 110 ? 1.529 -7.425 -4.796 1 85.23 110 ARG B O 1
ATOM 3437 N N . GLN B 1 111 ? 2.913 -8.559 -6.011 1 88.32 111 GLN B N 1
ATOM 3438 C CA . GLN B 1 111 ? 1.904 -9.543 -6.39 1 88.32 111 GLN B CA 1
ATOM 3439 C C . GLN B 1 111 ? 1.594 -10.487 -5.232 1 88.32 111 GLN B C 1
ATOM 3441 O O . GLN B 1 111 ? 2.433 -10.696 -4.352 1 88.32 111 GLN B O 1
ATOM 3446 N N . ASN B 1 112 ? 0.384 -10.958 -5.232 1 88.44 112 ASN B N 1
ATOM 3447 C CA . ASN B 1 112 ? 0.035 -12.061 -4.343 1 88.44 112 ASN B CA 1
ATOM 3448 C C . ASN B 1 112 ? 0.933 -13.273 -4.574 1 88.44 112 ASN B C 1
ATOM 3450 O O . ASN B 1 112 ? 1.069 -13.743 -5.705 1 88.44 112 ASN B O 1
ATOM 3454 N N . ALA B 1 113 ? 1.539 -13.75 -3.508 1 89.83 113 ALA B N 1
ATOM 3455 C CA . ALA B 1 113 ? 2.537 -14.809 -3.63 1 89.83 113 ALA B CA 1
ATOM 3456 C C . ALA B 1 113 ? 1.927 -16.07 -4.234 1 89.83 113 ALA B C 1
ATOM 3458 O O . ALA B 1 113 ? 2.571 -16.758 -5.031 1 89.83 113 ALA B O 1
ATOM 3459 N N . ASN B 1 114 ? 0.681 -16.384 -3.877 1 92.58 114 ASN B N 1
ATOM 3460 C CA . ASN B 1 114 ? 0.024 -17.574 -4.407 1 92.58 114 ASN B CA 1
ATOM 3461 C C . ASN B 1 114 ? -0.323 -17.411 -5.884 1 92.58 114 ASN B C 1
ATOM 3463 O O . ASN B 1 114 ? -0.113 -18.328 -6.68 1 92.58 114 ASN B O 1
ATOM 3467 N N . PHE B 1 115 ? -0.808 -16.262 -6.228 1 92.9 115 PHE B N 1
ATOM 3468 C CA . PHE B 1 115 ? -1.138 -15.959 -7.615 1 92.9 115 PHE B CA 1
ATOM 3469 C C . PHE B 1 115 ? 0.106 -16.016 -8.494 1 92.9 115 PHE B C 1
ATOM 3471 O O . PHE B 1 115 ? 0.091 -16.634 -9.56 1 92.9 115 PHE B O 1
ATOM 3478 N N . ARG B 1 116 ? 1.138 -15.44 -7.995 1 93.82 116 ARG B N 1
ATOM 3479 C CA . ARG B 1 116 ? 2.393 -15.439 -8.74 1 93.82 116 ARG B CA 1
ATOM 3480 C C . ARG B 1 116 ? 2.956 -16.851 -8.864 1 93.82 116 ARG B C 1
ATOM 3482 O O . ARG B 1 116 ? 3.48 -17.225 -9.915 1 93.82 116 ARG B O 1
ATOM 3489 N N . TYR B 1 117 ? 2.908 -17.623 -7.827 1 95.67 117 TYR B N 1
ATOM 3490 C CA . TYR B 1 117 ? 3.416 -18.99 -7.803 1 95.67 117 TYR B CA 1
ATOM 3491 C C . TYR B 1 117 ? 2.719 -19.85 -8.85 1 95.67 117 TYR B C 1
ATOM 3493 O O . TYR B 1 117 ? 3.355 -20.679 -9.505 1 95.67 117 TYR B O 1
ATOM 3501 N N . LEU B 1 118 ? 1.449 -19.587 -9.059 1 97.25 118 LEU B N 1
ATOM 3502 C CA . LEU B 1 118 ? 0.664 -20.486 -9.898 1 97.25 118 LEU B CA 1
ATOM 3503 C C . LEU B 1 118 ? 0.597 -19.972 -11.332 1 97.25 118 LEU B C 1
ATOM 3505 O O . LEU B 1 118 ? 0.246 -20.719 -12.248 1 97.25 118 LEU B O 1
ATOM 3509 N N . SER B 1 119 ? 0.898 -18.673 -11.566 1 96.75 119 SER B N 1
ATOM 3510 C CA . SER B 1 119 ? 0.607 -18.131 -12.889 1 96.75 119 SER B CA 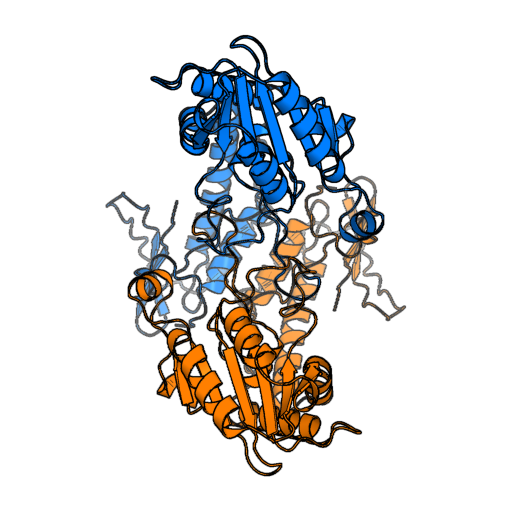1
ATOM 3511 C C . SER B 1 119 ? 1.798 -17.357 -13.443 1 96.75 119 SER B C 1
ATOM 3513 O O . SER B 1 119 ? 1.905 -17.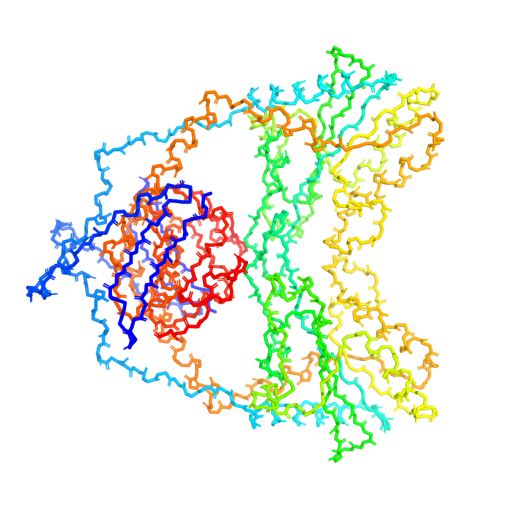155 -14.655 1 96.75 119 SER B O 1
ATOM 3515 N N . GLY B 1 120 ? 2.607 -16.777 -12.543 1 95.18 120 GLY B N 1
ATOM 3516 C CA . GLY B 1 120 ? 3.71 -15.932 -12.973 1 95.18 120 GLY B CA 1
ATOM 3517 C C . GLY B 1 120 ? 3.259 -14.578 -13.486 1 95.18 120 GLY B C 1
ATOM 3518 O O . GLY B 1 120 ? 4.085 -13.745 -13.865 1 95.18 120 GLY B O 1
ATOM 3519 N N . ILE B 1 121 ? 1.98 -14.3 -13.517 1 93.28 121 ILE B N 1
ATOM 3520 C CA . ILE B 1 121 ? 1.412 -13.074 -14.067 1 93.28 121 ILE B CA 1
ATOM 3521 C C . ILE B 1 121 ? 1.538 -11.944 -13.047 1 93.28 121 ILE B C 1
ATOM 3523 O O . ILE B 1 121 ? 1.293 -12.146 -11.855 1 93.28 121 ILE B O 1
ATOM 3527 N N . MET B 1 122 ? 1.85 -10.715 -13.508 1 89.58 122 MET B N 1
ATOM 3528 C CA . MET B 1 122 ? 2.118 -9.592 -12.613 1 89.58 122 MET B CA 1
ATOM 3529 C C . MET B 1 122 ? 1.023 -8.537 -12.722 1 89.58 122 MET B C 1
ATOM 3531 O O . MET B 1 122 ? 1.156 -7.44 -12.176 1 89.58 122 MET B O 1
ATOM 3535 N N . GLU B 1 123 ? -0.05 -8.871 -13.363 1 86.63 123 GLU B N 1
ATOM 3536 C CA . GLU B 1 123 ? -1.146 -7.921 -13.526 1 86.63 123 GLU B CA 1
ATOM 3537 C C . GLU B 1 123 ? -1.981 -7.818 -12.253 1 86.63 123 GLU B C 1
ATOM 3539 O O . GLU B 1 123 ? -2.457 -8.829 -11.733 1 86.63 123 GLU B O 1
ATOM 3544 N N . PRO B 1 124 ? -2.121 -6.614 -11.728 1 84.47 124 PRO B N 1
ATOM 3545 C CA . PRO B 1 124 ? -2.983 -6.45 -10.555 1 84.47 124 PRO B CA 1
ATOM 3546 C C . PRO B 1 124 ? -4.46 -6.67 -10.873 1 84.47 124 PRO B C 1
ATOM 3548 O O . PRO B 1 124 ? -4.836 -6.766 -12.044 1 84.47 124 PRO B O 1
ATOM 3551 N N . ASP B 1 125 ? -5.273 -6.818 -9.797 1 82.62 125 ASP B N 1
ATOM 3552 C CA . ASP B 1 125 ? -6.727 -6.879 -9.902 1 82.62 125 ASP B CA 1
ATOM 3553 C C . ASP B 1 125 ? -7.162 -7.972 -10.875 1 82.62 125 ASP B C 1
ATOM 3555 O O . ASP B 1 125 ? -8.033 -7.749 -11.719 1 82.62 125 ASP B O 1
ATOM 3559 N N . SER B 1 126 ? -6.5 -9.047 -10.829 1 87.23 126 SER B N 1
ATOM 3560 C CA . SER B 1 126 ? -6.754 -10.214 -11.668 1 87.23 126 SER B CA 1
ATOM 3561 C C . SER B 1 126 ? -7.221 -11.403 -10.834 1 87.23 126 SER B C 1
ATOM 3563 O O . SER B 1 126 ? -7.176 -11.36 -9.603 1 87.23 126 SER B O 1
ATOM 3565 N N . LEU B 1 127 ? -7.722 -12.425 -11.504 1 91.29 127 LEU B N 1
ATOM 3566 C CA . LEU B 1 127 ? -8.204 -13.63 -10.838 1 91.29 127 LEU B CA 1
ATOM 3567 C C . LEU B 1 127 ? -7.874 -14.872 -11.659 1 91.29 127 LEU B C 1
ATOM 3569 O O . LEU B 1 127 ? -8.166 -14.926 -12.856 1 91.29 127 LEU B O 1
ATOM 3573 N N . LEU B 1 128 ? -7.213 -15.8 -11.037 1 94.54 128 LEU B N 1
ATOM 3574 C CA . LEU B 1 128 ? -7.01 -17.119 -11.627 1 94.54 128 LEU B CA 1
ATOM 3575 C C . LEU B 1 128 ? -8.035 -18.116 -11.097 1 94.54 128 LEU B C 1
ATOM 3577 O O . LEU B 1 128 ? -8.174 -18.284 -9.883 1 94.54 128 LEU B O 1
ATOM 3581 N N . LEU B 1 129 ? -8.776 -18.747 -11.961 1 95.13 129 LEU B N 1
ATOM 3582 C CA . LEU B 1 129 ? -9.725 -19.798 -11.609 1 95.13 129 LEU B CA 1
ATOM 3583 C C . LEU B 1 129 ? -9.279 -21.144 -12.169 1 95.13 129 LEU B C 1
ATOM 3585 O O . LEU B 1 129 ? -8.956 -21.252 -13.354 1 95.13 129 LEU B O 1
ATOM 3589 N N . LEU B 1 130 ? -9.211 -22.119 -11.32 1 97.13 130 LEU B N 1
ATOM 3590 C CA . LEU B 1 130 ? -9.032 -23.504 -11.742 1 97.13 130 LEU B CA 1
ATOM 3591 C C . LEU B 1 130 ? -10.311 -24.306 -11.53 1 97.13 130 LEU B C 1
ATOM 3593 O O . LEU B 1 130 ? -10.752 -24.492 -10.394 1 97.13 130 LEU B O 1
ATOM 3597 N N . HIS B 1 131 ? -10.93 -24.683 -12.575 1 96.38 131 HIS B N 1
ATOM 3598 C CA . HIS B 1 131 ? -12.158 -25.468 -12.525 1 96.38 131 HIS B CA 1
ATOM 3599 C C . HIS B 1 131 ? -11.905 -26.914 -12.937 1 96.38 131 HIS B C 1
ATOM 3601 O O . HIS B 1 131 ? -11.388 -27.172 -14.027 1 96.38 131 HIS B O 1
ATOM 3607 N N . SER B 1 132 ? -12.279 -27.825 -12.082 1 95.93 132 SER B N 1
ATOM 3608 C CA . SER B 1 132 ? -12.068 -29.242 -12.357 1 95.93 132 SER B CA 1
ATOM 3609 C C . SER B 1 132 ? -13.355 -30.038 -12.173 1 95.93 132 SER B C 1
ATOM 3611 O O . SER B 1 132 ? -13.981 -29.98 -11.112 1 95.93 132 SER B O 1
ATOM 3613 N N . ASP B 1 133 ? -13.743 -30.75 -13.22 1 93.25 133 ASP B N 1
ATOM 3614 C CA . ASP B 1 133 ? -14.941 -31.578 -13.134 1 93.25 133 ASP B CA 1
ATOM 3615 C C . ASP B 1 133 ? -14.58 -33.048 -12.935 1 93.25 133 ASP B C 1
ATOM 3617 O O . ASP B 1 133 ? -15.462 -33.908 -12.88 1 93.25 133 ASP B O 1
ATOM 3621 N N . SER B 1 134 ? -13.306 -33.317 -12.908 1 90.97 134 SER B N 1
ATOM 3622 C CA . SER B 1 134 ? -12.804 -34.66 -12.637 1 90.97 134 SER B CA 1
ATOM 3623 C C . SER B 1 134 ? -11.364 -34.62 -12.134 1 90.97 134 SER B C 1
ATOM 3625 O O . SER B 1 134 ? -10.695 -33.589 -12.231 1 90.97 134 SER B O 1
ATOM 3627 N N . LYS B 1 135 ? -10.843 -35.703 -11.675 1 88.59 135 LYS B N 1
ATOM 3628 C CA . LYS B 1 135 ? -9.48 -35.797 -11.162 1 88.59 135 LYS B CA 1
ATOM 3629 C C . LYS B 1 135 ? -8.459 -35.706 -12.292 1 88.59 135 LYS B C 1
ATOM 3631 O O . LYS B 1 135 ? -7.288 -35.401 -12.056 1 88.59 135 LYS B O 1
ATOM 3636 N N . GLU B 1 136 ? -8.912 -35.932 -13.508 1 90.07 136 GLU B N 1
ATOM 3637 C CA . GLU B 1 136 ? -7.985 -36.054 -14.628 1 90.07 136 GLU B CA 1
ATOM 3638 C C . GLU B 1 136 ? -7.916 -34.757 -15.431 1 90.07 136 GLU B C 1
ATOM 3640 O O . GLU B 1 136 ? -6.999 -34.565 -16.232 1 90.07 136 GLU B O 1
ATOM 3645 N N . HIS B 1 137 ? -8.877 -33.938 -15.188 1 91.77 137 HIS B N 1
ATOM 3646 C CA . HIS B 1 137 ? -8.97 -32.778 -16.067 1 91.77 137 HIS B CA 1
ATOM 3647 C C . HIS B 1 137 ? -9.357 -31.526 -15.288 1 91.77 137 HIS B C 1
ATOM 3649 O O . HIS B 1 137 ? -10.216 -31.58 -14.404 1 91.77 137 HIS B O 1
ATOM 3655 N N . TYR B 1 138 ? -8.654 -30.419 -15.646 1 95.89 138 TYR B N 1
ATOM 3656 C CA . TYR B 1 138 ? -9.102 -29.12 -15.155 1 95.89 138 TYR B CA 1
ATOM 3657 C C . TYR B 1 138 ? -8.822 -28.025 -16.177 1 95.89 138 TYR B C 1
ATOM 3659 O O . TYR B 1 138 ? -7.991 -28.2 -17.072 1 95.89 138 TYR B O 1
ATOM 3667 N N . ARG B 1 139 ? -9.551 -26.927 -16.039 1 95.53 139 ARG B N 1
ATOM 3668 C CA . ARG B 1 139 ? -9.381 -25.722 -16.845 1 95.53 139 ARG B CA 1
ATOM 3669 C C . ARG B 1 139 ? -8.805 -24.582 -16.012 1 95.53 139 ARG B C 1
ATOM 3671 O O . ARG B 1 139 ? -9.209 -24.379 -14.865 1 95.53 139 ARG B O 1
ATOM 3678 N N . SER B 1 140 ? -7.803 -23.936 -16.614 1 97.36 140 SER B N 1
ATOM 3679 C CA . SER B 1 140 ? -7.263 -22.715 -16.025 1 97.36 140 SER B CA 1
ATOM 3680 C C . SER B 1 140 ? -7.767 -21.478 -16.76 1 97.36 140 SER B C 1
ATOM 3682 O O . SER B 1 140 ? -7.554 -21.335 -17.966 1 97.36 140 SER B O 1
ATOM 3684 N N . VAL B 1 141 ? -8.431 -20.609 -16.034 1 96.73 141 VAL B N 1
ATOM 3685 C CA . VAL B 1 141 ? -8.996 -19.4 -16.624 1 96.73 141 VAL B CA 1
ATOM 3686 C C . VAL B 1 141 ? -8.462 -18.17 -15.893 1 96.73 141 VAL B C 1
ATOM 3688 O O . VAL B 1 141 ? -8.49 -18.111 -14.662 1 96.73 141 VAL B O 1
ATOM 3691 N N . LEU B 1 142 ? -7.958 -17.229 -16.67 1 95.9 142 LEU B N 1
ATOM 3692 C CA . LEU B 1 142 ? -7.425 -15.992 -16.11 1 95.9 142 LEU B CA 1
ATOM 3693 C C . LEU B 1 142 ? -8.32 -14.807 -16.457 1 95.9 142 LEU B C 1
ATOM 3695 O O . LEU B 1 142 ? -8.688 -14.622 -17.619 1 95.9 142 LEU B O 1
ATOM 3699 N N . PHE B 1 143 ? -8.698 -14.112 -15.468 1 92.43 143 PHE B N 1
ATOM 3700 C CA . PHE B 1 143 ? -9.441 -12.873 -15.657 1 92.43 143 PHE B CA 1
ATOM 3701 C C . PHE B 1 143 ? -8.548 -11.663 -15.412 1 92.43 143 PHE B C 1
ATOM 3703 O O . PHE B 1 143 ? -7.956 -11.528 -14.339 1 92.43 143 PHE B O 1
ATOM 3710 N N . LEU B 1 144 ? -8.468 -10.809 -16.36 1 89.46 144 LEU B N 1
ATOM 3711 C CA . LEU B 1 144 ? -7.651 -9.602 -16.297 1 89.46 144 LEU B CA 1
ATOM 3712 C C . LEU B 1 144 ? -8.527 -8.354 -16.289 1 89.46 144 LEU B C 1
ATOM 3714 O O . LEU B 1 144 ? -9.667 -8.387 -16.759 1 89.46 144 LEU B O 1
ATOM 3718 N N . PRO B 1 145 ? -7.917 -7.262 -15.697 1 83.36 145 PRO B N 1
ATOM 3719 C CA . PRO B 1 145 ? -8.687 -6.017 -15.752 1 83.36 145 PRO B CA 1
ATOM 3720 C C . PRO B 1 145 ? -9.094 -5.637 -17.173 1 83.36 145 PRO B C 1
ATOM 3722 O O . PRO B 1 145 ? -8.347 -5.89 -18.122 1 83.36 145 PRO B O 1
ATOM 3725 N N . ASP B 1 146 ? -10.265 -4.995 -17.21 1 81.88 146 ASP B N 1
ATOM 3726 C CA . ASP B 1 146 ? -10.777 -4.583 -18.514 1 81.88 146 ASP B CA 1
ATOM 3727 C C . ASP B 1 146 ? -9.82 -3.608 -19.196 1 81.88 146 ASP B C 1
ATOM 3729 O O . ASP B 1 146 ? -9.209 -2.765 -18.536 1 81.88 146 ASP B O 1
ATOM 3733 N N . ALA B 1 147 ? -9.551 -3.836 -20.398 1 71.87 147 ALA B N 1
ATOM 3734 C CA . ALA B 1 147 ? -8.638 -3.015 -21.188 1 71.87 147 ALA B CA 1
ATOM 3735 C C . ALA B 1 147 ? -9.266 -1.666 -21.526 1 71.87 147 ALA B C 1
ATOM 3737 O O . ALA B 1 147 ? -9.685 -1.437 -22.663 1 71.87 147 ALA B O 1
ATOM 3738 N N . ASP B 1 148 ? -9.737 -1.004 -20.532 1 65.24 148 ASP B N 1
ATOM 3739 C CA . ASP B 1 148 ? -10.3 0.281 -20.933 1 65.24 148 ASP B CA 1
ATOM 3740 C C . ASP B 1 148 ? -9.202 1.323 -21.136 1 65.24 148 ASP B C 1
ATOM 3742 O O . ASP B 1 148 ? -8.062 1.12 -20.713 1 65.24 148 ASP B O 1
ATOM 3746 N N . GLN B 1 149 ? -9.483 2.225 -21.991 1 57.73 149 GLN B N 1
ATOM 3747 C CA . GLN B 1 149 ? -8.55 3.266 -22.411 1 57.73 149 GLN B CA 1
ATOM 3748 C C . GLN B 1 149 ? -7.876 3.918 -21.208 1 57.73 149 GLN B C 1
ATOM 3750 O O . GLN B 1 149 ? -6.682 4.222 -21.248 1 57.73 149 GLN B O 1
ATOM 3755 N N . GLU B 1 150 ? -8.652 4.042 -20.24 1 57.22 150 GLU B N 1
ATOM 3756 C CA . GLU B 1 150 ? -8.107 4.704 -19.058 1 57.22 150 GLU B CA 1
ATOM 3757 C C . GLU B 1 150 ? -7.054 3.835 -18.376 1 57.22 150 GLU B C 1
ATOM 3759 O O . GLU B 1 150 ? -6.023 4.338 -17.926 1 57.22 150 GLU B O 1
ATOM 3764 N N . HIS B 1 151 ? -7.353 2.643 -18.44 1 61.07 151 HIS B N 1
ATOM 3765 C CA . HIS B 1 151 ? -6.406 1.705 -17.847 1 61.07 151 HIS B CA 1
ATOM 3766 C C . HIS B 1 151 ? -5.106 1.659 -18.643 1 61.07 151 HIS B C 1
ATOM 3768 O O . HIS B 1 151 ? -4.018 1.633 -18.062 1 61.07 151 HIS B O 1
ATOM 3774 N N . LYS B 1 152 ? -5.288 1.639 -19.941 1 61.95 152 LYS B N 1
ATOM 3775 C CA . LYS B 1 152 ? -4.13 1.553 -20.827 1 61.95 152 LYS B CA 1
ATOM 3776 C C . LYS B 1 152 ? -3.214 2.761 -20.651 1 61.95 152 LYS B C 1
ATOM 3778 O O . LYS B 1 152 ? -1.989 2.629 -20.69 1 61.95 152 LYS B O 1
ATOM 3783 N N . LYS B 1 153 ? -3.867 3.863 -20.472 1 58.3 153 LYS B N 1
ATOM 3784 C CA . LYS B 1 153 ? -3.115 5.107 -20.336 1 58.3 153 LYS B CA 1
ATOM 3785 C C . LYS B 1 153 ? -2.255 5.095 -19.076 1 58.3 153 LYS B C 1
ATOM 3787 O O . LYS B 1 153 ? -1.102 5.53 -19.1 1 58.3 153 LYS B O 1
ATOM 3792 N N . TRP B 1 154 ? -2.771 4.508 -18.113 1 55.98 154 TRP B N 1
ATOM 3793 C CA . TRP B 1 154 ? -2.119 4.643 -16.815 1 55.98 154 TRP B CA 1
ATOM 3794 C C . TRP B 1 154 ? -1.225 3.442 -16.527 1 55.98 154 TRP B C 1
ATOM 3796 O O . TRP B 1 154 ? -0.17 3.58 -15.904 1 55.98 154 TRP B O 1
ATOM 3806 N N . HIS B 1 155 ? -1.716 2.353 -17.127 1 58.55 155 HIS B N 1
ATOM 3807 C CA . HIS B 1 155 ? -1.04 1.142 -16.675 1 58.55 155 HIS B CA 1
ATOM 3808 C C . HIS B 1 155 ? -0.411 0.393 -17.844 1 58.55 155 HIS B C 1
ATOM 3810 O O . HIS B 1 155 ? 0.324 -0.576 -17.643 1 58.55 155 HIS B O 1
ATOM 3816 N N . GLY B 1 156 ? -0.551 0.916 -19.002 1 59.3 156 GLY B N 1
ATOM 3817 C CA . GLY B 1 156 ? -0.058 0.208 -20.173 1 59.3 156 GLY B CA 1
ATOM 3818 C C . GLY B 1 156 ? -1.019 -0.851 -20.679 1 59.3 156 GLY B C 1
ATOM 3819 O O . GLY B 1 156 ? -2.089 -1.053 -20.101 1 59.3 156 GLY B O 1
ATOM 3820 N N . PRO B 1 157 ? -0.663 -1.392 -21.804 1 62.86 157 PRO B N 1
ATOM 3821 C CA . PRO B 1 157 ? -1.54 -2.408 -22.391 1 62.86 157 PRO B CA 1
ATOM 3822 C C . PRO B 1 157 ? -1.653 -3.662 -21.527 1 62.86 157 PRO B C 1
ATOM 3824 O O . PRO B 1 157 ? -0.701 -4.021 -20.828 1 62.86 157 PRO B O 1
ATOM 3827 N N . SER B 1 158 ? -2.886 -4.115 -21.481 1 70.11 158 SER B N 1
ATOM 3828 C CA . SER B 1 158 ? -3.099 -5.387 -20.797 1 70.11 158 SER B CA 1
ATOM 3829 C C . SER B 1 158 ? -2.387 -6.527 -21.518 1 70.11 158 SER B C 1
ATOM 3831 O O . SER B 1 158 ? -2.123 -6.441 -22.719 1 70.11 158 SER B O 1
ATOM 3833 N N . LEU B 1 159 ? -2.037 -7.545 -20.807 1 81.02 159 LEU B N 1
ATOM 3834 C CA . LEU B 1 159 ? -1.397 -8.72 -21.388 1 81.02 159 LEU B CA 1
ATOM 3835 C C . LEU B 1 159 ? -2.308 -9.383 -22.416 1 81.02 159 LEU B C 1
ATOM 3837 O O . LEU B 1 159 ? -3.507 -9.547 -22.176 1 81.02 159 LEU B O 1
ATOM 3841 N N . ALA B 1 160 ? -1.698 -9.645 -23.513 1 82.48 160 ALA B N 1
ATOM 3842 C CA . ALA B 1 160 ? -2.418 -10.389 -24.543 1 82.48 160 ALA B CA 1
ATOM 3843 C C . ALA B 1 160 ? -2.454 -11.88 -24.219 1 82.48 160 ALA B C 1
ATOM 3845 O O . ALA B 1 160 ? -1.619 -12.377 -23.46 1 82.48 160 ALA B O 1
ATOM 3846 N N . GLN B 1 161 ? -3.492 -12.478 -24.842 1 87.02 161 GLN B N 1
ATOM 3847 C CA . GLN B 1 161 ? -3.673 -13.907 -24.609 1 87.02 161 GLN B CA 1
ATOM 3848 C C . GLN B 1 161 ? -2.4 -14.683 -24.933 1 87.02 161 GLN B C 1
ATOM 3850 O O . GLN B 1 161 ? -2.007 -15.581 -24.186 1 87.02 161 GLN B O 1
ATOM 3855 N N . ASP B 1 162 ? -1.8 -14.374 -25.998 1 88.1 162 ASP B N 1
ATOM 3856 C CA . ASP B 1 162 ? -0.606 -15.099 -26.424 1 88.1 162 ASP B CA 1
ATOM 3857 C C . ASP B 1 162 ? 0.535 -14.911 -25.427 1 88.1 162 ASP B C 1
ATOM 3859 O O . ASP B 1 162 ? 1.298 -15.843 -25.167 1 88.1 162 ASP B O 1
ATOM 3863 N N . GLU B 1 163 ? 0.623 -13.738 -24.903 1 88.69 163 GLU B N 1
ATOM 3864 C CA . GLU B 1 163 ? 1.647 -13.456 -23.902 1 88.69 163 GLU B CA 1
ATOM 3865 C C . GLU B 1 163 ? 1.412 -14.263 -22.629 1 88.69 163 GLU B C 1
ATOM 3867 O O . GLU B 1 163 ? 2.356 -14.797 -22.043 1 88.69 163 GLU B O 1
ATOM 3872 N N . VAL B 1 164 ? 0.188 -14.323 -22.24 1 92.38 164 VAL B N 1
ATOM 3873 C CA . VAL B 1 164 ? -0.171 -15.071 -21.04 1 92.38 164 VAL B CA 1
ATOM 3874 C C . VAL B 1 164 ? 0.129 -16.554 -21.245 1 92.38 164 VAL B C 1
ATOM 3876 O O . VAL B 1 164 ? 0.726 -17.198 -20.379 1 92.38 164 VAL B O 1
ATOM 3879 N N . GLU B 1 165 ? -0.284 -17.052 -22.429 1 92.7 165 GLU B N 1
ATOM 3880 C CA . GLU B 1 165 ? -0.057 -18.464 -22.721 1 92.7 165 GLU B CA 1
ATOM 3881 C C . GLU B 1 165 ? 1.433 -18.792 -22.735 1 92.7 165 GLU B C 1
ATOM 3883 O O . GLU B 1 165 ? 1.857 -19.802 -22.169 1 92.7 165 GLU B O 1
ATOM 3888 N N . PHE B 1 166 ? 2.144 -17.93 -23.312 1 91.76 166 PHE B N 1
ATOM 3889 C CA . PHE B 1 166 ? 3.582 -18.138 -23.433 1 91.76 166 PHE B CA 1
ATOM 3890 C C . PHE B 1 166 ? 4.252 -18.095 -22.066 1 91.76 166 PHE B C 1
ATOM 3892 O O . PHE B 1 166 ? 5.125 -18.915 -21.77 1 91.76 166 PHE B O 1
ATOM 3899 N N . SER B 1 167 ? 3.819 -17.27 -21.239 1 91.7 167 SER B N 1
ATOM 3900 C CA . SER B 1 167 ? 4.532 -17.017 -19.991 1 91.7 167 SER B CA 1
ATOM 3901 C C . SER B 1 167 ? 3.999 -17.894 -18.863 1 91.7 167 SER B C 1
ATOM 3903 O O . SER B 1 167 ? 4.729 -18.22 -17.924 1 91.7 167 SER B O 1
ATOM 3905 N N . SER B 1 168 ? 2.713 -18.355 -18.925 1 95.68 168 SER B N 1
ATOM 3906 C CA . SER B 1 168 ? 2.103 -18.986 -17.759 1 95.68 168 SER B CA 1
ATOM 3907 C C . SER B 1 168 ? 1.484 -20.332 -18.119 1 95.68 168 SER B C 1
ATOM 3909 O O . SER B 1 168 ? 1.153 -21.125 -17.236 1 95.68 168 SER B O 1
ATOM 3911 N N . GLY B 1 169 ? 1.284 -20.579 -19.416 1 95.75 169 GLY B N 1
ATOM 3912 C CA . GLY B 1 169 ? 0.628 -21.8 -19.854 1 95.75 169 GLY B CA 1
ATOM 3913 C C . GLY B 1 169 ? -0.884 -21.736 -19.751 1 95.75 169 GLY B C 1
ATOM 3914 O O . GLY B 1 169 ? -1.574 -22.715 -20.043 1 95.75 169 GLY B O 1
ATOM 3915 N N . ILE B 1 170 ? -1.422 -20.601 -19.396 1 96.93 170 ILE B N 1
ATOM 3916 C CA . ILE B 1 170 ? -2.868 -20.423 -19.326 1 96.93 170 ILE B CA 1
ATOM 3917 C C . ILE B 1 170 ? -3.408 -20.034 -20.7 1 96.93 170 ILE B C 1
ATOM 3919 O O . ILE B 1 170 ? -2.935 -19.072 -21.31 1 96.93 170 ILE B O 1
ATOM 3923 N N . THR B 1 171 ? -4.384 -20.758 -21.178 1 93.17 171 THR B N 1
ATOM 3924 C CA . THR B 1 171 ? -4.811 -20.569 -22.56 1 93.17 171 THR B CA 1
ATOM 3925 C C . THR B 1 171 ? -6.166 -19.871 -22.617 1 93.17 171 THR B C 1
ATOM 3927 O O . THR B 1 171 ? -6.655 -19.54 -23.699 1 93.17 171 THR B O 1
ATOM 3930 N N . GLU B 1 172 ? -6.846 -19.645 -21.562 1 96.33 172 GLU B N 1
ATOM 3931 C CA . GLU B 1 172 ? -8.134 -18.957 -21.526 1 96.33 172 GLU B CA 1
ATOM 3932 C C . GLU B 1 172 ? -8.054 -17.681 -20.693 1 96.33 172 GLU B C 1
ATOM 3934 O O . GLU B 1 172 ? -7.819 -17.737 -19.484 1 96.33 172 GLU B O 1
ATOM 3939 N N . VAL B 1 173 ? -8.226 -16.556 -21.362 1 95.22 173 VAL B N 1
ATOM 3940 C CA . VAL B 1 173 ? -8.133 -15.249 -20.72 1 95.22 173 VAL B CA 1
ATOM 3941 C C . VAL B 1 173 ? -9.38 -14.427 -21.039 1 95.22 173 VAL B C 1
ATOM 3943 O O . VAL B 1 173 ? -9.813 -14.365 -22.192 1 95.22 173 VAL B O 1
ATOM 3946 N N . HIS B 1 174 ? -9.998 -13.874 -20.025 1 93.57 174 HIS B N 1
ATOM 3947 C CA . HIS B 1 174 ? -11.189 -13.047 -20.18 1 93.57 174 HIS B CA 1
ATOM 3948 C C . HIS B 1 174 ? -11.076 -11.76 -19.369 1 93.57 174 HIS B C 1
ATOM 3950 O O . HIS B 1 174 ? -10.276 -11.679 -18.434 1 93.57 174 HIS B O 1
ATOM 3956 N N . PRO B 1 175 ? -11.825 -10.746 -19.764 1 90.16 175 PRO B N 1
ATOM 3957 C CA . PRO B 1 175 ? -11.909 -9.563 -18.904 1 90.16 175 PRO B CA 1
ATOM 3958 C C . PRO B 1 175 ? -12.698 -9.821 -17.622 1 90.16 175 PRO B C 1
ATOM 3960 O O . PRO B 1 175 ? -13.606 -10.655 -17.609 1 90.16 175 PRO B O 1
ATOM 3963 N N . VAL B 1 176 ? -12.358 -9.153 -16.628 1 87.74 176 VAL B N 1
ATOM 3964 C CA . VAL B 1 176 ? -13.014 -9.305 -15.333 1 87.74 176 VAL B CA 1
ATOM 3965 C C . VAL B 1 176 ? -14.509 -9.03 -15.476 1 87.74 176 VAL B C 1
ATOM 3967 O O . VAL B 1 176 ? -15.325 -9.617 -14.761 1 87.74 176 VAL B O 1
ATOM 3970 N N . SER B 1 177 ? -14.922 -8.241 -16.384 1 86.44 177 SER B N 1
ATOM 3971 C CA . SER B 1 177 ? -16.331 -7.926 -16.599 1 86.44 177 SER B CA 1
ATOM 3972 C C . SER B 1 177 ? -17.118 -9.167 -17.006 1 86.44 177 SER B C 1
ATOM 3974 O O . SER B 1 177 ? -18.344 -9.202 -16.874 1 86.44 177 SER B O 1
ATOM 3976 N N . TYR B 1 178 ? -16.425 -10.185 -17.519 1 92.36 178 TYR B N 1
ATOM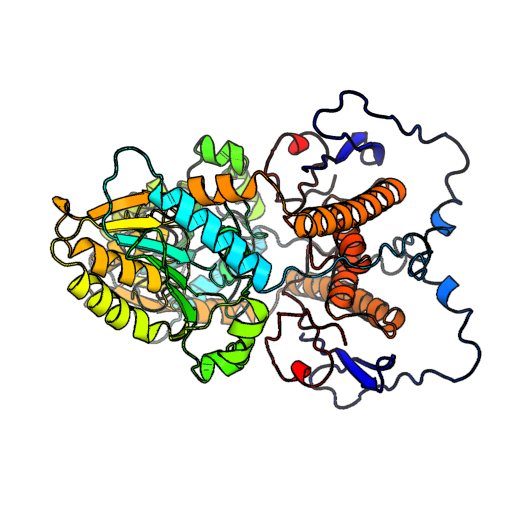 3977 C CA . TYR B 1 178 ? -17.061 -11.424 -17.955 1 92.36 178 TYR B CA 1
ATOM 3978 C C . TYR B 1 178 ? -17.157 -12.421 -16.806 1 92.36 178 TYR B C 1
ATOM 3980 O O . TYR B 1 178 ? -17.772 -13.481 -16.946 1 92.36 178 TYR B O 1
ATOM 3988 N N . LEU B 1 179 ? -16.609 -12.148 -15.674 1 92.51 179 LEU B N 1
ATOM 3989 C CA . LEU B 1 179 ? -16.48 -13.078 -14.558 1 92.51 179 LEU B CA 1
ATOM 3990 C C . LEU B 1 179 ? -17.849 -13.555 -14.086 1 92.51 179 LEU B C 1
ATOM 3992 O O . LEU B 1 179 ? -18.054 -14.752 -13.871 1 92.51 179 LEU B O 1
ATOM 3996 N N . GLU B 1 180 ? -18.743 -12.639 -13.898 1 90.99 180 GLU B N 1
ATOM 3997 C CA . GLU B 1 180 ? -20.063 -13.002 -13.388 1 90.99 180 GLU B CA 1
ATOM 3998 C C . GLU B 1 180 ? -20.761 -13.99 -14.319 1 90.99 180 GLU B C 1
ATOM 4000 O O . GLU B 1 180 ? -21.289 -15.008 -13.868 1 90.99 180 GLU B O 1
ATOM 4005 N N . GLU B 1 181 ? -20.808 -13.661 -15.576 1 94.25 181 GLU B N 1
ATOM 4006 C CA . GLU B 1 181 ? -21.415 -14.542 -16.57 1 94.25 181 GLU B CA 1
ATOM 4007 C C . GLU B 1 181 ? -20.739 -15.911 -16.58 1 94.25 181 GLU B C 1
ATOM 4009 O O . GLU B 1 181 ? -21.414 -16.9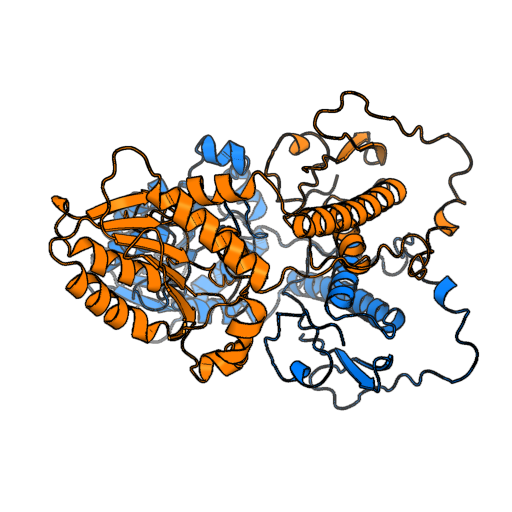41 -16.629 1 94.25 181 GLU B O 1
ATOM 4014 N N . PHE B 1 182 ? -19.491 -15.929 -16.57 1 94.67 182 PHE B N 1
ATOM 4015 C CA . PHE B 1 182 ? -18.715 -17.164 -16.559 1 94.67 182 PHE B CA 1
ATOM 4016 C C . PHE B 1 182 ? -19.099 -18.034 -15.368 1 94.67 182 PHE B C 1
ATOM 4018 O O . PHE B 1 182 ? -19.355 -19.23 -15.524 1 94.67 182 PHE B O 1
ATOM 4025 N N . LEU B 1 183 ? -19.148 -17.429 -14.171 1 93.43 183 LEU B N 1
ATOM 4026 C CA . LEU B 1 183 ? -19.455 -18.158 -12.946 1 93.43 183 LEU B CA 1
ATOM 4027 C C . LEU B 1 183 ? -20.89 -18.676 -12.967 1 93.43 183 LEU B C 1
ATOM 4029 O O . LEU B 1 183 ? -21.156 -19.798 -12.531 1 93.43 183 LEU B O 1
ATOM 4033 N N . GLN B 1 184 ? -21.781 -17.892 -13.434 1 92.48 184 GLN B N 1
ATOM 4034 C CA . GLN B 1 184 ? -23.169 -18.331 -13.53 1 92.48 184 GLN B CA 1
ATOM 4035 C C . GLN B 1 184 ? -23.298 -19.555 -14.431 1 92.48 184 GLN B C 1
ATOM 4037 O O . GLN B 1 184 ? -23.998 -20.512 -14.092 1 92.48 184 GLN B O 1
ATOM 4042 N N . ASP B 1 185 ? -22.613 -19.447 -15.566 1 94.07 185 ASP B N 1
ATOM 4043 C CA . ASP B 1 185 ? -22.623 -20.577 -16.49 1 94.07 185 ASP B CA 1
ATOM 4044 C C . ASP B 1 185 ? -22.029 -21.824 -15.839 1 94.07 185 ASP B C 1
ATOM 4046 O O . ASP B 1 185 ? -22.61 -22.908 -15.919 1 94.07 185 ASP B O 1
ATOM 4050 N N . LEU B 1 186 ? -20.93 -21.71 -15.191 1 92.34 186 LEU B N 1
ATOM 4051 C CA . LEU B 1 186 ? -20.244 -22.82 -14.537 1 92.34 186 LEU B CA 1
ATOM 4052 C C . LEU B 1 186 ? -21.114 -23.426 -13.441 1 92.34 186 LEU B C 1
ATOM 4054 O O . LEU B 1 186 ? -21.263 -24.648 -13.365 1 92.34 186 LEU B O 1
ATOM 4058 N N . LEU B 1 187 ? -21.72 -22.604 -12.642 1 89.8 187 LEU B N 1
ATOM 4059 C CA . LEU B 1 187 ? -22.487 -23.064 -11.489 1 89.8 187 LEU B CA 1
ATOM 4060 C C . LEU B 1 187 ? -23.808 -23.686 -11.928 1 89.8 187 LEU B C 1
ATOM 4062 O O . LEU B 1 187 ? -24.328 -24.585 -11.263 1 89.8 187 LEU B O 1
ATOM 4066 N N . SER B 1 188 ? -24.326 -23.151 -13.026 1 90.47 188 SER B N 1
ATOM 4067 C CA . SER B 1 188 ? -25.527 -23.767 -13.58 1 90.47 188 SER B CA 1
ATOM 4068 C C . SER B 1 188 ? -25.26 -25.202 -14.021 1 90.47 188 SER B C 1
ATOM 4070 O O . SER B 1 188 ? -26.124 -26.07 -13.883 1 90.47 188 SER B O 1
ATOM 4072 N N . GLN B 1 189 ? -24.087 -25.415 -14.493 1 88.27 189 GLN B N 1
ATOM 4073 C CA . GLN B 1 189 ? -23.697 -26.748 -14.941 1 88.27 189 GLN B CA 1
ATOM 4074 C C . GLN B 1 189 ? -23.403 -27.663 -13.756 1 88.27 189 GLN B C 1
ATOM 4076 O O . GLN B 1 189 ? -23.384 -28.887 -13.9 1 88.27 189 GLN B O 1
ATOM 4081 N N . SER B 1 190 ? -23.252 -27.102 -12.586 1 86.72 190 SER B N 1
ATOM 4082 C CA . SER B 1 190 ? -22.885 -27.866 -11.397 1 86.72 190 SER B CA 1
ATOM 4083 C C . SER B 1 190 ? -24.096 -28.115 -10.504 1 86.72 190 SER B C 1
ATOM 4085 O O . SER B 1 190 ? -23.952 -28.557 -9.363 1 86.72 190 SER B O 1
ATOM 4087 N N . LYS B 1 191 ? -25.184 -27.803 -11.01 1 87.15 191 LYS B N 1
ATOM 4088 C CA . LYS B 1 191 ? -26.393 -28.014 -10.221 1 87.15 191 LYS B CA 1
ATOM 4089 C C . LYS B 1 191 ? -26.541 -29.48 -9.823 1 87.15 191 LYS B C 1
ATOM 4091 O O . LYS B 1 191 ? -26.414 -30.372 -10.664 1 87.15 191 LYS B O 1
ATOM 4096 N N . GLY B 1 192 ? -26.788 -29.737 -8.538 1 88.16 192 GLY B N 1
ATOM 4097 C CA . GLY B 1 192 ? -26.991 -31.086 -8.033 1 88.16 192 GLY B CA 1
ATOM 4098 C C . GLY B 1 192 ? -25.693 -31.829 -7.777 1 88.16 192 GLY B C 1
ATOM 4099 O O . GLY B 1 192 ? -25.705 -33.019 -7.459 1 88.16 192 GLY B O 1
ATOM 4100 N N . LEU B 1 193 ? -24.585 -31.222 -8.037 1 93.27 193 LEU B N 1
ATOM 4101 C CA . LEU B 1 193 ? -23.276 -31.822 -7.802 1 93.27 193 LEU B CA 1
ATOM 4102 C C . LEU B 1 193 ? -22.627 -31.238 -6.552 1 93.27 193 LEU B C 1
ATOM 4104 O O . LEU B 1 193 ? -22.872 -30.08 -6.203 1 93.27 193 LEU B O 1
ATOM 4108 N N . GLN B 1 194 ? -21.851 -32.073 -5.929 1 93.46 194 GLN B N 1
ATOM 4109 C CA . GLN B 1 194 ? -21.074 -31.599 -4.788 1 93.46 194 GLN B CA 1
ATOM 4110 C C . GLN B 1 194 ? -19.895 -30.744 -5.243 1 93.46 194 GLN B C 1
ATOM 4112 O O . GLN B 1 194 ? -18.95 -31.252 -5.85 1 93.46 194 GLN B O 1
ATOM 4117 N N . LEU B 1 195 ? -19.96 -29.495 -4.916 1 93 195 LEU B N 1
ATOM 4118 C CA . LEU B 1 195 ? -18.953 -28.538 -5.362 1 93 195 LEU B CA 1
ATOM 4119 C C . LEU B 1 195 ? -18.029 -28.147 -4.214 1 93 195 LEU B C 1
ATOM 4121 O O . LEU B 1 195 ? -18.496 -27.74 -3.147 1 93 195 LEU B O 1
ATOM 4125 N N . GLY B 1 196 ? -16.748 -28.368 -4.414 1 92.36 196 GLY B N 1
ATOM 4126 C CA . GLY B 1 196 ? -15.753 -27.803 -3.517 1 92.36 196 GLY B CA 1
ATOM 4127 C C . GLY B 1 196 ? -15.201 -26.475 -4 1 92.36 196 GLY B C 1
ATOM 4128 O O . GLY B 1 196 ? -14.668 -26.384 -5.108 1 92.36 196 GLY B O 1
ATOM 4129 N N . VAL B 1 197 ? -15.394 -25.414 -3.237 1 90.48 197 VAL B N 1
ATOM 4130 C CA . VAL B 1 197 ? -14.851 -24.094 -3.543 1 90.48 197 VAL B CA 1
ATOM 4131 C C . VAL B 1 197 ? -13.661 -23.802 -2.632 1 90.48 197 VAL B C 1
ATOM 4133 O O . VAL B 1 197 ? -13.809 -23.73 -1.41 1 90.48 197 VAL B O 1
ATOM 4136 N N . PHE B 1 198 ? -12.484 -23.67 -3.286 1 90.45 198 PHE B N 1
ATOM 4137 C CA . PHE B 1 198 ? -11.256 -23.404 -2.546 1 90.45 198 PHE B CA 1
ATOM 4138 C C . PHE B 1 198 ? -10.814 -21.957 -2.731 1 90.45 198 PHE B C 1
ATOM 4140 O O . PHE B 1 198 ? -10.654 -21.491 -3.861 1 90.45 198 PHE B O 1
ATOM 4147 N N . CYS B 1 199 ? -10.616 -21.213 -1.677 1 86.47 199 CYS B N 1
ATOM 4148 C CA . CYS B 1 199 ? -10.206 -19.814 -1.734 1 86.47 199 CYS B CA 1
ATOM 4149 C C . CYS B 1 199 ? -9.364 -19.443 -0.519 1 86.47 199 CYS B C 1
ATOM 4151 O O . CYS B 1 199 ? -9.179 -20.258 0.386 1 86.47 199 CYS B O 1
ATOM 4153 N N . ASP B 1 200 ? -8.427 -18.365 -0.609 1 71.17 200 ASP B N 1
ATOM 4154 C CA . ASP B 1 200 ? -7.704 -17.854 0.551 1 71.17 200 ASP B CA 1
ATOM 4155 C C . ASP B 1 200 ? -8.656 -17.193 1.545 1 71.17 200 ASP B C 1
ATOM 4157 O O . ASP B 1 200 ? -9.336 -16.221 1.209 1 71.17 200 ASP B O 1
ATOM 4161 N N . PRO B 1 201 ? -8.833 -17.906 2.758 1 53.34 201 PRO B N 1
ATOM 4162 C CA . PRO B 1 201 ? -9.785 -17.374 3.736 1 53.34 201 PRO B CA 1
ATOM 4163 C C . PRO B 1 201 ? -9.388 -15.993 4.255 1 53.34 201 PRO B C 1
ATOM 4165 O O . PRO B 1 201 ? -10.239 -15.245 4.742 1 53.34 201 PRO B O 1
ATOM 4168 N N . SER B 1 202 ? -7.999 -15.955 4.7 1 49.58 202 SER B N 1
ATOM 4169 C CA . SER B 1 202 ? -7.606 -14.772 5.459 1 49.58 202 SER B CA 1
ATOM 4170 C C . SER B 1 202 ? -8.297 -13.521 4.929 1 49.58 202 SER B C 1
ATOM 4172 O O . SER B 1 202 ? -8.32 -12.487 5.6 1 49.58 202 SER B O 1
ATOM 4174 N N . ARG B 1 203 ? -8.42 -13.509 3.658 1 45.74 203 ARG B N 1
ATOM 4175 C CA . ARG B 1 203 ? -9.162 -12.371 3.126 1 45.74 203 ARG B CA 1
ATOM 4176 C C . ARG B 1 203 ? -10.662 -12.549 3.336 1 45.74 203 ARG B C 1
ATOM 4178 O O . ARG B 1 203 ? -11.303 -13.334 2.634 1 45.74 203 ARG B O 1
ATOM 4185 N N . SER B 1 204 ? -10.917 -12.787 4.606 1 41.95 204 SER B N 1
ATOM 4186 C CA . SER B 1 204 ? -12.346 -12.935 4.863 1 41.95 204 SER B CA 1
ATOM 4187 C C . SER B 1 204 ? -13.177 -12.332 3.735 1 41.95 204 SER B C 1
ATOM 4189 O O . SER B 1 204 ? -13.422 -11.124 3.715 1 41.95 204 SER B O 1
ATOM 4191 N N . TRP B 1 205 ? -12.927 -12.51 2.61 1 40.9 205 TRP B N 1
ATOM 4192 C CA . TRP B 1 205 ? -13.731 -12.176 1.439 1 40.9 205 TRP B CA 1
ATOM 4193 C C . TRP B 1 205 ? -15.219 -12.327 1.739 1 40.9 205 TRP B C 1
ATOM 4195 O O . TRP B 1 205 ? -16.035 -11.523 1.284 1 40.9 205 TRP B O 1
ATOM 4205 N N . LEU B 1 206 ? -15.542 -13.567 2.167 1 36.81 206 LEU B N 1
ATOM 4206 C CA . LEU B 1 206 ? -16.96 -13.849 2.361 1 36.81 206 LEU B CA 1
ATOM 4207 C C . LEU B 1 206 ? -17.487 -13.153 3.611 1 36.81 206 LEU B C 1
ATOM 4209 O O . LEU B 1 206 ? -18.681 -12.861 3.708 1 36.81 206 LEU B O 1
ATOM 4213 N N . THR B 1 207 ? -16.76 -13.253 4.754 1 32.98 207 THR B N 1
ATOM 4214 C CA . THR B 1 207 ? -17.271 -12.593 5.95 1 32.98 207 THR B CA 1
ATOM 4215 C C . THR B 1 207 ? -16.589 -11.244 6.156 1 32.98 207 THR B C 1
ATOM 4217 O O . THR B 1 207 ? -15.443 -11.052 5.743 1 32.98 207 THR B O 1
ATOM 4220 N N . ASN B 1 208 ? -17.176 -10.055 6.168 1 35.09 208 ASN B N 1
ATOM 4221 C CA . ASN B 1 208 ? -16.934 -8.629 6.361 1 35.09 208 ASN B CA 1
ATOM 4222 C C . ASN B 1 208 ? -15.772 -8.382 7.319 1 35.09 208 ASN B C 1
ATOM 4224 O O . ASN B 1 208 ? -15.596 -7.267 7.813 1 35.09 208 ASN B O 1
ATOM 4228 N N . ALA B 1 209 ? -15.315 -9.356 8.09 1 33.29 209 ALA B N 1
ATOM 4229 C CA . ALA B 1 209 ? -14.554 -8.967 9.274 1 33.29 209 ALA B CA 1
ATOM 4230 C C . ALA B 1 209 ? -13.277 -8.227 8.887 1 33.29 209 ALA B C 1
ATOM 4232 O O . ALA B 1 209 ? -12.852 -7.303 9.585 1 33.29 209 ALA B O 1
ATOM 4233 N N . TYR B 1 210 ? -12.217 -8.942 8.537 1 34.23 210 TYR B N 1
ATOM 4234 C CA . TYR B 1 210 ? -11 -8.162 8.347 1 34.23 210 TYR B CA 1
ATOM 4235 C C . TYR B 1 210 ? -11.164 -7.164 7.206 1 34.23 210 TYR B C 1
ATOM 4237 O O . TYR B 1 210 ? -11.532 -7.542 6.092 1 34.23 210 TYR B O 1
ATOM 4245 N N . SER B 1 211 ? -11.773 -6.038 7.406 1 38.19 211 SER B N 1
ATOM 4246 C CA . SER B 1 211 ? -11.745 -4.813 6.614 1 38.19 211 SER B CA 1
ATOM 4247 C C . SER B 1 211 ? -10.526 -4.774 5.699 1 38.19 211 SER B C 1
ATOM 4249 O O . SER B 1 211 ? -9.682 -3.883 5.819 1 38.19 211 SER B O 1
ATOM 4251 N N . HIS B 1 212 ? -9.702 -5.748 5.82 1 37.71 212 HIS B N 1
ATOM 4252 C CA . HIS B 1 212 ? -8.561 -5.522 4.94 1 37.71 212 HIS B CA 1
ATOM 4253 C C . HIS B 1 212 ? -9 -4.916 3.612 1 37.71 212 HIS B C 1
ATOM 4255 O O . HIS B 1 212 ? -10.17 -5.016 3.236 1 37.71 212 HIS B O 1
ATOM 4261 N N . ASP B 1 213 ? -8.023 -4.535 2.831 1 41.06 213 ASP B N 1
ATOM 4262 C CA . ASP B 1 213 ? -7.98 -3.882 1.527 1 41.06 213 ASP B CA 1
ATOM 4263 C C . ASP B 1 213 ? -9.126 -4.358 0.636 1 41.06 213 ASP B C 1
ATOM 4265 O O . ASP B 1 213 ? -9.747 -5.386 0.912 1 41.06 213 ASP B O 1
ATOM 4269 N N . SER B 1 214 ? -9.439 -3.71 -0.461 1 43.07 214 SER B N 1
ATOM 4270 C CA . SER B 1 214 ? -10.279 -3.778 -1.652 1 43.07 214 SER B CA 1
ATOM 4271 C C . SER B 1 214 ? -10.441 -5.216 -2.132 1 43.07 214 SER B C 1
ATOM 4273 O O . SER B 1 214 ? -9.474 -5.843 -2.569 1 43.07 214 SER B O 1
ATOM 4275 N N . SER B 1 215 ? -11.204 -6.051 -1.275 1 49.11 215 SER B N 1
ATOM 4276 C CA . SER B 1 215 ? -11.476 -7.225 -2.099 1 49.11 215 SER B CA 1
ATOM 4277 C C . SER B 1 215 ? -11.687 -6.838 -3.559 1 49.11 215 SER B C 1
ATOM 4279 O O . SER B 1 215 ? -12.443 -5.91 -3.857 1 49.11 215 SER B O 1
ATOM 4281 N N . PRO B 1 216 ? -10.808 -7.307 -4.406 1 54.89 216 PRO B N 1
ATOM 4282 C CA . PRO B 1 216 ? -11.102 -7.042 -5.816 1 54.89 216 PRO B CA 1
ATOM 4283 C C . PRO B 1 216 ? -12.563 -7.307 -6.174 1 54.89 216 PRO B C 1
ATOM 4285 O O . PRO B 1 216 ? -13.213 -8.148 -5.547 1 54.89 216 PRO B O 1
ATOM 4288 N N . ALA B 1 217 ? -13.292 -6.301 -6.614 1 59.77 217 ALA B N 1
ATOM 4289 C CA . ALA B 1 217 ? -14.626 -6.459 -7.187 1 59.77 217 ALA B CA 1
ATOM 4290 C C . ALA B 1 217 ? -14.86 -7.897 -7.643 1 59.77 217 ALA B C 1
ATOM 4292 O O . ALA B 1 217 ? -15.977 -8.412 -7.545 1 59.77 217 ALA B O 1
ATOM 4293 N N . THR B 1 218 ? -13.788 -8.556 -7.778 1 69.32 218 THR B N 1
ATOM 4294 C CA . THR B 1 218 ? -13.856 -9.919 -8.294 1 69.32 218 THR B CA 1
ATOM 4295 C C . THR B 1 218 ? -14.326 -10.884 -7.209 1 69.32 218 THR B C 1
ATOM 4297 O O . THR B 1 218 ? -15.064 -11.83 -7.491 1 69.32 218 THR B O 1
ATOM 4300 N N . PHE B 1 219 ? -14.05 -10.527 -5.998 1 68.02 219 PHE B N 1
ATOM 4301 C CA . PHE B 1 219 ? -14.413 -11.447 -4.926 1 68.02 219 PHE B CA 1
ATOM 4302 C C . PHE B 1 219 ? -15.88 -11.283 -4.546 1 68.02 219 PHE B C 1
ATOM 4304 O O . PHE B 1 219 ? -16.542 -12.253 -4.174 1 68.02 219 PHE B O 1
ATOM 4311 N N . SER B 1 220 ? -16.256 -10.078 -4.643 1 71.93 220 SER B N 1
ATOM 4312 C CA . SER B 1 220 ? -17.679 -9.868 -4.397 1 71.93 220 SER B CA 1
ATOM 4313 C C . SER B 1 220 ? -18.532 -10.651 -5.389 1 71.93 220 SER B C 1
ATOM 4315 O O . SER B 1 220 ? -19.538 -11.255 -5.009 1 71.93 220 SER B O 1
ATOM 4317 N N . VAL B 1 221 ? -18.11 -10.681 -6.58 1 78.15 221 VAL B N 1
ATOM 4318 C CA . VAL B 1 221 ? -18.819 -11.416 -7.622 1 78.15 221 VAL B CA 1
ATOM 4319 C C . VAL B 1 221 ? -18.778 -12.912 -7.319 1 78.15 221 VAL B C 1
ATOM 4321 O O . VAL B 1 221 ? -19.796 -13.601 -7.422 1 78.15 221 VAL B O 1
ATOM 4324 N N . LEU B 1 222 ? -17.627 -13.376 -6.921 1 80.3 222 LEU B N 1
ATOM 4325 C CA . LEU B 1 222 ? -17.447 -14.785 -6.586 1 80.3 222 LEU B CA 1
ATOM 4326 C C . LEU B 1 222 ? -18.332 -15.181 -5.409 1 80.3 222 LEU B C 1
ATOM 4328 O O . LEU B 1 222 ? -19.015 -16.206 -5.459 1 80.3 222 LEU B O 1
ATOM 4332 N N . GLU B 1 223 ? -18.299 -14.36 -4.398 1 77.88 223 GLU B N 1
ATOM 4333 C CA . GLU B 1 223 ? -19.095 -14.625 -3.204 1 77.88 223 GLU B CA 1
ATOM 4334 C C . GLU B 1 223 ? -20.585 -14.668 -3.533 1 77.88 223 GLU B C 1
ATOM 4336 O O . GLU B 1 223 ? -21.29 -15.592 -3.122 1 77.88 223 GLU B O 1
ATOM 4341 N N . ASP B 1 224 ? -21.015 -13.756 -4.242 1 81.56 224 ASP B N 1
ATOM 4342 C CA . ASP B 1 224 ? -22.426 -13.673 -4.61 1 81.56 224 ASP B CA 1
ATOM 4343 C C . ASP B 1 224 ? -22.86 -14.904 -5.401 1 81.56 224 ASP B C 1
ATOM 4345 O O . ASP B 1 224 ? -23.926 -15.468 -5.146 1 81.56 224 ASP B O 1
ATOM 4349 N N . CYS B 1 225 ? -22.076 -15.295 -6.272 1 82.91 225 CYS B N 1
ATOM 4350 C CA . CYS B 1 225 ? -22.414 -16.423 -7.134 1 82.91 225 CYS B CA 1
ATOM 4351 C C . CYS B 1 225 ? -22.407 -17.73 -6.349 1 82.91 225 CYS B C 1
ATOM 4353 O O . CYS B 1 225 ? -23.303 -18.56 -6.509 1 82.91 225 CYS B O 1
ATOM 4355 N N . VAL B 1 226 ? -21.445 -17.909 -5.434 1 82.33 226 VAL B N 1
ATOM 4356 C CA . VAL B 1 226 ? -21.3 -19.145 -4.672 1 82.33 226 VAL B CA 1
ATOM 4357 C C . VAL B 1 226 ? -22.394 -19.23 -3.61 1 82.33 226 VAL B C 1
ATOM 4359 O O . VAL B 1 226 ? -22.941 -20.306 -3.358 1 82.33 226 VAL B O 1
ATOM 4362 N N . MET B 1 227 ? -22.706 -18.085 -3.033 1 79.6 227 MET B N 1
ATOM 4363 C CA . MET B 1 227 ? -23.689 -18.046 -1.953 1 79.6 227 MET B CA 1
ATOM 4364 C C . MET B 1 227 ? -25.091 -18.325 -2.483 1 79.6 227 MET B C 1
ATOM 4366 O O . MET B 1 227 ? -25.993 -18.665 -1.716 1 79.6 227 MET B O 1
ATOM 4370 N N . GLN B 1 228 ? -25.278 -18.184 -3.679 1 83.52 228 GLN B N 1
ATOM 4371 C CA . GLN B 1 228 ? -26.575 -18.471 -4.283 1 83.52 228 GLN B CA 1
ATOM 4372 C C . GLN B 1 228 ? -26.812 -19.974 -4.389 1 83.52 228 GLN B C 1
ATOM 4374 O O . GLN B 1 228 ? -27.943 -20.416 -4.604 1 83.52 228 GLN B O 1
ATOM 4379 N N . ARG B 1 229 ? -25.833 -20.751 -4.147 1 86.43 229 ARG B N 1
ATOM 4380 C CA . ARG B 1 229 ? -25.968 -22.204 -4.175 1 86.43 229 ARG B CA 1
ATOM 4381 C C . ARG B 1 229 ? -26.403 -22.74 -2.815 1 86.43 229 ARG B C 1
ATOM 4383 O O . ARG B 1 229 ? -26.054 -22.172 -1.778 1 86.43 229 ARG B O 1
ATOM 4390 N N . PRO B 1 230 ? -27.14 -23.84 -2.933 1 84.14 230 PRO B N 1
ATOM 4391 C CA . PRO B 1 230 ? -27.505 -24.449 -1.652 1 84.14 230 PRO B CA 1
ATOM 4392 C C . PRO B 1 230 ? -26.289 -24.9 -0.845 1 84.14 230 PRO B C 1
ATOM 4394 O O . PRO B 1 230 ? -25.376 -25.523 -1.394 1 84.14 230 PRO B O 1
ATOM 4397 N N . LYS B 1 231 ? -26.246 -24.618 0.402 1 82.67 231 LYS B N 1
ATOM 4398 C CA . LYS B 1 231 ? -25.115 -24.866 1.292 1 82.67 231 LYS B CA 1
ATOM 4399 C C . LYS B 1 231 ? -24.795 -26.355 1.372 1 82.67 231 LYS B C 1
ATOM 4401 O O . LYS B 1 231 ? -23.637 -26.738 1.549 1 82.67 231 LYS B O 1
ATOM 4406 N N . ASN B 1 232 ? -25.84 -27.171 1.193 1 87.38 232 ASN B N 1
ATOM 4407 C CA . ASN B 1 232 ? -25.65 -28.612 1.324 1 87.38 232 ASN B CA 1
ATOM 4408 C C . ASN B 1 232 ? -24.883 -29.187 0.137 1 87.38 232 ASN B C 1
ATOM 4410 O O . ASN B 1 232 ? -24.401 -30.32 0.194 1 87.38 232 ASN B O 1
ATOM 4414 N N . TRP B 1 233 ? -24.81 -28.446 -0.935 1 89.48 233 TRP B N 1
ATOM 4415 C CA . TRP B 1 233 ? -24.157 -28.939 -2.143 1 89.48 233 TRP B CA 1
ATOM 4416 C C . TRP B 1 233 ? -22.846 -28.201 -2.394 1 89.48 233 TRP B C 1
ATOM 4418 O O . TRP B 1 233 ? -22.22 -28.374 -3.442 1 89.48 233 TRP B O 1
ATOM 4428 N N . THR B 1 234 ? -22.46 -27.358 -1.469 1 89.12 234 THR B N 1
ATOM 4429 C CA . THR B 1 234 ? -21.26 -26.549 -1.656 1 89.12 234 THR B CA 1
ATOM 4430 C C . THR B 1 234 ? -20.415 -26.534 -0.386 1 89.12 234 THR B C 1
ATOM 4432 O O . THR B 1 234 ? -20.934 -26.304 0.709 1 89.12 234 THR B O 1
ATOM 4435 N N . THR B 1 235 ? -19.198 -26.86 -0.516 1 87.35 235 THR B N 1
ATOM 4436 C CA . THR B 1 235 ? -18.237 -26.751 0.576 1 87.35 235 THR B CA 1
ATOM 4437 C C . THR B 1 235 ? -17.174 -25.704 0.258 1 87.35 235 THR B C 1
ATOM 4439 O O . THR B 1 235 ? -16.52 -25.773 -0.785 1 87.35 235 THR B O 1
ATOM 4442 N N . VAL B 1 236 ? -17.064 -24.718 1.088 1 85.11 236 VAL B N 1
ATOM 4443 C CA . VAL B 1 236 ? -16.035 -23.693 0.946 1 85.11 236 VAL B CA 1
ATOM 4444 C C . VAL B 1 236 ? -14.885 -23.98 1.909 1 85.11 236 VAL B C 1
ATOM 4446 O O . VAL B 1 236 ? -15.105 -24.184 3.105 1 85.11 236 VAL B O 1
ATOM 4449 N N . THR B 1 237 ? -13.708 -24.078 1.413 1 84.71 237 THR B N 1
ATOM 4450 C CA . THR B 1 237 ? -12.561 -24.385 2.26 1 84.71 237 THR B CA 1
ATOM 4451 C C . THR B 1 237 ? -11.335 -23.593 1.818 1 84.71 237 THR B C 1
ATOM 4453 O O . THR B 1 237 ? -11.364 -22.917 0.788 1 84.71 237 THR B O 1
ATOM 4456 N N . SER B 1 238 ? -10.229 -23.637 2.565 1 85.62 238 SER B N 1
ATOM 4457 C CA . SER B 1 238 ? -9.023 -22.853 2.316 1 85.62 238 SER B CA 1
ATOM 4458 C C . SER B 1 238 ? -8.151 -23.505 1.248 1 85.62 238 SER B C 1
ATOM 4460 O O . SER B 1 238 ? -7.97 -24.725 1.247 1 85.62 238 SER B O 1
ATOM 4462 N N . LEU B 1 239 ? -7.714 -22.694 0.371 1 90.84 239 LEU B N 1
ATOM 4463 C CA . LEU B 1 239 ? -6.779 -23.106 -0.669 1 90.84 239 LEU B CA 1
ATOM 4464 C C . LEU B 1 239 ? -5.339 -23.001 -0.178 1 90.84 239 LEU B C 1
ATOM 4466 O O . LEU B 1 239 ? -4.444 -23.656 -0.72 1 90.84 239 LEU B O 1
ATOM 4470 N N . ASN B 1 240 ? -5.095 -22.221 0.822 1 87.23 240 ASN B N 1
ATOM 4471 C CA . ASN B 1 240 ? -3.754 -21.861 1.269 1 87.23 240 ASN B CA 1
ATOM 4472 C C . ASN B 1 240 ? -2.954 -23.09 1.689 1 87.23 240 ASN B C 1
ATOM 4474 O O . ASN B 1 240 ? -1.777 -23.216 1.347 1 87.23 240 ASN B O 1
ATOM 4478 N N . GLN B 1 241 ? -3.568 -23.938 2.379 1 86.79 241 GLN B N 1
ATOM 4479 C CA . GLN B 1 241 ? -2.857 -25.113 2.875 1 86.79 241 GLN B CA 1
ATOM 4480 C C . GLN B 1 241 ? -2.344 -25.972 1.723 1 86.79 241 GLN B C 1
ATOM 4482 O O . GLN B 1 241 ? -1.239 -26.514 1.791 1 86.79 241 GLN B O 1
ATOM 4487 N N . HIS B 1 242 ? -3.132 -26.159 0.689 1 93.25 242 HIS B N 1
ATOM 4488 C CA . HIS B 1 242 ? -2.75 -26.974 -0.458 1 93.25 242 HIS B CA 1
ATOM 4489 C C . HIS B 1 242 ? -1.604 -26.333 -1.233 1 93.25 242 HIS B C 1
ATOM 4491 O O . HIS B 1 242 ? -0.69 -27.026 -1.684 1 93.25 242 HIS B O 1
ATOM 4497 N N . ILE B 1 243 ? -1.65 -25.016 -1.367 1 94.47 243 ILE B N 1
ATOM 4498 C CA . ILE B 1 243 ? -0.572 -24.318 -2.059 1 94.47 243 ILE B CA 1
ATOM 4499 C C . ILE B 1 243 ? 0.715 -24.419 -1.245 1 94.47 243 ILE B C 1
ATOM 4501 O O . ILE B 1 243 ? 1.793 -24.647 -1.801 1 94.47 243 ILE B O 1
ATOM 4505 N N . GLN B 1 244 ? 0.609 -24.246 0.072 1 91.72 244 GLN B N 1
ATOM 4506 C CA . GLN B 1 244 ? 1.782 -24.372 0.931 1 91.72 244 GLN B CA 1
ATOM 4507 C C . GLN B 1 244 ? 2.393 -25.766 0.826 1 91.72 244 GLN B C 1
ATOM 4509 O O . GLN B 1 244 ? 3.616 -25.911 0.767 1 91.72 244 GLN B O 1
ATOM 4514 N N . GLU B 1 245 ? 1.538 -26.727 0.806 1 93.31 245 GLU B N 1
ATOM 4515 C CA . GLU B 1 245 ? 2.025 -28.096 0.666 1 93.31 245 GLU B CA 1
ATOM 4516 C C . GLU B 1 245 ? 2.747 -28.291 -0.664 1 93.31 245 GLU B C 1
ATOM 4518 O O . GLU B 1 245 ? 3.794 -28.94 -0.719 1 93.31 245 GLU B O 1
ATOM 4523 N N . ALA B 1 246 ? 2.196 -27.748 -1.723 1 94.92 246 ALA B N 1
ATOM 4524 C CA . ALA B 1 246 ? 2.812 -27.852 -3.044 1 94.92 246 ALA B CA 1
ATOM 4525 C C . ALA B 1 246 ? 4.173 -27.163 -3.071 1 94.92 246 ALA B C 1
ATOM 4527 O O . ALA B 1 246 ? 5.051 -27.538 -3.852 1 94.92 246 ALA B O 1
ATOM 4528 N N . ARG B 1 247 ? 4.364 -26.181 -2.145 1 93.33 247 ARG B N 1
ATOM 4529 C CA . ARG B 1 247 ? 5.552 -25.333 -2.15 1 93.33 247 ARG B CA 1
ATOM 4530 C C . ARG B 1 247 ? 6.658 -25.936 -1.29 1 93.33 247 ARG B C 1
ATOM 4532 O O . ARG B 1 247 ? 7.802 -25.48 -1.331 1 93.33 247 ARG B O 1
ATOM 4539 N N . VAL B 1 248 ? 6.35 -26.902 -0.529 1 92.25 248 VAL B N 1
ATOM 4540 C CA . VAL B 1 248 ? 7.285 -27.424 0.462 1 92.25 248 VAL B CA 1
ATOM 4541 C C . VAL B 1 248 ? 8.531 -27.963 -0.236 1 92.25 248 VAL B C 1
ATOM 4543 O O . VAL B 1 248 ? 9.655 -27.72 0.211 1 92.25 248 VAL B O 1
ATOM 4546 N N . ILE B 1 249 ? 8.326 -28.717 -1.303 1 92.41 249 ILE B N 1
ATOM 4547 C CA . ILE B 1 249 ? 9.458 -29.228 -2.068 1 92.41 249 ILE B CA 1
ATOM 4548 C C . ILE B 1 249 ? 9.691 -28.349 -3.294 1 92.41 249 ILE B C 1
ATOM 4550 O O . ILE B 1 249 ? 8.864 -28.315 -4.208 1 92.41 249 ILE B O 1
ATOM 4554 N N . LYS B 1 250 ? 10.793 -27.712 -3.278 1 92.76 250 LYS B N 1
ATOM 4555 C CA . LYS B 1 250 ? 11.111 -26.785 -4.36 1 92.76 250 LYS B CA 1
ATOM 4556 C C . LYS B 1 250 ? 11.566 -27.534 -5.61 1 92.76 250 LYS B C 1
ATOM 4558 O O . LYS B 1 250 ? 12.265 -28.545 -5.514 1 92.76 250 LYS B O 1
ATOM 4563 N N . SER B 1 251 ? 11.17 -27.031 -6.748 1 93.88 251 SER B N 1
ATOM 4564 C CA . SER B 1 251 ? 11.742 -27.526 -7.996 1 93.88 251 SER B CA 1
ATOM 4565 C C . SER B 1 251 ? 13.212 -27.142 -8.121 1 93.88 251 SER B C 1
ATOM 4567 O O . SER B 1 251 ? 13.702 -26.29 -7.377 1 93.88 251 SER B O 1
ATOM 4569 N N . GLN B 1 252 ? 13.852 -27.795 -9.024 1 93.95 252 GLN B N 1
ATOM 4570 C CA . GLN B 1 252 ? 15.251 -27.459 -9.269 1 93.95 252 GLN B CA 1
ATOM 4571 C C . GLN B 1 252 ? 15.396 -26.009 -9.723 1 93.95 252 GLN B C 1
ATOM 4573 O O . GLN B 1 252 ? 16.301 -25.301 -9.276 1 93.95 252 GLN B O 1
ATOM 4578 N N . THR B 1 253 ? 14.522 -25.611 -10.591 1 92.9 253 THR B N 1
ATOM 4579 C CA . THR B 1 253 ? 14.564 -24.232 -11.067 1 92.9 253 THR B CA 1
ATOM 4580 C C . THR B 1 253 ? 14.365 -23.255 -9.911 1 92.9 253 THR B C 1
ATOM 4582 O O . THR B 1 253 ? 15.062 -22.243 -9.821 1 92.9 253 THR B O 1
ATOM 4585 N N . GLU B 1 254 ? 13.438 -23.506 -9.046 1 91.13 254 GLU B N 1
ATOM 4586 C CA . GLU B 1 254 ? 13.199 -22.666 -7.876 1 91.13 254 GLU B CA 1
ATOM 4587 C C . GLU B 1 254 ? 14.428 -22.615 -6.972 1 91.13 254 GLU B C 1
ATOM 4589 O O . GLU B 1 254 ? 14.804 -21.546 -6.488 1 91.13 254 GLU B O 1
ATOM 4594 N N . ALA B 1 255 ? 14.99 -23.734 -6.756 1 92.33 255 ALA B N 1
ATOM 4595 C CA . ALA B 1 255 ? 16.184 -23.809 -5.918 1 92.33 255 ALA B CA 1
ATOM 4596 C C . ALA B 1 255 ? 17.315 -22.965 -6.5 1 92.33 255 ALA B C 1
ATOM 4598 O O . ALA B 1 255 ? 18.028 -22.279 -5.764 1 92.33 255 ALA B O 1
ATOM 4599 N N . ASP B 1 256 ? 17.449 -23.056 -7.761 1 91.82 256 ASP B N 1
ATOM 4600 C CA . ASP B 1 256 ? 18.495 -22.284 -8.425 1 91.82 256 ASP B CA 1
ATOM 4601 C C . ASP B 1 256 ? 18.262 -20.785 -8.254 1 91.82 256 ASP B C 1
ATOM 4603 O O . ASP B 1 256 ? 19.2 -20.033 -7.983 1 91.82 256 ASP B O 1
ATOM 4607 N N . VAL B 1 257 ? 17.07 -20.357 -8.416 1 90.15 257 VAL B N 1
ATOM 4608 C CA . VAL B 1 257 ? 16.722 -18.949 -8.252 1 90.15 257 VAL B CA 1
ATOM 4609 C C . VAL B 1 257 ? 16.958 -18.524 -6.804 1 90.15 257 VAL B C 1
ATOM 4611 O O . VAL B 1 257 ? 17.484 -17.439 -6.548 1 90.15 257 VAL B O 1
ATOM 4614 N N . MET B 1 258 ? 16.59 -19.371 -5.887 1 89.01 258 MET B N 1
ATOM 4615 C CA . MET B 1 258 ? 16.759 -19.062 -4.47 1 89.01 258 MET B CA 1
ATOM 4616 C C . MET B 1 258 ? 18.237 -18.956 -4.108 1 89.01 258 MET B C 1
ATOM 4618 O O . MET B 1 258 ? 18.628 -18.09 -3.323 1 89.01 258 MET B O 1
ATOM 4622 N N . ARG B 1 259 ? 19.024 -19.823 -4.64 1 90.63 259 ARG B N 1
ATOM 4623 C CA . ARG B 1 259 ? 20.464 -19.756 -4.414 1 90.63 259 ARG B CA 1
ATOM 4624 C C . ARG B 1 259 ? 21.046 -18.462 -4.973 1 90.63 259 ARG B C 1
ATOM 4626 O O . ARG B 1 259 ? 21.889 -17.827 -4.334 1 90.63 259 ARG B O 1
ATOM 4633 N N . TYR B 1 260 ? 20.554 -18.163 -6.139 1 89.31 260 TYR B N 1
ATOM 4634 C CA . TYR B 1 260 ? 20.988 -16.918 -6.762 1 89.31 260 TYR B CA 1
ATOM 4635 C C . TYR B 1 260 ? 20.614 -15.718 -5.901 1 89.31 260 TYR B C 1
ATOM 4637 O O . TYR B 1 260 ? 21.452 -14.854 -5.631 1 89.31 260 TYR B O 1
ATOM 4645 N N . ALA B 1 261 ? 19.406 -15.645 -5.444 1 87.66 261 ALA B N 1
ATOM 4646 C CA . ALA B 1 261 ? 18.932 -14.568 -4.578 1 87.66 261 ALA B CA 1
ATOM 4647 C C . ALA B 1 261 ? 19.748 -14.5 -3.291 1 87.66 261 ALA B C 1
ATOM 4649 O O . ALA B 1 261 ? 20.101 -13.413 -2.828 1 87.66 261 ALA B O 1
ATOM 4650 N N . SER B 1 262 ? 20.018 -15.653 -2.728 1 86.6 262 SER B N 1
ATOM 4651 C CA . SER B 1 262 ? 20.8 -15.721 -1.497 1 86.6 262 SER B CA 1
ATOM 4652 C C . SER B 1 262 ? 22.21 -15.18 -1.707 1 86.6 262 SER B C 1
ATOM 4654 O O . SER B 1 262 ? 22.769 -14.528 -0.823 1 86.6 262 SER B O 1
ATOM 4656 N N . SER B 1 263 ? 22.727 -15.473 -2.812 1 87.94 263 SER B N 1
ATOM 4657 C CA . SER B 1 263 ? 24.064 -14.974 -3.116 1 87.94 263 SER B CA 1
ATOM 4658 C C . SER B 1 263 ? 24.077 -13.452 -3.209 1 87.94 263 SER B C 1
ATOM 4660 O O . SER B 1 263 ? 25.016 -12.804 -2.741 1 87.94 263 SER B O 1
ATOM 4662 N N . ILE B 1 264 ? 23.048 -12.886 -3.836 1 88.17 264 ILE B N 1
ATOM 4663 C CA . ILE B 1 264 ? 22.909 -11.437 -3.935 1 88.17 264 ILE B CA 1
ATOM 4664 C C . ILE B 1 264 ? 22.791 -10.833 -2.538 1 88.17 264 ILE B C 1
ATOM 4666 O O . ILE B 1 264 ? 23.464 -9.849 -2.221 1 88.17 264 ILE B O 1
ATOM 4670 N N . ALA B 1 265 ? 21.967 -11.463 -1.743 1 82.5 265 ALA B N 1
ATOM 4671 C CA . ALA B 1 265 ? 21.769 -10.987 -0.377 1 82.5 265 ALA B CA 1
ATOM 4672 C C . ALA B 1 265 ? 23.067 -11.053 0.422 1 82.5 265 ALA B C 1
ATOM 4674 O O . ALA B 1 265 ? 23.397 -10.122 1.16 1 82.5 265 ALA B O 1
ATOM 4675 N N . ALA B 1 266 ? 23.769 -12.115 0.259 1 83.83 266 ALA B N 1
ATOM 4676 C CA . ALA B 1 266 ? 25.035 -12.289 0.966 1 83.83 266 ALA B CA 1
ATOM 4677 C C . ALA B 1 266 ? 26.029 -11.193 0.591 1 83.83 266 ALA B C 1
ATOM 4679 O O . ALA B 1 266 ? 26.729 -10.66 1.454 1 83.83 266 ALA B O 1
ATOM 4680 N N . MET B 1 267 ? 26.066 -10.867 -0.583 1 84.61 267 MET B N 1
ATOM 4681 C CA . MET B 1 267 ? 26.953 -9.805 -1.049 1 84.61 267 MET B CA 1
ATOM 4682 C C . MET B 1 267 ? 26.56 -8.462 -0.445 1 84.61 267 MET B C 1
ATOM 4684 O O . MET B 1 267 ? 27.422 -7.69 -0.021 1 84.61 267 MET B O 1
ATOM 4688 N N . ALA B 1 268 ? 25.281 -8.233 -0.467 1 82.41 268 ALA B N 1
ATOM 4689 C CA . ALA B 1 268 ? 24.78 -6.979 0.089 1 82.41 268 ALA B CA 1
ATOM 4690 C C . ALA B 1 268 ? 25.101 -6.872 1.578 1 82.41 268 ALA B C 1
ATOM 4692 O O . ALA B 1 268 ? 25.513 -5.812 2.056 1 82.41 268 ALA B O 1
ATOM 4693 N N . PHE B 1 269 ? 24.948 -7.947 2.249 1 79.36 269 PHE B N 1
ATOM 4694 C CA . PHE B 1 269 ? 25.218 -7.956 3.682 1 79.36 269 PHE B CA 1
ATOM 4695 C C . PHE B 1 269 ? 26.709 -7.794 3.953 1 79.36 269 PHE B C 1
ATOM 4697 O O . PHE B 1 269 ? 27.102 -7.104 4.896 1 79.36 269 PHE B O 1
ATOM 4704 N N . LYS B 1 270 ? 27.452 -8.45 3.221 1 78.49 270 LYS B N 1
ATOM 4705 C CA . LYS B 1 270 ? 28.897 -8.291 3.357 1 78.49 270 LYS B CA 1
ATOM 4706 C C . LYS B 1 270 ? 29.31 -6.833 3.175 1 78.49 270 LYS B C 1
ATOM 4708 O O . LYS B 1 270 ? 30.114 -6.309 3.948 1 78.49 270 LYS B O 1
ATOM 4713 N N . LYS B 1 271 ? 28.756 -6.243 2.195 1 79.39 271 LYS B N 1
ATOM 4714 C CA . LYS B 1 271 ? 29.041 -4.833 1.947 1 79.39 271 LYS B CA 1
ATOM 4715 C C . LYS B 1 271 ? 28.572 -3.964 3.111 1 79.39 271 LYS B C 1
ATOM 4717 O O . LYS B 1 271 ? 29.279 -3.046 3.531 1 79.39 271 LYS B O 1
ATOM 4722 N N . ALA B 1 272 ? 27.369 -4.225 3.551 1 73.03 272 ALA B N 1
ATOM 4723 C CA . ALA B 1 272 ? 26.843 -3.481 4.692 1 73.03 272 ALA B CA 1
ATOM 4724 C C . ALA B 1 272 ? 27.75 -3.631 5.911 1 73.03 272 ALA B C 1
ATOM 4726 O O . ALA B 1 272 ? 28.003 -2.659 6.627 1 73.03 272 ALA B O 1
ATOM 4727 N N . MET B 1 273 ? 28.202 -4.774 6.082 1 72.63 273 MET B N 1
ATOM 4728 C CA . MET B 1 273 ? 29.079 -5.039 7.219 1 72.63 273 MET B CA 1
ATOM 4729 C C . MET B 1 273 ? 30.393 -4.277 7.082 1 72.63 273 MET B C 1
ATOM 4731 O O . MET B 1 273 ? 30.91 -3.742 8.065 1 72.63 273 MET B O 1
ATOM 4735 N N . THR B 1 274 ? 30.819 -4.184 5.961 1 71.96 274 THR B N 1
ATOM 4736 C CA . THR B 1 274 ? 32.114 -3.558 5.722 1 71.96 274 THR B CA 1
ATOM 4737 C C . THR B 1 274 ? 31.991 -2.037 5.734 1 71.96 274 THR B C 1
ATOM 4739 O O . THR B 1 274 ? 32.895 -1.339 6.197 1 71.96 274 THR B O 1
ATOM 4742 N N . ASP B 1 275 ? 30.806 -1.606 5.319 1 70.47 275 ASP B N 1
ATOM 4743 C CA . ASP B 1 275 ? 30.702 -0.177 5.043 1 70.47 275 ASP B CA 1
ATOM 4744 C C . ASP B 1 275 ? 29.933 0.542 6.149 1 70.47 275 ASP B C 1
ATOM 4746 O O . ASP B 1 275 ? 29.856 1.772 6.161 1 70.47 275 ASP B O 1
ATOM 4750 N N . THR B 1 276 ? 29.349 -0.227 7.032 1 68.71 276 THR B N 1
ATOM 4751 C CA . THR B 1 276 ? 28.63 0.402 8.135 1 68.71 276 THR B CA 1
ATOM 4752 C C . THR B 1 276 ? 29.595 1.135 9.062 1 68.71 276 THR B C 1
ATOM 4754 O O . THR B 1 276 ? 30.645 0.6 9.423 1 68.71 276 THR B O 1
ATOM 4757 N N . GLU B 1 277 ? 29.301 2.386 9.257 1 64.24 277 GLU B N 1
ATOM 4758 C CA . GLU B 1 277 ? 30.118 3.215 10.138 1 64.24 277 GLU B CA 1
ATOM 4759 C C . GLU B 1 277 ? 29.271 3.856 11.234 1 64.24 277 GLU B C 1
ATOM 4761 O O . GLU B 1 277 ? 28.049 3.958 11.103 1 64.24 277 GLU B O 1
ATOM 4766 N N . ALA B 1 278 ? 30.008 4.286 12.267 1 64.14 278 ALA B N 1
ATOM 4767 C CA . ALA B 1 278 ? 29.325 5.01 13.336 1 64.14 278 ALA B CA 1
ATOM 4768 C C . ALA B 1 278 ? 28.653 6.271 12.801 1 64.14 278 ALA B C 1
ATOM 4770 O O . ALA B 1 278 ? 29.226 6.986 11.975 1 64.14 278 ALA B O 1
ATOM 4771 N N . GLY B 1 279 ? 27.394 6.426 13.199 1 63.06 279 GLY B N 1
ATOM 4772 C CA . GLY B 1 279 ? 26.665 7.612 12.778 1 63.06 279 GLY B CA 1
ATOM 4773 C C . GLY B 1 279 ? 25.628 7.326 11.709 1 63.06 279 GLY B C 1
ATOM 4774 O O . GLY B 1 279 ? 24.713 8.124 11.495 1 63.06 279 GLY B O 1
ATOM 4775 N N . MET B 1 280 ? 25.811 6.173 11.137 1 66.68 280 MET B N 1
ATOM 4776 C CA . MET B 1 280 ? 24.811 5.818 10.134 1 66.68 280 MET B CA 1
ATOM 4777 C C . MET B 1 280 ? 23.491 5.434 10.793 1 66.68 280 MET B C 1
ATOM 4779 O O . MET B 1 280 ? 23.481 4.77 11.831 1 66.68 280 MET B O 1
ATOM 4783 N N . ASN B 1 281 ? 22.503 5.969 10.199 1 68.66 281 ASN B N 1
ATOM 4784 C CA . ASN B 1 281 ? 21.195 5.594 10.726 1 68.66 281 ASN B CA 1
ATOM 4785 C C . ASN B 1 281 ? 20.632 4.37 10.009 1 68.66 281 ASN B C 1
ATOM 4787 O O . ASN B 1 281 ? 21.217 3.891 9.037 1 68.66 281 ASN B O 1
ATOM 4791 N N . GLU B 1 282 ? 19.528 3.895 10.544 1 68.82 282 GLU B N 1
ATOM 4792 C CA . GLU B 1 282 ? 18.912 2.668 10.051 1 68.82 282 GLU B CA 1
ATOM 4793 C C . GLU B 1 282 ? 18.494 2.808 8.59 1 68.82 282 GLU B C 1
ATOM 4795 O O . GLU B 1 282 ? 18.604 1.858 7.813 1 68.82 282 GLU B O 1
ATOM 4800 N N . ARG B 1 283 ? 18.139 3.928 8.251 1 75.85 283 ARG B N 1
ATOM 4801 C CA . ARG B 1 283 ? 17.685 4.155 6.883 1 75.85 283 ARG B CA 1
ATOM 4802 C C . ARG B 1 283 ? 18.855 4.12 5.904 1 75.85 283 ARG B C 1
ATOM 4804 O O . ARG B 1 283 ? 18.707 3.664 4.769 1 75.85 283 ARG B O 1
ATOM 4811 N N . GLN B 1 284 ? 19.893 4.581 6.359 1 76.94 284 GLN B N 1
ATOM 4812 C CA . GLN B 1 284 ? 21.089 4.541 5.524 1 76.94 284 GLN B CA 1
ATOM 4813 C C . GLN B 1 284 ? 21.54 3.104 5.278 1 76.94 284 GLN B C 1
ATOM 4815 O O . GLN B 1 284 ? 21.922 2.75 4.161 1 76.94 284 GLN B O 1
ATOM 4820 N N . LEU B 1 285 ? 21.424 2.333 6.319 1 78.17 285 LEU B N 1
ATOM 4821 C CA . LEU B 1 285 ? 21.778 0.926 6.164 1 78.17 285 LEU B CA 1
ATOM 4822 C C . LEU B 1 285 ? 20.819 0.227 5.207 1 78.17 285 LEU B C 1
ATOM 4824 O O . LEU B 1 285 ? 21.245 -0.561 4.36 1 78.17 285 LEU B O 1
ATOM 4828 N N . TRP B 1 286 ? 19.565 0.558 5.37 1 79.9 286 TRP B N 1
ATOM 4829 C CA . TRP B 1 286 ? 18.559 0.019 4.462 1 79.9 286 TRP B CA 1
ATOM 4830 C C . TRP B 1 286 ? 18.869 0.398 3.018 1 79.9 286 TRP B C 1
ATOM 4832 O O . TRP B 1 286 ? 18.863 -0.458 2.13 1 79.9 286 TRP B O 1
ATOM 4842 N N . ALA B 1 287 ? 19.192 1.595 2.855 1 82.85 287 ALA B N 1
ATOM 4843 C CA . ALA B 1 287 ? 19.47 2.092 1.509 1 82.85 287 ALA B CA 1
ATOM 4844 C C . ALA B 1 287 ? 20.685 1.393 0.906 1 82.85 287 ALA B C 1
ATOM 4846 O O . ALA B 1 287 ? 20.706 1.091 -0.289 1 82.85 287 ALA B O 1
ATOM 4847 N N . MET B 1 288 ? 21.599 1.147 1.717 1 82.65 288 MET B N 1
ATOM 4848 C CA . MET B 1 288 ? 22.81 0.476 1.252 1 82.65 288 MET B CA 1
ATOM 4849 C C . MET B 1 288 ? 22.506 -0.952 0.812 1 82.65 288 MET B C 1
ATOM 4851 O O . MET B 1 288 ? 22.944 -1.383 -0.256 1 82.65 288 MET B O 1
ATOM 4855 N N . ILE B 1 289 ? 21.83 -1.62 1.665 1 83.75 289 ILE B N 1
ATOM 4856 C CA . ILE B 1 289 ? 21.499 -3.009 1.365 1 83.75 289 ILE B CA 1
ATOM 4857 C C . ILE B 1 289 ? 20.648 -3.075 0.1 1 83.75 289 ILE B C 1
ATOM 4859 O O . ILE B 1 289 ? 20.893 -3.905 -0.778 1 83.75 289 ILE B O 1
ATOM 4863 N N . ASP B 1 290 ? 19.675 -2.218 0.025 1 85.03 290 ASP B N 1
ATOM 4864 C CA . ASP B 1 290 ? 18.806 -2.174 -1.146 1 85.03 290 ASP B CA 1
ATOM 4865 C C . ASP B 1 290 ? 19.605 -1.876 -2.413 1 85.03 290 ASP B C 1
ATOM 4867 O O . ASP B 1 290 ? 19.448 -2.558 -3.427 1 85.03 290 ASP B O 1
ATOM 4871 N N . TYR B 1 291 ? 20.428 -0.932 -2.314 1 84.88 291 TYR B N 1
ATOM 4872 C CA . TYR B 1 291 ? 21.283 -0.535 -3.427 1 84.88 291 TYR B CA 1
ATOM 4873 C C . TYR B 1 291 ? 22.129 -1.707 -3.91 1 84.88 291 TYR B C 1
ATOM 4875 O O . TYR B 1 291 ? 22.162 -2.006 -5.106 1 84.88 291 TYR B O 1
ATOM 4883 N N . GLU B 1 292 ? 22.717 -2.342 -3.025 1 84.65 292 GLU B N 1
ATOM 4884 C CA . GLU B 1 292 ? 23.597 -3.455 -3.367 1 84.65 292 GLU B CA 1
ATOM 4885 C C . GLU B 1 292 ? 22.812 -4.61 -3.983 1 84.65 292 GLU B C 1
ATOM 4887 O O . GLU B 1 292 ? 23.279 -5.253 -4.925 1 84.65 292 GLU B O 1
ATOM 4892 N N . CYS B 1 293 ? 21.726 -4.891 -3.45 1 87.17 293 CYS B N 1
ATOM 4893 C CA . CYS B 1 293 ? 20.905 -5.971 -3.984 1 87.17 293 CYS B CA 1
ATOM 4894 C C . CYS B 1 293 ? 20.511 -5.693 -5.43 1 87.17 293 CYS B C 1
ATOM 4896 O O . CYS B 1 293 ? 20.637 -6.565 -6.291 1 87.17 293 CYS B O 1
ATOM 4898 N N . VAL B 1 294 ? 20.053 -4.48 -5.66 1 85.16 294 VAL B N 1
ATOM 4899 C CA . VAL B 1 294 ? 19.579 -4.112 -6.99 1 85.16 294 VAL B CA 1
ATOM 4900 C C . VAL B 1 294 ? 20.746 -4.119 -7.975 1 85.16 294 VAL B C 1
ATOM 4902 O O . VAL B 1 294 ? 20.619 -4.62 -9.094 1 85.16 294 VAL B O 1
ATOM 4905 N N . PHE B 1 295 ? 21.786 -3.676 -7.548 1 83.37 295 PHE B N 1
ATOM 4906 C CA . PHE B 1 295 ? 22.939 -3.577 -8.436 1 83.37 295 PHE B CA 1
ATOM 4907 C C . PHE B 1 295 ? 23.522 -4.955 -8.721 1 83.37 295 PHE B C 1
ATOM 4909 O O . PHE B 1 295 ? 24.226 -5.144 -9.715 1 83.37 295 PHE B O 1
ATOM 4916 N N . ASN B 1 296 ? 23.221 -5.826 -7.887 1 83.69 296 ASN B N 1
ATOM 4917 C CA . ASN B 1 296 ? 23.701 -7.184 -8.118 1 83.69 296 ASN B CA 1
ATOM 4918 C C . ASN B 1 296 ? 22.637 -8.047 -8.791 1 83.69 296 ASN B C 1
ATOM 4920 O O . ASN B 1 296 ? 22.797 -9.264 -8.9 1 83.69 296 ASN B O 1
ATOM 4924 N N . GLY B 1 297 ? 21.538 -7.419 -9.16 1 82.33 297 GLY B N 1
ATOM 4925 C CA . GLY B 1 297 ? 20.642 -8.127 -10.059 1 82.33 297 GLY B CA 1
ATOM 4926 C C . GLY B 1 297 ? 19.265 -8.363 -9.466 1 82.33 297 GLY B C 1
ATOM 4927 O O . GLY B 1 297 ? 18.375 -8.885 -10.14 1 82.33 297 GLY B O 1
ATOM 4928 N N . ALA B 1 298 ? 19.088 -8.052 -8.214 1 84.86 298 ALA B N 1
ATOM 4929 C CA . ALA B 1 298 ? 17.76 -8.206 -7.626 1 84.86 298 ALA B CA 1
ATOM 4930 C C . ALA B 1 298 ? 16.825 -7.089 -8.082 1 84.86 298 ALA B C 1
ATOM 4932 O O . ALA B 1 298 ? 17.274 -5.982 -8.388 1 84.86 298 ALA B O 1
ATOM 4933 N N . GLU B 1 299 ? 15.612 -7.396 -8.217 1 78.42 299 GLU B N 1
ATOM 4934 C CA . GLU B 1 299 ? 14.617 -6.37 -8.514 1 78.42 299 GLU B CA 1
ATOM 4935 C C . GLU B 1 299 ? 14.383 -5.463 -7.309 1 78.42 299 GLU B C 1
ATOM 4937 O O . GLU B 1 299 ? 14.271 -4.244 -7.456 1 78.42 299 GLU B O 1
ATOM 4942 N N . ARG B 1 300 ? 14.253 -6.032 -6.21 1 77.66 300 ARG B N 1
ATOM 4943 C CA . ARG B 1 300 ? 14.011 -5.323 -4.957 1 77.66 300 ARG B CA 1
ATOM 4944 C C . ARG B 1 300 ? 14.16 -6.259 -3.762 1 77.66 300 ARG B C 1
ATOM 4946 O O . ARG B 1 300 ? 14.266 -7.475 -3.928 1 77.66 300 ARG B O 1
ATOM 4953 N N . LEU B 1 301 ? 14.152 -5.555 -2.64 1 76.92 301 LEU B N 1
ATOM 4954 C CA . LEU B 1 301 ? 14.062 -6.347 -1.419 1 76.92 301 LEU B CA 1
ATOM 4955 C C . LEU B 1 301 ? 12.676 -6.966 -1.273 1 76.92 301 LEU B C 1
ATOM 4957 O O . LEU B 1 301 ? 11.675 -6.353 -1.652 1 76.92 301 LEU B O 1
ATOM 4961 N N . ALA B 1 302 ? 12.69 -8.181 -0.799 1 70.46 302 ALA B N 1
ATOM 4962 C CA . ALA B 1 302 ? 11.423 -8.892 -0.648 1 70.46 302 ALA B CA 1
ATOM 4963 C C . ALA B 1 302 ? 10.542 -8.226 0.405 1 70.46 302 ALA B C 1
ATOM 4965 O O . ALA B 1 302 ? 9.316 -8.353 0.368 1 70.46 302 ALA B O 1
ATOM 4966 N N . PHE B 1 303 ? 11.094 -7.643 1.36 1 65.96 303 PHE B N 1
ATOM 4967 C CA . PHE B 1 303 ? 10.378 -6.952 2.425 1 65.96 303 PHE B CA 1
ATOM 4968 C C . PHE B 1 303 ? 11.227 -5.828 3.007 1 65.96 303 PHE B C 1
ATOM 4970 O O . PHE B 1 303 ? 12.445 -5.801 2.818 1 65.96 303 PHE B O 1
ATOM 4977 N N . PRO B 1 304 ? 10.459 -4.823 3.511 1 61.07 304 PRO B N 1
ATOM 4978 C CA . PRO B 1 304 ? 11.242 -3.794 4.198 1 61.07 304 PRO B CA 1
ATOM 4979 C C . PRO B 1 304 ? 12.134 -4.366 5.298 1 61.07 304 PRO B C 1
ATOM 4981 O O . PRO B 1 304 ? 11.672 -5.159 6.122 1 61.07 304 PRO B O 1
ATOM 4984 N N . PRO B 1 305 ? 13.405 -4.025 5.088 1 53.62 305 PRO B N 1
ATOM 4985 C CA . PRO B 1 305 ? 14.312 -4.599 6.084 1 53.62 305 PRO B CA 1
ATOM 4986 C C . PRO B 1 305 ? 14.074 -4.045 7.487 1 53.62 305 PRO B C 1
ATOM 4988 O O . PRO B 1 305 ? 13.623 -2.906 7.638 1 53.62 305 PRO B O 1
ATOM 4991 N N . VAL B 1 306 ? 14.028 -4.878 8.45 1 49.11 306 VAL B N 1
ATOM 4992 C CA . VAL B 1 306 ? 14.035 -4.448 9.844 1 49.11 306 VAL B CA 1
ATOM 4993 C C . VAL B 1 306 ? 15.459 -4.101 10.271 1 49.11 306 VAL B C 1
ATOM 4995 O O . VAL B 1 306 ? 16.328 -4.974 10.326 1 49.11 306 VAL B O 1
ATOM 4998 N N . VAL B 1 307 ? 15.725 -2.764 10.177 1 48.17 307 VAL B N 1
ATOM 4999 C CA . VAL B 1 307 ? 17.028 -2.298 10.638 1 48.17 307 VAL B CA 1
ATOM 5000 C C . VAL B 1 307 ? 16.895 -1.685 12.03 1 48.17 307 VAL B C 1
ATOM 5002 O O . VAL B 1 307 ? 16.23 -0.661 12.204 1 48.17 307 VAL B O 1
ATOM 5005 N N . ALA B 1 308 ? 16.998 -2.38 13.084 1 42.54 308 ALA B N 1
ATOM 5006 C CA . ALA B 1 308 ? 16.761 -1.861 14.429 1 42.54 308 ALA B CA 1
ATOM 5007 C C . ALA B 1 308 ? 18.072 -1.693 15.191 1 42.54 308 ALA B C 1
ATOM 5009 O O . ALA B 1 308 ? 18.946 -2.562 15.136 1 42.54 308 ALA B O 1
ATOM 5010 N N . SER B 1 309 ? 18.382 -0.379 15.507 1 43.41 309 SER B N 1
ATOM 5011 C CA . SER B 1 309 ? 19.499 -0.156 16.42 1 43.41 309 SER B CA 1
ATOM 5012 C C . SER B 1 309 ? 19.023 -0.081 17.867 1 43.41 309 SER B C 1
ATOM 5014 O O . SER B 1 309 ? 17.899 0.347 18.135 1 43.41 309 SER B O 1
ATOM 5016 N N . GLY B 1 310 ? 19.728 -0.685 18.91 1 40.6 310 GLY B N 1
ATOM 5017 C CA . GLY B 1 310 ? 19.51 -0.619 20.346 1 40.6 310 GLY B CA 1
ATOM 5018 C C . GLY B 1 310 ? 18.258 -1.35 20.794 1 40.6 310 GLY B C 1
ATOM 5019 O O . GLY B 1 310 ? 17.953 -2.433 20.291 1 40.6 310 GLY B O 1
ATOM 5020 N N . PRO B 1 311 ? 17.493 -0.724 21.786 1 38.08 311 PRO B N 1
ATOM 5021 C CA . PRO B 1 311 ? 16.345 -1.393 22.403 1 38.08 311 PRO B CA 1
ATOM 5022 C C . PRO B 1 311 ? 15.237 -1.707 21.401 1 38.08 311 PRO B C 1
ATOM 5024 O O . PRO B 1 311 ? 14.384 -2.558 21.666 1 38.08 311 PRO B O 1
ATOM 5027 N N . ARG B 1 312 ? 15.253 -1.087 20.338 1 42.77 312 ARG B N 1
ATOM 5028 C CA . ARG B 1 312 ? 14.169 -1.23 19.371 1 42.77 312 ARG B CA 1
ATOM 5029 C C . ARG B 1 312 ? 14.361 -2.477 18.515 1 42.77 312 ARG B C 1
ATOM 5031 O O . ARG B 1 312 ? 13.434 -2.917 17.832 1 42.77 312 ARG B O 1
ATOM 5038 N N . ALA B 1 313 ? 15.527 -2.957 18.579 1 40.82 313 ALA B N 1
ATOM 5039 C CA . ALA B 1 313 ? 15.814 -4.239 17.941 1 40.82 313 ALA B CA 1
ATOM 5040 C C . ALA B 1 313 ? 14.845 -5.317 18.418 1 40.82 313 ALA B C 1
ATOM 5042 O O . ALA B 1 313 ? 14.641 -6.324 17.735 1 40.82 313 ALA B O 1
ATOM 5043 N N . ALA B 1 314 ? 14.272 -4.978 19.551 1 35.87 314 ALA B N 1
ATOM 5044 C CA . ALA B 1 314 ? 13.359 -5.967 20.117 1 35.87 314 ALA B CA 1
ATOM 5045 C C . ALA B 1 314 ? 11.952 -5.802 19.55 1 35.87 314 ALA B C 1
ATOM 5047 O O . ALA B 1 314 ? 11.073 -6.63 19.8 1 35.87 314 ALA B O 1
ATOM 5048 N N . THR B 1 315 ? 11.777 -4.677 18.931 1 35.82 315 THR B N 1
ATOM 5049 C CA . THR B 1 315 ? 10.457 -4.514 18.331 1 35.82 315 THR B CA 1
ATOM 5050 C C . THR B 1 315 ? 10.412 -5.147 16.944 1 35.82 315 THR B C 1
ATOM 5052 O O . THR B 1 315 ? 11.137 -4.727 16.04 1 35.82 315 THR B O 1
ATOM 5055 N N . ILE B 1 316 ? 9.832 -6.279 16.833 1 40.79 316 ILE B N 1
ATOM 5056 C CA . ILE B 1 316 ? 9.881 -7.197 15.7 1 40.79 316 ILE B CA 1
ATOM 5057 C C . ILE B 1 316 ? 9.597 -6.437 14.407 1 40.79 316 ILE B C 1
ATOM 5059 O O . ILE B 1 316 ? 10.291 -6.625 13.404 1 40.79 316 ILE B O 1
ATOM 5063 N N . HIS B 1 317 ? 8.518 -5.691 14.408 1 42.65 317 HIS B N 1
ATOM 5064 C CA . HIS B 1 317 ? 8.085 -5.049 13.171 1 42.65 317 HIS B CA 1
ATOM 5065 C C . HIS B 1 317 ? 8.438 -3.566 13.167 1 42.65 317 HIS B C 1
ATOM 5067 O O . HIS B 1 317 ? 7.659 -2.739 12.688 1 42.65 317 HIS B O 1
ATOM 5073 N N . TYR B 1 318 ? 9.575 -3.307 13.82 1 39.43 318 TYR B N 1
ATOM 5074 C CA . TYR B 1 318 ? 9.98 -1.907 13.872 1 39.43 318 TYR B CA 1
ATOM 5075 C C . TYR B 1 318 ? 10.323 -1.387 12.481 1 39.43 318 TYR B C 1
ATOM 5077 O O . TYR B 1 318 ? 11.374 -1.719 11.929 1 39.43 318 TYR B O 1
ATOM 5085 N N . ILE B 1 319 ? 9.412 -0.917 11.696 1 41.15 319 ILE B N 1
ATOM 5086 C CA . ILE B 1 319 ? 9.593 -0.449 10.326 1 41.15 319 ILE B CA 1
ATOM 5087 C C . ILE B 1 319 ? 9.802 1.064 10.321 1 41.15 319 ILE B C 1
ATOM 5089 O O . ILE B 1 319 ? 10.017 1.664 9.266 1 41.15 319 ILE B O 1
ATOM 5093 N N . LYS B 1 320 ? 9.655 1.754 11.502 1 45.67 320 LYS B N 1
ATOM 5094 C CA . LYS B 1 320 ? 9.749 3.21 11.452 1 45.67 320 LYS B CA 1
ATOM 5095 C C . LYS B 1 320 ? 11.168 3.659 11.116 1 45.67 320 LYS B C 1
ATOM 5097 O O . LYS B 1 320 ? 11.361 4.659 10.422 1 45.67 320 LYS B O 1
ATOM 5102 N N . ASN B 1 321 ? 12.108 2.863 11.205 1 35.71 321 ASN B N 1
ATOM 5103 C CA . ASN B 1 321 ? 13.519 2.986 10.856 1 35.71 321 ASN B CA 1
ATOM 5104 C C . ASN B 1 321 ? 13.99 4.436 10.927 1 35.71 321 ASN B C 1
ATOM 5106 O O . ASN B 1 321 ? 14.648 4.926 10.008 1 35.71 321 ASN B O 1
ATOM 5110 N N . SER B 1 322 ? 13.407 5.417 11.639 1 36.33 322 SER B N 1
ATOM 5111 C CA . SER B 1 322 ? 13.664 6.853 11.621 1 36.33 322 SER B CA 1
ATOM 5112 C C . SER B 1 322 ? 14.642 7.254 12.721 1 36.33 322 SER B C 1
ATOM 5114 O O . SER B 1 322 ? 15.044 8.416 12.809 1 36.33 322 SER B O 1
ATOM 5116 N N . GLU B 1 323 ? 14.939 6.625 13.57 1 34.88 323 GLU B N 1
ATOM 5117 C CA . GLU B 1 323 ? 15.644 7.199 14.712 1 34.88 323 GLU B CA 1
ATOM 5118 C C . GLU B 1 323 ? 17.145 7.286 14.447 1 34.88 323 GLU B C 1
ATOM 5120 O O . GLU B 1 323 ? 17.714 6.421 13.779 1 34.88 323 GLU B O 1
ATOM 5125 N N . VAL B 1 324 ? 17.638 8.59 14.459 1 29.3 324 VAL B N 1
ATOM 5126 C CA . VAL B 1 324 ? 19.073 8.851 14.518 1 29.3 324 VAL B CA 1
ATOM 5127 C C . VAL B 1 324 ? 19.612 8.467 15.894 1 29.3 324 VAL B C 1
ATOM 5129 O O . VAL B 1 324 ? 18.98 8.748 16.916 1 29.3 324 VAL B O 1
ATOM 5132 N N . ARG B 1 325 ? 20.313 7.372 15.988 1 29.25 325 ARG B N 1
ATOM 5133 C CA . ARG B 1 325 ? 21.056 7.28 17.24 1 29.25 325 ARG B CA 1
ATOM 5134 C C . ARG B 1 325 ? 22.372 8.046 17.154 1 29.25 325 ARG B C 1
ATOM 5136 O O . ARG B 1 325 ? 23.039 8.03 16.118 1 29.25 325 ARG B O 1
#

Secondary structure (DSSP, 8-state):
---EEEEEEETTEEEEEEEEPTT----------SS--SGGGGGGGTTS---STT----PPPP-HHHHHHHHHHHHHHHHT-TT---SEEEEEEEPPPPPEEETTEEPPP---HHHHHHH----SS-EEEEEEEETTEEEEEEEE----HHHHHHH-PPPPHHHHHHHH---EEEEGGGHHHHHHHHHHHTTTS-EEEEE-SSS-SSSS-S--S---HHHHHHHHHHHTS-GGGEEEEESHHHHHHHHHS--HHHHHHHHHHHHHHHHHHHHHHHH--TT--HHHHHHHHHHHHHHTT-SS-SS------GGGGG-TT--------/---EEEEEEETTEEEEEEEEPTT----------SS--SGGGGGGGTTS---STT----PPPP-HHHHHHHHHHHHHHHHT-TT---SEEEEEEEPPPPPEEETTEEPPP---HHHHHHH----SS-EEEEEESSSS--EEEEEE----HHHHHHH-PPPPHHHHHHHH---EEEEGGGHHHHHHHHHHHTTTS-EEEEE-SSS-SSSS-S--S---HHHHHHHHHHHTS-GGGEEEEESHHHHHHHHHS--HHHHHHHHHHHHHHHHHHHHHHHH--TT--HHHHHHHHHHHHHHTT-SS-SS------GGGGG-TT--------

Solvent-accessible surface area (backbone atoms only — not comparable to full-atom values): 36882 Å² total; per-residue (Å²): 133,70,59,45,49,50,34,51,60,60,96,53,35,51,75,46,69,37,68,37,57,78,87,56,85,72,62,67,77,73,77,79,79,87,80,89,76,78,68,71,76,67,66,78,71,63,64,76,48,67,58,69,72,80,57,66,68,79,56,72,77,86,44,18,67,57,19,43,52,47,44,50,49,32,53,51,47,59,70,61,41,78,96,56,76,60,54,29,40,38,38,48,38,55,37,24,62,83,48,65,59,43,94,94,35,60,51,85,83,49,62,26,66,68,31,32,63,43,36,65,61,81,62,49,58,22,37,41,37,40,41,23,71,48,98,88,43,70,46,55,37,36,28,35,55,61,79,41,71,68,46,32,61,49,68,40,78,66,85,45,61,67,56,42,27,62,50,19,54,40,81,40,71,44,42,46,85,50,46,58,61,52,49,52,55,55,51,63,73,41,63,95,38,32,34,34,37,26,28,62,54,88,53,35,71,84,51,78,68,63,57,56,67,52,65,53,73,62,50,57,47,50,48,55,60,56,65,72,45,62,66,92,38,44,44,78,48,65,35,53,65,41,50,49,60,59,55,69,64,67,50,71,60,54,47,46,42,50,51,52,52,49,51,31,48,50,51,15,48,53,47,45,65,71,66,63,53,57,61,63,33,35,46,41,53,48,32,48,34,47,31,41,23,28,68,61,68,41,90,65,71,92,56,82,71,49,43,29,63,59,83,45,50,71,38,77,57,41,68,73,46,68,63,76,96,131,71,59,46,48,50,36,50,63,60,94,59,36,51,76,48,69,36,65,36,56,80,88,54,84,73,59,66,76,73,78,80,78,88,79,89,76,78,67,71,78,66,64,77,65,62,64,77,49,66,58,69,74,80,57,66,68,79,56,71,74,85,44,17,67,55,18,44,52,48,44,50,48,32,53,52,48,59,69,61,40,79,95,56,76,60,54,29,38,39,38,47,38,54,38,24,63,82,48,65,59,45,95,93,34,59,50,83,82,50,64,27,67,66,30,34,62,43,35,65,59,80,63,51,52,21,37,40,37,40,41,24,71,49,97,87,44,71,47,56,37,37,27,34,54,60,81,40,69,68,45,33,62,51,68,41,76,65,84,46,63,67,56,41,27,62,49,18,54,40,81,41,72,44,43,47,85,49,46,58,60,51,50,51,54,54,52,62,73,40,63,96,37,32,33,34,36,27,29,61,54,87,55,33,69,83,49,80,69,60,65,57,62,57,66,46,73,61,46,58,47,50,43,56,60,56,66,71,45,61,67,92,39,44,45,78,48,65,36,53,64,43,50,52,58,59,56,70,65,68,51,72,60,54,48,44,42,50,52,51,51,48,52,31,48,50,51,16,49,52,48,44,64,71,65,62,53,56,60,61,32,33,47,40,52,49,34,48,34,48,32,40,24,29,69,62,68,40,87,63,70,93,55,82,69,48,43,29,64,60,83,46,51,71,38,78,56,40,67,74,44,68,63,76,94

Foldseek 3Di:
DQFAFAFADDPQWRQWTWRDDVPDPDGPTPDPDDDDPPPPVPPPVCLPPCVVPCCVPQFDDDAQVQLVVLVLQLLLVVCVPPPADFQKEKEKDAWAAWDAPDDLHTDDDDIDPLCCSNQVDRAHLKMWIWIDRDNVDIAIEIEHADQDPVCCVSPNGDDDQVRSCGGHVHNHYYHLVCLLVVLLVVVVVQPPTQYEYEYACVCVLVDCPPVPDPPRPSSVSVNVSQVVDDPVRYHYDYSVVSSVVSPPDDDPSRVSNVVLLVVQQVQLVVCLNVPDTRQDFQVNSQVSSQVSSVSSPDPGDPDRRDHDYDPCSPVPPPNVSPDGD/DQFAFAFDDDPQWRQWTWRDDVPDPDTDTPDPDDDDPPPPVPPPPCLPPCVVPCCVPQFDDDAQVQLVVLVLQLLLVVCVPPPADFQKEKEKDAWAAWDAPDDLHTDDDDIDPLCCSNQVDRAHLKMWIWIDRDNVDIAIEIEHADQDPVCCVSPNGDDDQVRSCGGHVHNHYYHLVCLLVVLLVVVVVQPPTQYEYEYACVVVLQPCPPVPDPPRVSSVSVNVSQVVDDPVRYDYDYSVVSSVVSPPDDDPSRVSNVVLLVVQQVVLVVCLNVPDTRFDFQVNSQVSSQVSSVSSPDPGDPDQRDHDYDPCSPVPPPNVSPDGD

Sequence (650 aa):
MVVMLNACCQKGVVRSARICEIGSTRCRATSAGTGKTLGIFKRHLGFGLARKDSQKTQPKKIGADEFKLRRDKVVDLAWSEPDAKFEQLLLCVPSSRTYYMARDIPYVFRQNANFRYLSGIMEPDSLLLLHSDSKEHYRSVLFLPDADQEHKKWHGPSLAQDEVEFSSGITEVHPVSYLEEFLQDLLSQSKGLQLGVFCDPSRSWLTNAYSHDSSPATFSVLEDCVMQRPKNWTTVTSLNQHIQEARVIKSQTEADVMRYASSIAAMAFKKAMTDTEAGMNERQLWAMIDYECVFNGAERLAFPPVVASGPRAATIHYIKNSEVRMVVMLNACCQKGVVRSARICEIGSTRCRATSAGTGKTLGIFKRHLGFGLARKDSQKTQPKKIGADEFKLRRDKVVDLAWSEPDAKFEQLLLCVPSSRTYYMARDIPYVFRQNANFRYLSGIMEPDSLLLLHSDSKEHYRSVLFLPDADQEHKKWHGPSLAQDEVEFSSGITEVHPVSYLEEFLQDLLSQSKGLQLGVFCDPSRSWLTNAYSHDSSPATFSVLEDCVMQRPKNWTTVTSLNQHIQEARVIKSQTEADVMRYASSIAAMAFKKAMTDTEAGMNERQLWAMIDYECVFNGAERLAFPPVVASGPRAATIHYIKNSEVR

Organism: Ramazzottius varieornatus (NCBI:txid947166)

Nearest PDB structures (foldseek):
  1jaw-assembly1_A  TM=8.352E-01  e=3.096E-15  Escherichia coli
  2bwt-assembly1_A  TM=8.491E-01  e=1.608E-14  Escherichia coli
  4pv4-assembly1_B  TM=8.367E-01  e=4.917E-14  Yersinia pestis
  2v3z-assembly1_A  TM=8.429E-01  e=1.120E-13  Escherichia coli
  2bwv-assembly1_A  TM=8.440E-01  e=1.418E-13  Escherichia coli